Protein AF-Q726V6-F1 (afdb_monomer)

Solvent-accessible surface area (backbone atoms only — not comparable to full-atom values): 23055 Å² total; per-residue (Å²): 82,55,75,44,75,47,66,87,51,100,72,38,23,35,43,39,48,61,81,64,74,90,76,63,66,52,84,65,51,70,72,74,72,59,54,70,68,58,48,57,46,49,53,59,76,68,38,88,80,44,51,104,74,72,42,52,103,78,72,51,78,70,93,81,69,61,52,67,79,66,98,62,57,68,69,61,50,51,55,50,52,52,60,72,45,64,70,45,59,34,40,43,29,53,60,70,87,71,51,70,61,44,59,46,50,48,49,52,37,47,76,71,70,35,32,44,27,36,35,48,89,62,95,61,64,59,59,64,47,38,71,74,55,75,67,66,62,54,35,36,35,17,45,28,65,69,51,30,52,49,40,55,72,60,60,42,70,49,57,68,41,62,32,34,40,64,74,59,44,60,59,75,72,62,51,72,67,61,38,50,55,46,14,52,48,53,40,54,77,67,69,51,59,94,81,40,45,36,35,32,36,40,47,55,55,33,78,44,36,62,84,68,53,73,36,78,89,51,59,76,55,31,27,89,66,31,55,38,33,46,65,58,51,48,54,49,54,51,55,52,51,59,72,47,94,57,49,29,30,44,32,38,39,73,35,92,82,46,66,86,69,77,59,49,67,66,62,64,76,56,86,46,98,50,48,50,73,44,77,62,85,74,56,72,67,50,48,53,52,42,28,64,30,40,36,29,49,102,47,70,63,54,56,53,28,34,45,72,36,26,35,32,32,43,55,47,45,31,54,69,78,83,61,99,75,75,76,63,53,76,45,56,77,63,69,60,35,49,70,26,66,45,46,74,66,49,43,44,53,39,65,66,44,46,78,66,51,66,76,48,58,74,51,78,79,65,80,51,84,59,22,68,57,45,47,49,34,62,72,69,68,47,81,67,77,72,84,60,81,68,76,81,74,76,83,127

Organism: Nitratidesulfovibrio vulgaris (strain ATCC 29579 / DSM 644 / CCUG 34227 / NCIMB 8303 / VKM B-1760 / Hildenborough) (NCBI:txid882)

Nearest PDB structures (foldseek):
  3l7i-assembly1_A  TM=4.825E-01  e=4.933E-06  Staphylococcus epidermidis RP62A
  3l7l-assembly3_D  TM=5.074E-01  e=1.437E-05  Staphylococcus epidermidis RP62A
  8a0m-assembly1_A  TM=4.689E-01  e=5.068E-04  Haemophilus influenzae
  8a0m-assembly2_C  TM=4.471E-01  e=1.764E-03  Haemophilus influenzae
  8a0c-assembly1_A  TM=4.045E-01  e=4.562E-03  Haemophilus influenzae

Mean predicted aligned error: 12.09 Å

Foldseek 3Di:
DAWAWFDDDVQATEIDPPDPPPAQDDLVCLPPPQDPVRNVVLCVVLDVPCPPSSADPVRDRDDPRDDPPPPDDPVVVLVVLLVVCVSHQAYEAELDPQDVPRLSNVVSCVVVVHAYEYEYQALPPLLVSLVSDDDHHYEYEYQADVSQVVNVVSPRNGHYADLHHSSQLVLVVDDPVVLLVLLVVVCVVLVHDPFAAEEEEEFDALCCCCVQRVGPVCCCSHCVQLVDHRQRVVLLVQVLQLPDPAAYEYEYEYDPSDDPCPCVVVQVVDPRVRYHYDHDPDGLSSSLSNHQEYEYARDCSQVNSLLSQHEYEHESEQGPPDDPDDPDRPCRVLVRYQYQYYHSVSVSVRVVCSVVRGRRPNPSRVRDPCSVVSVCCRSVVNDDPGPPPPPPPDDD

Sequence (396 aa):
MRLFAASGAPGTLVCLARMLLDGAFSDVEWRLGCPPALRGWLSRALGAEAGPNGLSSEGHLPEGWLVDLPDVDASHRDATLGRLLEGVDTVLVGTDLGLCIDERLATVARGAGLPVHYYIDFATCIPERVVQMHPGPGTVLAPGVKVAEDLVRAGCPMPVTDCGHPEFERLLAVDAAASRVAAERVRRAAGLPDDALLVAYFSQPFSDHRAVYHDAHLDFLDSGRLGYDELSIFDAVAAALSRRSRPAALFVQPHPRETPGKYASRMEARADGVLHRAMWGGTKDELLLAADVVLGMQSTVLVEAVYLGRPVASLDIGAAYGGAGKEASPFDAASWGVACIGDMTTLQAGLDDVRRLLPVSRNPLGIRPGCAARLAQVLCGGATTPRGVAAAKGAA

Radius of gyration: 22.26 Å; Cα contacts (8 Å, |Δi|>4): 572; chains: 1; bounding box: 53×46×62 Å

pLDDT: mean 70.68, std 21.08, range [26.8, 96.12]

Structure (mmCIF, N/CA/C/O backbone):
data_AF-Q726V6-F1
#
_entry.id   AF-Q726V6-F1
#
loop_
_atom_site.group_PDB
_atom_site.id
_atom_site.type_symbol
_atom_site.label_atom_id
_atom_site.label_alt_id
_atom_site.label_comp_id
_atom_site.label_asym_id
_atom_site.label_entity_id
_atom_site.label_seq_id
_atom_site.pdbx_PDB_ins_code
_atom_site.Cartn_x
_atom_site.Cartn_y
_atom_site.Cartn_z
_atom_site.occupancy
_atom_site.B_iso_or_equiv
_atom_site.auth_seq_id
_atom_site.auth_comp_id
_atom_site.auth_asym_id
_atom_site.auth_atom_id
_atom_site.pdbx_PDB_model_num
ATOM 1 N N . MET A 1 1 ? 19.872 4.525 -0.766 1.00 33.62 1 MET A N 1
ATOM 2 C CA . MET A 1 1 ? 19.158 3.793 -1.858 1.00 33.62 1 MET A CA 1
ATOM 3 C C . MET A 1 1 ? 19.638 2.323 -1.947 1.00 33.62 1 MET A C 1
ATOM 5 O O . MET A 1 1 ? 20.768 2.062 -1.550 1.00 33.62 1 MET A O 1
ATOM 9 N N . ARG A 1 2 ? 18.814 1.348 -2.403 1.00 28.00 2 ARG A N 1
ATOM 10 C CA . ARG A 1 2 ? 19.197 -0.086 -2.561 1.00 28.00 2 ARG A CA 1
ATOM 11 C C . ARG A 1 2 ? 18.934 -0.587 -4.000 1.00 28.00 2 ARG A C 1
ATOM 13 O O . ARG A 1 2 ? 17.785 -0.565 -4.442 1.00 28.00 2 ARG A O 1
ATOM 20 N N . LEU A 1 3 ? 19.980 -1.026 -4.708 1.00 31.66 3 LEU A N 1
ATOM 21 C CA . LEU A 1 3 ? 19.925 -1.687 -6.026 1.00 31.66 3 LEU A CA 1
ATOM 22 C C . LEU A 1 3 ? 20.332 -3.159 -5.869 1.00 31.66 3 LEU A C 1
ATOM 24 O O . LEU A 1 3 ? 21.340 -3.439 -5.226 1.00 31.66 3 LEU A O 1
ATOM 28 N N . PHE A 1 4 ? 19.590 -4.086 -6.474 1.00 40.81 4 PHE A N 1
ATOM 29 C CA . PHE A 1 4 ? 19.945 -5.510 -6.499 1.00 40.81 4 PHE A CA 1
ATOM 30 C C . PHE A 1 4 ? 20.154 -5.975 -7.921 1.00 40.81 4 PHE A C 1
ATOM 32 O O . PHE A 1 4 ? 19.296 -5.756 -8.758 1.00 40.81 4 PHE A O 1
ATOM 39 N N . ALA A 1 5 ? 21.264 -6.650 -8.178 1.00 37.00 5 ALA A N 1
ATOM 40 C CA . ALA A 1 5 ? 21.575 -7.234 -9.467 1.00 37.00 5 ALA A CA 1
ATOM 41 C C . ALA A 1 5 ? 21.399 -8.762 -9.353 1.00 37.00 5 ALA A C 1
ATOM 43 O O . ALA A 1 5 ? 22.041 -9.372 -8.501 1.00 37.00 5 ALA A O 1
ATOM 44 N N . ALA A 1 6 ? 20.511 -9.391 -10.130 1.00 38.97 6 ALA A N 1
ATOM 45 C CA . ALA A 1 6 ? 20.246 -10.835 -10.045 1.00 38.97 6 ALA A CA 1
ATOM 46 C C . ALA A 1 6 ? 20.525 -11.550 -11.371 1.00 38.97 6 ALA A C 1
ATOM 48 O O . ALA A 1 6 ? 19.995 -11.145 -12.402 1.00 38.97 6 ALA A O 1
ATOM 49 N N . SER A 1 7 ? 21.315 -12.632 -11.343 1.00 34.09 7 SER A N 1
ATOM 50 C CA . SER A 1 7 ? 21.618 -13.429 -12.535 1.00 34.09 7 SER A CA 1
ATOM 51 C C . SER A 1 7 ? 20.834 -14.736 -12.608 1.00 34.09 7 SER A C 1
ATOM 53 O O . SER A 1 7 ? 20.987 -15.604 -11.752 1.00 34.09 7 SER A O 1
ATOM 55 N N . GLY A 1 8 ? 19.952 -14.856 -13.610 1.00 31.48 8 GLY A N 1
ATOM 56 C CA . GLY A 1 8 ? 19.052 -16.007 -13.792 1.00 31.48 8 GLY A CA 1
ATOM 57 C C . GLY A 1 8 ? 19.554 -17.084 -14.766 1.00 31.48 8 GLY A C 1
ATOM 58 O O . GLY A 1 8 ? 19.106 -18.227 -14.700 1.00 31.48 8 GLY A O 1
ATOM 59 N N . ALA A 1 9 ? 20.506 -16.744 -15.636 1.00 32.91 9 ALA A N 1
ATOM 60 C CA . ALA A 1 9 ? 21.175 -17.622 -16.599 1.00 32.91 9 ALA A CA 1
ATOM 61 C C . ALA A 1 9 ? 22.627 -17.135 -16.778 1.00 32.91 9 ALA A C 1
ATOM 63 O O . ALA A 1 9 ? 22.897 -15.978 -16.446 1.00 32.91 9 ALA A O 1
ATOM 64 N N . PRO A 1 10 ? 23.572 -17.946 -17.298 1.00 28.39 10 PRO A N 1
ATOM 65 C CA . PRO A 1 10 ? 24.898 -17.440 -17.651 1.00 28.39 10 PRO A CA 1
ATOM 66 C C . PRO A 1 10 ? 24.749 -16.260 -18.626 1.00 28.39 10 PRO A C 1
ATOM 68 O O . PRO A 1 10 ? 24.355 -16.466 -19.769 1.00 28.39 10 PRO A O 1
ATOM 71 N N . GLY A 1 11 ? 25.017 -15.038 -18.157 1.00 29.70 11 GLY A N 1
ATOM 72 C CA . GLY A 1 11 ? 24.949 -13.810 -18.959 1.00 29.70 11 GLY A CA 1
ATOM 73 C C . GLY A 1 11 ? 23.913 -12.775 -18.514 1.00 29.70 11 GLY A C 1
ATOM 74 O O . GLY A 1 11 ? 24.168 -11.597 -18.693 1.00 29.70 11 GLY A O 1
ATOM 75 N N . THR A 1 12 ? 22.820 -13.163 -17.852 1.00 32.84 12 THR A N 1
ATOM 76 C CA . THR A 1 12 ? 21.765 -12.201 -17.478 1.00 32.84 12 THR A CA 1
ATOM 77 C C . THR A 1 12 ? 22.020 -11.618 -16.117 1.00 32.84 12 THR A C 1
ATOM 79 O O . THR A 1 12 ? 22.244 -12.385 -15.198 1.00 32.84 12 THR A O 1
ATOM 82 N N . LEU A 1 13 ? 21.967 -10.297 -15.969 1.00 38.59 13 LEU A N 1
ATOM 83 C CA . LEU A 1 13 ? 21.963 -9.585 -14.692 1.00 38.59 13 LEU A CA 1
ATOM 84 C C . LEU A 1 13 ? 20.768 -8.620 -14.711 1.00 38.59 13 LEU A C 1
ATOM 86 O O . LEU A 1 13 ? 20.622 -7.849 -15.654 1.00 38.59 13 LEU A O 1
ATOM 90 N N . VAL A 1 14 ? 19.886 -8.710 -13.714 1.00 45.53 14 VAL A N 1
ATOM 91 C CA . VAL A 1 14 ? 18.670 -7.894 -13.569 1.00 45.53 14 VAL A CA 1
ATOM 92 C C . VAL A 1 14 ? 18.899 -6.883 -12.461 1.00 45.53 14 VAL A C 1
ATOM 94 O O . VAL A 1 14 ? 18.977 -7.287 -11.304 1.00 45.53 14 VAL A O 1
ATOM 97 N N . CYS A 1 15 ? 18.961 -5.594 -12.790 1.00 43.62 15 CYS A N 1
ATOM 98 C CA . CYS A 1 15 ? 18.960 -4.531 -11.786 1.00 43.62 15 CYS A CA 1
ATOM 99 C C . CYS A 1 15 ? 17.525 -4.231 -11.325 1.00 43.62 15 CYS A C 1
ATOM 101 O O . CYS A 1 15 ? 16.702 -3.755 -12.102 1.00 43.62 15 CYS A O 1
ATOM 103 N N . LEU A 1 16 ? 17.252 -4.519 -10.054 1.00 49.00 16 LEU A N 1
ATOM 104 C CA . LEU A 1 16 ? 16.054 -4.202 -9.287 1.00 49.00 16 LEU A CA 1
ATOM 105 C C . LEU A 1 16 ? 16.347 -2.967 -8.432 1.00 49.00 16 LEU A C 1
ATOM 107 O O . LEU A 1 16 ? 17.042 -3.055 -7.414 1.00 49.00 16 LEU A O 1
ATOM 111 N N . ALA A 1 17 ? 15.821 -1.815 -8.829 1.00 42.19 17 ALA A N 1
ATOM 112 C CA . ALA A 1 17 ? 15.805 -0.640 -7.970 1.00 42.19 17 ALA A CA 1
ATOM 113 C C . ALA A 1 17 ? 14.585 -0.715 -7.035 1.00 42.19 17 ALA A C 1
ATOM 115 O O . ALA A 1 17 ? 13.449 -0.830 -7.484 1.00 42.19 17 ALA A O 1
ATOM 116 N N . ARG A 1 18 ? 14.839 -0.684 -5.718 1.00 41.94 18 ARG A N 1
ATOM 117 C CA . ARG A 1 18 ? 13.903 -0.323 -4.628 1.00 41.94 18 ARG A CA 1
ATOM 118 C C . ARG A 1 18 ? 12.624 -1.155 -4.394 1.00 41.94 18 ARG A C 1
ATOM 120 O O . ARG A 1 18 ? 12.043 -1.057 -3.321 1.00 41.94 18 ARG A O 1
ATOM 127 N N . MET A 1 19 ? 12.221 -2.036 -5.297 1.00 40.16 19 MET A N 1
ATOM 128 C CA . MET A 1 19 ? 10.871 -2.609 -5.279 1.00 40.16 19 MET A CA 1
ATOM 129 C C . MET A 1 19 ? 10.599 -3.781 -4.317 1.00 40.16 19 MET A C 1
ATOM 131 O O . MET A 1 19 ? 9.439 -4.066 -4.039 1.00 40.16 19 MET A O 1
ATOM 135 N N . LEU A 1 20 ? 11.619 -4.478 -3.806 1.00 38.28 20 LEU A N 1
ATOM 136 C CA . LEU A 1 20 ? 11.403 -5.744 -3.076 1.00 38.28 20 LEU A CA 1
ATOM 137 C C . LEU A 1 20 ? 11.688 -5.687 -1.567 1.00 38.28 20 LEU A C 1
ATOM 139 O O . LEU A 1 20 ? 11.370 -6.647 -0.875 1.00 38.28 20 LEU A O 1
ATOM 143 N N . LEU A 1 21 ? 12.270 -4.609 -1.023 1.00 37.22 21 LEU A N 1
ATOM 144 C CA . LEU A 1 21 ? 12.826 -4.644 0.345 1.00 37.22 21 LEU A CA 1
ATOM 145 C C . LEU A 1 21 ? 12.368 -3.555 1.318 1.00 37.22 21 LEU A C 1
ATOM 147 O O . LEU A 1 21 ? 12.738 -3.643 2.485 1.00 37.22 21 LEU A O 1
ATOM 151 N N . ASP A 1 22 ? 11.534 -2.596 0.911 1.00 36.03 22 ASP A N 1
ATOM 152 C CA . ASP A 1 22 ? 10.962 -1.622 1.861 1.00 36.03 22 ASP A CA 1
ATOM 153 C C . ASP A 1 22 ? 9.722 -2.176 2.610 1.00 36.03 22 ASP A C 1
ATOM 155 O O . ASP A 1 22 ? 8.995 -1.423 3.254 1.00 36.03 22 ASP A O 1
ATOM 159 N N . GLY A 1 23 ? 9.500 -3.503 2.594 1.00 39.12 23 GLY A N 1
ATOM 160 C CA . GLY A 1 23 ? 8.518 -4.156 3.476 1.00 39.12 23 GLY A CA 1
ATOM 161 C C . GLY A 1 23 ? 7.893 -5.480 3.014 1.00 39.12 23 GLY A C 1
ATOM 162 O O . GLY A 1 23 ? 7.036 -5.984 3.734 1.00 39.12 23 GLY A O 1
ATOM 163 N N . ALA A 1 24 ? 8.277 -6.037 1.855 1.00 40.88 24 ALA A N 1
ATOM 164 C CA . ALA A 1 24 ? 7.573 -7.182 1.255 1.00 40.88 24 ALA A CA 1
ATOM 165 C C . ALA A 1 24 ? 8.053 -8.567 1.736 1.00 40.88 24 ALA A C 1
ATOM 167 O O . ALA A 1 24 ? 7.241 -9.422 2.072 1.00 40.88 24 ALA A O 1
ATOM 168 N N . PHE A 1 25 ? 9.366 -8.779 1.885 1.00 34.31 25 PHE A N 1
ATOM 169 C CA . PHE A 1 25 ? 9.891 -10.068 2.350 1.00 34.31 25 PHE A CA 1
ATOM 170 C C . PHE A 1 25 ? 10.048 -10.085 3.870 1.00 34.31 25 PHE A C 1
ATOM 172 O O . PHE A 1 25 ? 11.079 -9.679 4.404 1.00 34.31 25 PHE A O 1
ATOM 179 N N . SER A 1 26 ? 9.045 -10.606 4.582 1.00 35.62 26 SER A N 1
ATOM 180 C CA . SER A 1 26 ? 9.285 -11.148 5.927 1.00 35.62 26 SER A CA 1
ATOM 181 C C . SER A 1 26 ? 10.222 -12.367 5.833 1.00 35.62 26 SER A C 1
ATOM 183 O O . SER A 1 26 ? 10.271 -13.037 4.798 1.00 35.62 26 SER A O 1
ATOM 185 N N . ASP A 1 27 ? 10.941 -12.706 6.911 1.00 34.56 27 ASP A N 1
ATOM 186 C CA . ASP A 1 27 ? 11.856 -13.869 7.008 1.00 34.56 27 ASP A CA 1
ATOM 187 C C . ASP A 1 27 ? 11.265 -15.204 6.491 1.00 34.56 27 ASP A C 1
ATOM 189 O O . ASP A 1 27 ? 11.989 -16.154 6.166 1.00 34.56 27 ASP A O 1
ATOM 193 N N . VAL A 1 28 ? 9.935 -15.298 6.408 1.00 30.11 28 VAL A N 1
ATOM 194 C CA . VAL A 1 28 ? 9.191 -16.468 5.934 1.00 30.11 28 VAL A CA 1
ATOM 195 C C . VAL A 1 28 ? 9.245 -16.613 4.405 1.00 30.11 28 VAL A C 1
ATOM 197 O O . VAL A 1 28 ? 9.343 -17.735 3.900 1.00 30.11 28 VAL A O 1
ATOM 200 N N . GLU A 1 29 ? 9.274 -15.514 3.651 1.00 36.69 29 GLU A N 1
ATOM 201 C CA . GLU A 1 29 ? 9.296 -15.543 2.181 1.00 36.69 29 GLU A CA 1
ATOM 202 C C . GLU A 1 29 ? 10.653 -15.973 1.613 1.00 36.69 29 GLU A C 1
ATOM 204 O O . GLU A 1 29 ? 10.722 -16.693 0.610 1.00 36.69 29 GLU A O 1
ATOM 209 N N . TRP A 1 30 ? 11.741 -15.653 2.323 1.00 35.53 30 TRP A N 1
ATOM 210 C CA . TRP A 1 30 ? 13.077 -16.163 2.006 1.00 35.53 30 TRP A CA 1
ATOM 211 C C . TRP A 1 30 ? 13.132 -17.691 2.024 1.00 35.53 30 TRP A C 1
ATOM 213 O O . TRP A 1 30 ? 13.891 -18.292 1.255 1.00 35.53 30 TRP A O 1
ATOM 223 N N . ARG A 1 31 ? 12.317 -18.337 2.872 1.00 31.47 31 ARG A N 1
ATOM 224 C CA . ARG A 1 31 ? 12.341 -19.785 3.117 1.00 31.47 31 ARG A CA 1
ATOM 225 C C . ARG A 1 31 ? 11.493 -20.609 2.146 1.00 31.47 31 ARG A C 1
ATOM 227 O O . ARG A 1 31 ? 11.866 -21.763 1.921 1.00 31.47 31 ARG A O 1
ATOM 234 N N . LEU A 1 32 ? 10.447 -20.051 1.527 1.00 30.50 32 LEU A N 1
ATOM 235 C CA . LEU A 1 32 ? 9.435 -20.860 0.823 1.00 30.50 32 LEU A CA 1
ATOM 236 C C . LEU A 1 32 ? 9.362 -20.689 -0.707 1.00 30.50 32 LEU A C 1
ATOM 238 O O . LEU A 1 32 ? 8.850 -21.593 -1.360 1.00 30.50 32 LEU A O 1
ATOM 242 N N . GLY A 1 33 ? 9.900 -19.611 -1.296 1.00 32.75 33 GLY A N 1
ATOM 243 C CA . GLY A 1 33 ? 9.728 -19.344 -2.741 1.00 32.75 33 GLY A CA 1
ATOM 244 C C . GLY A 1 33 ? 11.001 -19.144 -3.570 1.00 32.75 33 GLY A C 1
ATOM 245 O O . GLY A 1 33 ? 10.939 -19.165 -4.796 1.00 32.75 33 GLY A O 1
ATOM 246 N N . CYS A 1 34 ? 12.162 -18.955 -2.940 1.00 36.66 34 CYS A N 1
ATOM 247 C CA . CYS A 1 34 ? 13.417 -18.729 -3.659 1.00 36.66 34 CYS A CA 1
ATOM 248 C C . CYS A 1 34 ? 13.957 -20.065 -4.212 1.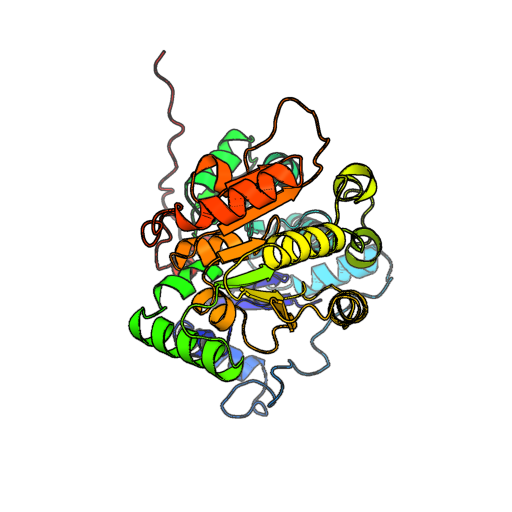00 36.66 34 CYS A C 1
ATOM 250 O O . CYS A 1 34 ? 14.235 -20.964 -3.407 1.00 36.66 34 CYS A O 1
ATOM 252 N N . PRO A 1 35 ? 14.133 -20.234 -5.541 1.00 39.75 35 PRO A N 1
ATOM 253 C CA . PRO A 1 35 ? 14.733 -21.443 -6.095 1.00 39.75 35 PRO A CA 1
ATOM 254 C C . PRO A 1 35 ? 16.083 -21.724 -5.412 1.00 39.75 35 PRO A C 1
ATOM 256 O O . PRO A 1 35 ? 16.863 -20.786 -5.230 1.00 39.75 35 PRO A O 1
ATOM 259 N N . PRO A 1 36 ? 16.417 -22.981 -5.059 1.00 44.28 36 PRO A N 1
ATOM 260 C CA . PRO A 1 36 ? 17.665 -23.307 -4.357 1.00 44.28 36 PRO A CA 1
ATOM 261 C C . PRO A 1 36 ? 18.929 -22.742 -5.029 1.00 44.28 36 PRO A C 1
ATOM 263 O O . PRO A 1 36 ? 19.890 -22.386 -4.348 1.00 44.28 36 PRO A O 1
ATOM 266 N N . ALA A 1 37 ? 18.902 -22.600 -6.358 1.00 42.78 37 ALA A N 1
ATOM 267 C CA . ALA A 1 37 ? 19.961 -21.976 -7.146 1.00 42.78 37 ALA A CA 1
ATOM 268 C C . ALA A 1 37 ? 20.145 -20.477 -6.836 1.00 42.78 37 ALA A C 1
ATOM 270 O O . ALA A 1 37 ? 21.278 -20.035 -6.656 1.00 42.78 37 ALA A O 1
ATOM 271 N N . LEU A 1 38 ? 19.051 -19.718 -6.702 1.00 40.31 38 LEU A N 1
ATOM 272 C CA . LEU A 1 38 ? 19.070 -18.290 -6.375 1.00 40.31 38 LEU A CA 1
ATOM 273 C C . LEU A 1 38 ? 19.464 -18.066 -4.905 1.00 40.31 38 LEU A C 1
ATOM 275 O O . LEU A 1 38 ? 20.259 -17.175 -4.612 1.00 40.31 38 LEU A O 1
ATOM 279 N N . ARG A 1 39 ? 19.016 -18.942 -3.991 1.00 45.31 39 ARG A N 1
ATOM 280 C CA . ARG A 1 39 ? 19.401 -18.895 -2.568 1.00 45.31 39 ARG A CA 1
ATOM 281 C C . ARG A 1 39 ? 20.893 -19.180 -2.369 1.00 45.31 39 ARG A C 1
ATOM 283 O O . ARG A 1 39 ? 21.582 -18.414 -1.705 1.00 45.31 39 ARG A O 1
ATOM 290 N N . GLY A 1 40 ? 21.411 -20.246 -2.984 1.00 44.00 40 GLY A N 1
ATOM 291 C CA . GLY A 1 40 ? 22.837 -20.578 -2.920 1.00 44.00 40 GLY A CA 1
ATOM 292 C C . GLY A 1 40 ? 23.725 -19.538 -3.607 1.00 44.00 40 GLY A C 1
ATOM 293 O O . GLY A 1 40 ? 24.877 -19.361 -3.222 1.00 44.00 40 GLY A O 1
ATOM 294 N N . TRP A 1 41 ? 23.209 -18.837 -4.618 1.00 43.12 41 TRP A N 1
ATOM 295 C CA . TRP A 1 41 ? 23.909 -17.734 -5.272 1.00 43.12 41 TRP A CA 1
ATOM 296 C C . TRP A 1 41 ? 23.954 -16.475 -4.393 1.00 43.12 41 TRP A C 1
ATOM 298 O O . TRP A 1 41 ? 25.046 -15.959 -4.173 1.00 43.12 41 TRP A O 1
ATOM 308 N N . LEU A 1 42 ? 22.832 -16.059 -3.790 1.00 39.72 42 LEU A N 1
ATOM 309 C CA . LEU A 1 42 ? 22.783 -14.918 -2.864 1.00 39.72 42 LEU A CA 1
ATOM 310 C C . LEU A 1 42 ? 23.663 -15.142 -1.624 1.00 39.72 42 LEU A C 1
ATOM 312 O O . LEU A 1 42 ? 24.444 -14.266 -1.283 1.00 39.72 42 LEU A O 1
ATOM 316 N N . SER A 1 43 ? 23.653 -16.332 -1.009 1.00 43.44 43 SER A N 1
ATOM 317 C CA . SER A 1 43 ? 24.547 -16.642 0.124 1.00 43.44 43 SER A CA 1
ATOM 318 C C . SER A 1 43 ? 26.040 -16.613 -0.235 1.00 43.44 43 SER A C 1
ATOM 320 O O . SER A 1 43 ? 26.872 -16.381 0.635 1.00 43.44 43 SER A O 1
ATOM 322 N N . ARG A 1 44 ? 26.399 -16.845 -1.505 1.00 44.03 44 ARG A N 1
ATOM 323 C CA . ARG A 1 44 ? 27.788 -16.733 -1.985 1.00 44.03 44 ARG A CA 1
ATOM 324 C C . ARG A 1 44 ? 28.156 -15.299 -2.362 1.00 44.03 44 ARG A C 1
ATOM 326 O O . ARG A 1 44 ? 29.275 -14.885 -2.089 1.00 44.03 44 ARG A O 1
ATOM 333 N N . ALA A 1 45 ? 27.224 -14.551 -2.953 1.00 37.41 45 ALA A N 1
ATOM 334 C CA . ALA A 1 45 ? 27.402 -13.145 -3.309 1.00 37.41 45 ALA A CA 1
ATOM 335 C C . ALA A 1 45 ? 27.453 -12.223 -2.074 1.00 37.41 45 ALA A C 1
ATOM 337 O O . ALA A 1 45 ? 28.147 -11.213 -2.099 1.00 37.41 45 ALA A O 1
ATOM 338 N N . LEU A 1 46 ? 26.768 -12.59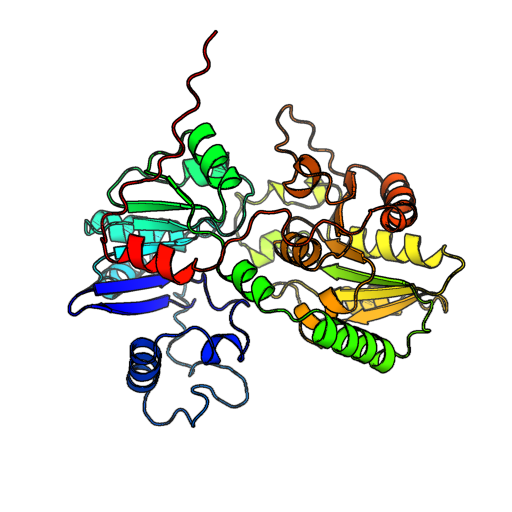5 -0.985 1.00 40.03 46 LEU A N 1
ATOM 339 C CA . LEU A 1 46 ? 26.709 -11.853 0.283 1.00 40.03 46 LEU A CA 1
ATOM 340 C C . LEU A 1 46 ? 27.853 -12.186 1.268 1.00 40.03 46 LEU A C 1
ATOM 342 O O . LEU A 1 46 ? 27.922 -11.588 2.337 1.00 40.03 46 LEU A O 1
ATOM 346 N N . GLY A 1 47 ? 28.770 -13.094 0.908 1.00 36.78 47 GLY A N 1
ATOM 347 C CA . GLY A 1 47 ? 29.933 -13.465 1.725 1.00 36.78 47 GLY A CA 1
ATOM 348 C C . GLY A 1 47 ? 29.638 -14.479 2.843 1.00 36.78 47 GLY A C 1
ATOM 349 O O . GLY A 1 47 ? 28.581 -14.480 3.468 1.00 36.78 47 GLY A O 1
ATOM 350 N N . ALA A 1 48 ? 30.609 -15.358 3.112 1.00 36.66 48 ALA A N 1
ATOM 351 C CA . ALA A 1 48 ? 30.492 -16.508 4.019 1.00 36.66 48 ALA A CA 1
ATOM 352 C C . ALA A 1 48 ? 30.433 -16.173 5.528 1.00 36.66 48 ALA A C 1
ATOM 354 O O . ALA A 1 48 ? 30.387 -17.092 6.343 1.00 36.66 48 ALA A O 1
ATOM 355 N N . GLU A 1 49 ? 30.435 -14.893 5.914 1.00 38.91 49 GLU A N 1
ATOM 356 C CA . GLU A 1 49 ? 30.279 -14.477 7.319 1.00 38.91 49 GLU A CA 1
ATOM 357 C C . GLU A 1 49 ? 28.828 -14.194 7.714 1.00 38.91 49 GLU A C 1
ATOM 359 O O . GLU A 1 49 ? 28.520 -14.038 8.897 1.00 38.91 49 GLU A O 1
ATOM 364 N N . ALA A 1 50 ? 27.902 -14.195 6.753 1.00 39.47 50 ALA A N 1
ATOM 365 C CA . ALA A 1 50 ? 26.496 -14.236 7.091 1.00 39.47 50 ALA A CA 1
ATOM 366 C C . ALA A 1 50 ? 26.204 -15.612 7.714 1.00 39.47 50 ALA A C 1
ATOM 368 O O . ALA A 1 50 ? 26.340 -16.646 7.057 1.00 39.47 50 ALA A O 1
ATOM 369 N N . GLY A 1 51 ? 25.837 -15.634 9.001 1.00 38.34 51 GLY A N 1
ATOM 370 C CA . GLY A 1 51 ? 25.404 -16.853 9.686 1.00 38.34 51 GLY A CA 1
ATOM 371 C C . GLY A 1 51 ? 24.265 -17.560 8.930 1.00 38.34 51 GLY A C 1
ATOM 372 O O . GLY A 1 51 ? 23.765 -17.040 7.934 1.00 38.34 51 GLY A O 1
ATOM 373 N N . PRO A 1 52 ? 23.771 -18.721 9.394 1.00 37.06 52 PRO A N 1
ATOM 374 C CA . PRO A 1 52 ? 22.810 -19.561 8.656 1.00 37.06 52 PRO A CA 1
ATOM 375 C C . PRO A 1 52 ? 21.491 -18.871 8.234 1.00 37.06 52 PRO A C 1
ATOM 377 O O . PRO A 1 52 ? 20.700 -19.466 7.505 1.00 37.06 52 PRO A O 1
ATOM 380 N N . ASN A 1 53 ? 21.269 -17.624 8.660 1.00 37.53 53 ASN A N 1
ATOM 381 C CA . ASN A 1 53 ? 20.137 -16.770 8.322 1.00 37.53 53 ASN A CA 1
ATOM 382 C C . ASN A 1 53 ? 20.456 -15.618 7.341 1.00 37.53 53 ASN A C 1
ATOM 384 O O . ASN A 1 53 ? 19.557 -14.841 7.052 1.00 37.53 53 ASN A O 1
ATOM 388 N N . GLY A 1 54 ? 21.680 -15.467 6.819 1.00 37.66 54 GLY A N 1
ATOM 389 C CA . GLY A 1 54 ? 21.980 -14.485 5.760 1.00 37.66 54 GLY A CA 1
ATOM 390 C C . GLY A 1 54 ? 21.897 -12.998 6.157 1.00 37.66 54 GLY A C 1
ATOM 391 O O . GLY A 1 54 ? 22.185 -12.139 5.330 1.00 37.66 54 GLY A O 1
ATOM 392 N N . LEU A 1 55 ? 21.515 -12.693 7.399 1.00 31.25 55 LEU A N 1
ATOM 393 C CA . LEU A 1 55 ? 21.301 -11.355 7.951 1.00 31.25 55 LEU A CA 1
ATOM 394 C C . LEU A 1 55 ? 21.881 -11.301 9.372 1.00 31.25 55 LEU A C 1
ATOM 396 O O . LEU A 1 55 ? 21.909 -12.319 10.073 1.00 31.25 55 LEU A O 1
ATOM 400 N N . SER A 1 56 ? 22.332 -10.120 9.810 1.00 33.97 56 SER A N 1
ATOM 401 C CA . SER A 1 56 ? 22.572 -9.870 11.236 1.00 33.97 56 SER A CA 1
ATOM 402 C C . SER A 1 56 ? 21.272 -10.102 12.021 1.00 33.97 56 SER A C 1
ATOM 404 O O . SER A 1 56 ? 20.181 -10.082 11.448 1.00 33.97 56 SER A O 1
ATOM 406 N N . SER A 1 57 ? 21.351 -10.289 13.341 1.00 31.72 57 SER A N 1
ATOM 407 C CA . SER A 1 57 ? 20.174 -10.426 14.221 1.00 31.72 57 SER A CA 1
ATOM 408 C C . SER A 1 57 ? 19.198 -9.236 14.179 1.00 31.72 57 SER A C 1
ATOM 410 O O . SER A 1 57 ? 18.154 -9.295 14.818 1.00 31.72 57 SER A O 1
ATOM 412 N N . GLU A 1 58 ? 19.525 -8.182 13.428 1.00 33.34 58 GLU A N 1
ATOM 413 C CA . GLU A 1 58 ? 18.719 -6.976 13.226 1.00 33.34 58 GLU A CA 1
ATOM 414 C C . GLU A 1 58 ? 18.182 -6.825 11.787 1.00 33.34 58 GLU A C 1
ATOM 416 O O . GLU A 1 58 ? 17.573 -5.813 11.460 1.00 33.34 58 GLU A O 1
ATOM 421 N N . GLY A 1 59 ? 18.378 -7.805 10.894 1.00 31.38 59 GLY A N 1
ATOM 422 C CA . GLY A 1 59 ? 17.835 -7.734 9.527 1.00 31.38 59 GLY A CA 1
ATOM 423 C C . GLY A 1 59 ? 18.472 -6.646 8.646 1.00 31.38 59 GLY A C 1
ATOM 424 O O . GLY A 1 59 ? 17.929 -6.285 7.600 1.00 31.38 59 GLY A O 1
ATOM 425 N N . HIS A 1 60 ? 19.625 -6.109 9.044 1.00 30.97 60 HIS A N 1
ATOM 426 C CA . HIS A 1 60 ? 20.331 -5.075 8.295 1.00 30.97 60 HIS A CA 1
ATOM 427 C C . HIS A 1 60 ? 21.360 -5.700 7.340 1.00 30.97 60 HIS A C 1
ATOM 429 O O . HIS A 1 60 ? 22.178 -6.530 7.738 1.00 30.97 60 HIS A O 1
ATOM 435 N N . LEU A 1 61 ? 21.316 -5.298 6.063 1.00 34.78 61 LEU A N 1
ATOM 436 C CA . LEU A 1 61 ? 22.417 -5.525 5.120 1.00 34.78 61 LEU A CA 1
ATOM 437 C C . LEU A 1 61 ? 23.677 -4.804 5.639 1.00 34.78 61 LEU A C 1
ATOM 439 O O . LEU A 1 61 ? 23.533 -3.733 6.231 1.00 34.78 61 LEU A O 1
ATOM 443 N N . PRO A 1 62 ? 24.890 -5.342 5.416 1.00 32.69 62 PRO A N 1
ATOM 444 C CA . PRO A 1 62 ? 26.121 -4.718 5.893 1.00 32.69 62 PRO A CA 1
ATOM 445 C C . PRO A 1 62 ? 26.253 -3.265 5.400 1.00 32.69 62 PRO A C 1
ATOM 447 O O . PRO A 1 62 ? 26.028 -2.973 4.219 1.00 32.69 62 PRO A O 1
ATOM 450 N N . GLU A 1 63 ? 26.617 -2.357 6.314 1.00 28.11 63 GLU A N 1
ATOM 451 C CA . GLU A 1 63 ? 26.966 -0.961 6.020 1.00 28.11 63 GLU A CA 1
ATOM 452 C C . GLU A 1 63 ? 28.069 -0.931 4.947 1.00 28.11 63 GLU A C 1
ATOM 454 O O . GLU A 1 63 ? 29.201 -1.345 5.181 1.00 28.11 63 GLU A O 1
ATOM 459 N N . GLY A 1 64 ? 27.716 -0.518 3.726 1.00 26.80 64 GLY A N 1
ATOM 460 C CA . GLY A 1 64 ? 28.618 -0.526 2.564 1.00 26.80 64 GLY A CA 1
ATOM 461 C C . GLY A 1 64 ? 27.930 -0.797 1.222 1.00 26.80 64 GLY A C 1
ATOM 462 O O . GLY A 1 64 ? 28.449 -0.408 0.182 1.00 26.80 64 GLY A O 1
ATOM 463 N N . TRP A 1 65 ? 26.733 -1.394 1.233 1.00 32.09 65 TRP A N 1
ATOM 464 C CA . TRP A 1 65 ? 25.911 -1.639 0.028 1.00 32.09 65 TRP A CA 1
ATOM 465 C C . TRP A 1 65 ? 24.757 -0.633 -0.143 1.00 32.09 65 TRP A C 1
ATOM 467 O O . TRP A 1 65 ? 23.932 -0.740 -1.051 1.00 32.09 65 TRP A O 1
ATOM 477 N N . LEU A 1 66 ? 24.704 0.362 0.743 1.00 30.30 66 LEU A N 1
ATOM 478 C CA . LEU A 1 66 ? 23.807 1.509 0.696 1.00 30.30 66 LEU A CA 1
ATOM 479 C C . LEU A 1 66 ? 24.516 2.633 -0.054 1.00 30.30 66 LEU A C 1
ATOM 481 O O . LEU A 1 66 ? 25.353 3.327 0.515 1.00 30.30 66 LEU A O 1
ATOM 485 N N . VAL A 1 67 ? 24.179 2.830 -1.325 1.00 35.88 67 VAL A N 1
ATOM 486 C CA . VAL A 1 67 ? 24.559 4.070 -2.002 1.00 35.88 67 VAL A CA 1
ATOM 487 C C . VAL A 1 67 ? 23.424 5.048 -1.740 1.00 35.88 67 VAL A C 1
ATOM 489 O O . VAL A 1 67 ? 22.359 4.949 -2.346 1.00 35.88 67 VAL A O 1
ATOM 492 N N . ASP A 1 68 ? 23.592 5.957 -0.788 1.00 36.56 68 ASP A N 1
ATOM 493 C CA . ASP A 1 68 ? 23.034 7.288 -1.000 1.00 36.56 68 ASP A CA 1
ATOM 494 C C . ASP A 1 68 ? 23.962 7.950 -1.998 1.00 36.56 68 ASP A C 1
ATOM 496 O O . ASP A 1 68 ? 25.159 8.068 -1.750 1.00 36.56 68 ASP A O 1
ATOM 500 N N . LEU A 1 69 ? 23.436 8.288 -3.175 1.00 41.47 69 LEU A N 1
ATOM 501 C CA . LEU A 1 69 ? 24.158 9.197 -4.045 1.00 41.47 69 LEU A CA 1
ATOM 502 C C . LEU A 1 69 ? 24.008 10.556 -3.357 1.00 41.47 69 LEU A C 1
ATOM 504 O O . LEU A 1 69 ? 22.878 11.050 -3.321 1.00 41.47 69 LEU A O 1
ATOM 508 N N . PRO A 1 70 ? 25.073 11.136 -2.765 1.00 41.94 70 PRO A N 1
ATOM 509 C CA . PRO A 1 70 ? 24.996 12.493 -2.234 1.00 41.94 70 PRO A CA 1
ATOM 510 C C . PRO A 1 70 ? 24.604 13.463 -3.359 1.00 41.94 70 PRO A C 1
ATOM 512 O O . PRO A 1 70 ? 24.422 13.058 -4.511 1.00 41.94 70 PRO A O 1
ATOM 515 N N . ASP A 1 71 ? 24.524 14.760 -3.070 1.00 48.84 71 ASP A N 1
ATOM 516 C CA . ASP A 1 71 ? 24.414 15.798 -4.101 1.00 48.84 71 ASP A CA 1
ATOM 517 C C . ASP A 1 71 ? 25.686 15.902 -4.970 1.00 48.84 71 ASP A C 1
ATOM 519 O O . ASP A 1 71 ? 26.368 16.917 -5.043 1.00 48.84 71 ASP A O 1
ATOM 523 N N . VAL A 1 72 ? 26.035 14.812 -5.647 1.00 54.84 72 VAL A N 1
ATOM 524 C CA . VAL A 1 72 ? 26.958 14.766 -6.771 1.00 54.84 72 VAL A CA 1
ATOM 525 C C . VAL A 1 72 ? 26.265 15.355 -7.987 1.00 54.84 72 VAL A C 1
ATOM 527 O O . VAL A 1 72 ? 25.042 15.246 -8.133 1.00 54.84 72 VAL A O 1
ATOM 530 N N . ASP A 1 73 ? 27.039 15.975 -8.871 1.00 73.44 73 ASP A N 1
ATOM 531 C CA . ASP A 1 73 ? 26.500 16.508 -10.113 1.00 73.44 73 ASP A CA 1
ATOM 532 C C . ASP A 1 73 ? 25.792 15.406 -10.929 1.00 73.44 73 ASP A C 1
ATOM 534 O O . ASP A 1 73 ? 26.050 14.204 -10.781 1.00 73.44 73 ASP A O 1
ATOM 538 N N . ALA A 1 74 ? 24.871 15.822 -11.796 1.00 71.69 74 ALA A N 1
ATOM 539 C CA . ALA A 1 74 ? 24.093 14.906 -12.612 1.00 71.69 74 ALA A CA 1
ATOM 540 C C . ALA A 1 74 ? 24.985 13.963 -13.449 1.00 71.69 74 ALA A C 1
ATOM 542 O O . ALA A 1 74 ? 24.749 12.757 -13.444 1.00 71.69 74 ALA A O 1
ATOM 543 N N . SER A 1 75 ? 26.030 14.460 -14.101 1.00 75.56 75 SER A N 1
ATOM 544 C CA . SER A 1 75 ? 26.914 13.638 -14.932 1.00 75.56 75 SER A CA 1
ATOM 545 C C . SER A 1 75 ? 27.623 12.536 -14.135 1.00 75.56 75 SER A C 1
ATOM 547 O O . SER A 1 75 ? 27.735 11.406 -14.612 1.00 75.56 75 SER A O 1
ATOM 549 N N . HIS A 1 76 ? 28.017 12.804 -12.887 1.00 78.31 76 HIS A N 1
ATOM 550 C CA . HIS A 1 76 ? 28.626 11.794 -12.025 1.00 78.31 76 HIS A CA 1
ATOM 551 C C . HIS A 1 76 ? 27.629 10.697 -11.626 1.00 78.31 76 HIS A C 1
ATOM 553 O O . HIS A 1 76 ? 27.991 9.516 -11.570 1.00 78.31 76 HIS A O 1
ATOM 559 N N . ARG A 1 77 ? 26.360 11.064 -11.391 1.00 75.62 77 ARG A N 1
ATOM 560 C CA . ARG A 1 77 ? 25.287 10.094 -11.121 1.00 75.62 77 ARG A CA 1
ATOM 561 C C . ARG A 1 77 ? 25.036 9.207 -12.340 1.00 75.62 77 ARG A C 1
ATOM 563 O O . ARG A 1 77 ? 25.014 7.992 -12.179 1.00 75.62 77 ARG A O 1
ATOM 570 N N . ASP A 1 78 ? 24.948 9.775 -13.543 1.00 82.56 78 ASP A N 1
ATOM 571 C CA . ASP A 1 78 ? 24.749 8.995 -14.777 1.00 82.56 78 ASP A CA 1
ATOM 572 C C . ASP A 1 78 ? 25.923 8.067 -15.069 1.00 82.56 78 ASP A C 1
ATOM 574 O O . ASP A 1 78 ? 25.715 6.898 -15.377 1.00 82.56 78 ASP A O 1
ATOM 578 N N . ALA A 1 79 ? 27.159 8.543 -14.903 1.00 79.81 79 ALA A N 1
ATOM 579 C CA . ALA A 1 79 ? 28.346 7.705 -15.049 1.00 79.81 79 ALA A CA 1
ATOM 580 C C . ALA A 1 79 ? 28.363 6.554 -14.032 1.00 79.81 79 ALA A C 1
ATOM 582 O O . ALA A 1 79 ? 28.791 5.445 -14.347 1.00 79.81 79 ALA A O 1
ATOM 583 N N . THR A 1 80 ? 27.889 6.801 -12.809 1.00 80.00 80 THR A N 1
ATOM 584 C CA . THR A 1 80 ? 27.776 5.762 -11.779 1.00 80.00 80 THR A CA 1
ATOM 585 C C . THR A 1 80 ? 26.699 4.743 -12.133 1.00 80.00 80 THR A C 1
ATOM 587 O O . THR A 1 80 ? 26.968 3.548 -12.060 1.00 80.00 80 THR A O 1
ATOM 590 N N . LEU A 1 81 ? 25.519 5.186 -12.576 1.00 81.75 81 LEU A N 1
ATOM 591 C CA . LEU A 1 81 ? 24.467 4.288 -13.056 1.00 81.75 81 LEU A CA 1
ATOM 592 C C . LEU A 1 81 ? 24.929 3.487 -14.279 1.00 81.75 81 LEU A C 1
ATOM 594 O O . LEU A 1 81 ? 24.698 2.288 -14.332 1.00 81.75 81 LEU A O 1
ATOM 598 N N . GLY A 1 82 ? 25.645 4.112 -15.216 1.00 83.00 82 GLY A N 1
ATOM 599 C CA . GLY A 1 82 ? 26.214 3.439 -16.383 1.00 83.00 82 GLY A CA 1
ATOM 600 C C . GLY A 1 82 ? 27.152 2.296 -15.997 1.00 83.00 82 GLY A C 1
ATOM 601 O O . GLY A 1 82 ? 26.996 1.191 -16.503 1.00 83.00 82 GLY A O 1
ATOM 602 N N . ARG A 1 83 ? 28.054 2.523 -15.031 1.00 81.50 83 ARG A N 1
ATOM 603 C CA . ARG A 1 83 ? 28.921 1.461 -14.487 1.00 81.50 83 ARG A CA 1
ATOM 604 C C . ARG A 1 83 ? 28.131 0.343 -13.807 1.00 81.50 83 ARG A C 1
ATOM 606 O O . ARG A 1 83 ? 28.486 -0.820 -13.938 1.00 81.50 83 ARG A O 1
ATOM 613 N N . LEU A 1 84 ? 27.052 0.675 -13.095 1.00 80.00 84 LEU A N 1
ATOM 614 C CA . LEU A 1 84 ? 26.171 -0.327 -12.475 1.00 80.00 84 LEU A CA 1
ATOM 615 C C . LEU A 1 84 ? 25.409 -1.177 -13.502 1.00 80.00 84 LEU A C 1
ATOM 617 O O . LEU A 1 84 ? 24.926 -2.252 -13.156 1.00 80.00 84 LEU A O 1
ATOM 621 N N . LEU A 1 85 ? 25.286 -0.698 -14.741 1.00 83.19 85 LEU A N 1
ATOM 622 C CA . LEU A 1 85 ? 24.641 -1.407 -15.842 1.00 83.19 85 LEU A CA 1
ATOM 623 C C . LEU A 1 85 ? 25.619 -2.253 -16.674 1.00 83.19 85 LEU A C 1
ATOM 625 O O . LEU A 1 85 ? 25.195 -2.943 -17.599 1.00 83.19 85 LEU A O 1
ATOM 629 N N . GLU A 1 86 ? 26.916 -2.253 -16.357 1.00 81.81 86 GLU A N 1
ATOM 630 C CA . GLU A 1 86 ? 27.883 -3.126 -17.024 1.00 81.81 86 GLU A CA 1
ATOM 631 C C . GLU A 1 86 ? 27.549 -4.604 -16.760 1.00 81.81 86 GLU A C 1
ATOM 633 O O . GLU A 1 86 ? 27.470 -5.055 -15.617 1.00 81.81 86 GLU A O 1
ATOM 638 N N . GLY A 1 87 ? 27.335 -5.373 -17.833 1.00 80.69 87 GLY A N 1
ATOM 639 C CA . GLY A 1 87 ? 26.924 -6.780 -17.747 1.00 80.69 87 GLY A CA 1
ATOM 640 C C . GLY A 1 87 ? 25.445 -7.000 -17.409 1.00 80.69 87 GLY A C 1
ATOM 641 O O . GLY A 1 87 ? 25.056 -8.136 -17.154 1.00 80.69 87 GLY A O 1
ATOM 642 N N . VAL A 1 88 ? 24.628 -5.941 -17.400 1.00 84.50 88 VAL A N 1
ATOM 643 C CA . VAL A 1 88 ? 23.165 -6.017 -17.289 1.00 84.50 88 VAL A CA 1
ATOM 644 C C . VAL A 1 88 ? 22.549 -6.277 -18.656 1.00 84.50 88 VAL A C 1
ATOM 646 O O . VAL A 1 88 ? 22.822 -5.558 -19.610 1.00 84.50 88 VAL A O 1
ATOM 649 N N . ASP A 1 89 ? 21.680 -7.284 -18.727 1.00 84.06 89 ASP A N 1
ATOM 650 C CA . ASP A 1 89 ? 20.944 -7.641 -19.949 1.00 84.06 89 ASP A CA 1
ATOM 651 C C . ASP A 1 89 ? 19.602 -6.908 -20.039 1.00 84.06 89 ASP A C 1
ATOM 653 O O . ASP A 1 89 ? 19.085 -6.670 -21.127 1.00 84.06 89 ASP A O 1
ATOM 657 N N . THR A 1 90 ? 19.002 -6.589 -18.890 1.00 88.19 90 THR A N 1
ATOM 658 C CA . THR A 1 90 ? 17.701 -5.929 -18.810 1.00 88.19 90 THR A CA 1
ATOM 659 C C . THR A 1 90 ? 17.539 -5.192 -17.487 1.00 88.19 90 THR A C 1
ATOM 661 O O . THR A 1 90 ? 18.057 -5.606 -16.448 1.00 88.19 90 THR A O 1
ATOM 664 N N . VAL A 1 91 ? 16.755 -4.118 -17.502 1.00 88.38 91 VAL A N 1
ATOM 665 C CA . VAL A 1 91 ? 16.478 -3.300 -16.319 1.00 88.38 91 VAL A CA 1
ATOM 666 C C . VAL A 1 91 ? 15.009 -3.410 -15.937 1.00 88.38 91 VAL A C 1
ATOM 668 O O . VAL A 1 91 ? 14.141 -3.381 -16.805 1.00 88.38 91 VAL A O 1
ATOM 671 N N . LEU A 1 92 ? 14.731 -3.531 -14.638 1.00 89.00 92 LEU A N 1
ATOM 672 C CA . LEU A 1 92 ? 13.385 -3.463 -14.080 1.00 89.00 92 LEU A CA 1
ATOM 673 C C . LEU A 1 92 ? 13.301 -2.274 -13.120 1.00 89.00 92 LEU A C 1
ATOM 675 O O . LEU A 1 92 ? 14.015 -2.226 -12.119 1.00 89.00 92 LEU A O 1
ATOM 679 N N . VAL A 1 93 ? 12.413 -1.333 -13.424 1.00 88.00 93 VAL A N 1
ATOM 680 C CA . VAL A 1 93 ? 12.141 -0.153 -12.596 1.00 88.00 93 VAL A CA 1
ATOM 681 C C . VAL A 1 93 ? 10.703 -0.159 -12.094 1.00 88.00 93 VAL A C 1
ATOM 683 O O . VAL A 1 93 ? 9.816 -0.730 -12.734 1.00 88.00 93 VAL A O 1
ATOM 686 N N . GLY A 1 94 ? 10.473 0.487 -10.953 1.00 85.31 94 GLY A N 1
ATOM 687 C CA . GLY A 1 94 ? 9.127 0.855 -10.529 1.00 85.31 94 GLY A CA 1
ATOM 688 C C . GLY A 1 94 ? 8.577 2.020 -11.356 1.00 85.31 94 GLY A C 1
ATOM 689 O O . GLY A 1 94 ? 9.230 2.540 -12.263 1.00 85.31 94 GLY A O 1
ATOM 690 N N . THR A 1 95 ? 7.356 2.433 -11.034 1.00 74.88 95 THR A N 1
ATOM 691 C CA . THR A 1 95 ? 6.711 3.625 -11.609 1.00 74.88 95 THR A CA 1
ATOM 692 C C . THR A 1 95 ? 6.297 4.612 -10.528 1.00 74.88 95 THR A C 1
ATOM 694 O O . THR A 1 95 ? 5.197 5.162 -10.596 1.00 74.88 95 THR A O 1
ATOM 697 N N . ASP A 1 96 ? 7.100 4.754 -9.471 1.00 72.06 96 ASP A N 1
ATOM 698 C CA . ASP A 1 96 ? 6.757 5.656 -8.368 1.00 72.06 96 ASP A CA 1
ATOM 699 C C . ASP A 1 96 ? 6.643 7.101 -8.880 1.00 72.06 96 ASP A C 1
ATOM 701 O O . ASP A 1 96 ? 7.432 7.555 -9.713 1.00 72.06 96 ASP A O 1
ATOM 705 N N . LEU A 1 97 ? 5.636 7.823 -8.393 1.00 62.50 97 LEU A N 1
ATOM 706 C CA . LEU A 1 97 ? 5.428 9.212 -8.775 1.00 62.50 97 LEU A CA 1
ATOM 707 C C . LEU A 1 97 ? 6.380 10.088 -7.963 1.00 62.50 97 LEU A C 1
ATOM 709 O O . LEU A 1 97 ? 6.293 10.152 -6.740 1.00 62.50 97 LEU A O 1
ATOM 713 N N . GLY A 1 98 ? 7.272 10.791 -8.652 1.00 55.28 98 GLY A N 1
ATOM 714 C CA . GLY A 1 98 ? 8.108 11.818 -8.032 1.00 55.28 98 GLY A CA 1
ATOM 715 C C . GLY A 1 98 ? 9.451 11.341 -7.487 1.00 55.28 98 GLY A C 1
ATOM 716 O O . GLY A 1 98 ? 10.049 11.979 -6.624 1.00 55.28 98 GLY A O 1
ATOM 717 N N . LEU A 1 99 ? 9.978 10.231 -8.009 1.00 56.00 99 LEU A N 1
ATOM 718 C CA . LEU A 1 99 ? 11.358 9.829 -7.760 1.00 56.00 99 LEU A CA 1
ATOM 719 C C . LEU A 1 99 ? 12.143 9.767 -9.068 1.00 56.00 99 LEU A C 1
ATOM 721 O O . LEU A 1 99 ? 12.017 8.840 -9.863 1.00 56.00 99 LEU A O 1
ATOM 725 N N . CYS A 1 100 ? 13.041 10.736 -9.236 1.00 65.12 100 CYS A N 1
ATOM 726 C CA . CYS A 1 100 ? 13.894 10.881 -10.413 1.00 65.12 100 CYS A CA 1
ATOM 727 C C . CYS A 1 100 ? 14.793 9.666 -10.695 1.00 65.12 100 CYS A C 1
ATOM 729 O O . CYS A 1 100 ? 15.337 9.569 -11.788 1.00 65.12 100 CYS A O 1
ATOM 731 N N . ILE A 1 101 ? 14.991 8.744 -9.742 1.00 73.38 101 ILE A N 1
ATOM 732 C CA . ILE A 1 101 ? 15.953 7.647 -9.903 1.00 73.38 101 ILE A CA 1
ATOM 733 C C . ILE A 1 101 ? 15.460 6.544 -10.838 1.00 73.38 101 ILE A C 1
ATOM 735 O O . ILE A 1 101 ? 16.264 6.057 -11.626 1.00 73.38 101 ILE A O 1
ATOM 739 N N . ASP A 1 102 ? 14.177 6.178 -10.796 1.00 80.88 102 ASP A N 1
ATOM 740 C CA . ASP A 1 102 ? 13.626 5.131 -11.666 1.00 80.88 102 ASP A CA 1
ATOM 741 C C . ASP A 1 102 ? 13.608 5.621 -13.117 1.00 80.88 102 ASP A C 1
ATOM 743 O O . ASP A 1 102 ? 14.107 4.947 -14.019 1.00 80.88 102 ASP A O 1
ATOM 747 N N . GLU A 1 103 ? 13.143 6.854 -13.331 1.00 81.81 103 GLU A N 1
ATOM 748 C CA . GLU A 1 103 ? 13.168 7.520 -14.634 1.00 81.81 103 GLU A CA 1
ATOM 749 C C . GLU A 1 103 ? 14.599 7.690 -15.162 1.00 81.81 103 GLU A C 1
ATOM 751 O O . GLU A 1 103 ? 14.877 7.453 -16.343 1.00 81.81 103 GLU A O 1
ATOM 756 N N . ARG A 1 104 ? 15.535 8.067 -14.289 1.00 84.50 104 ARG A N 1
ATOM 757 C CA . ARG A 1 104 ? 16.937 8.259 -14.655 1.00 84.50 104 ARG A CA 1
ATOM 758 C C . ARG A 1 104 ? 17.640 6.946 -14.955 1.00 84.50 104 ARG A C 1
ATOM 760 O O . ARG A 1 104 ? 18.334 6.865 -15.962 1.00 84.50 104 ARG A O 1
ATOM 767 N N . LEU A 1 105 ? 17.433 5.910 -14.144 1.00 85.62 105 LEU A N 1
ATOM 768 C CA . LEU A 1 105 ? 17.946 4.568 -14.409 1.00 85.62 105 LEU A CA 1
ATOM 769 C C . LEU A 1 105 ? 17.385 4.038 -15.730 1.00 85.62 105 LEU A C 1
ATOM 771 O O . LEU A 1 105 ? 18.152 3.561 -16.562 1.00 85.62 105 LEU A O 1
ATOM 775 N N . ALA A 1 106 ? 16.082 4.205 -15.967 1.00 88.38 106 ALA A N 1
ATOM 776 C CA . ALA A 1 106 ? 15.452 3.879 -17.241 1.00 88.38 106 ALA A CA 1
ATOM 777 C C . ALA A 1 106 ? 16.074 4.668 -18.406 1.00 88.38 106 ALA A C 1
ATOM 779 O O . ALA A 1 106 ? 16.315 4.111 -19.475 1.00 88.38 106 ALA A O 1
ATOM 780 N N . THR A 1 107 ? 16.381 5.952 -18.209 1.00 89.50 107 THR A N 1
ATOM 781 C CA . THR A 1 107 ? 17.021 6.805 -19.220 1.00 89.50 107 THR A CA 1
ATOM 782 C C . THR A 1 107 ? 18.442 6.352 -19.542 1.00 89.50 107 THR A C 1
ATOM 784 O O . THR A 1 107 ? 18.764 6.181 -20.717 1.00 89.50 107 THR A O 1
ATOM 787 N N . VAL A 1 108 ? 19.274 6.097 -18.529 1.00 90.31 108 VAL A N 1
ATOM 788 C CA . VAL A 1 108 ? 20.647 5.601 -18.717 1.00 90.31 108 VAL A CA 1
ATOM 789 C C . VAL A 1 108 ? 20.632 4.213 -19.369 1.00 90.31 108 VAL A C 1
ATOM 791 O O . VAL A 1 108 ? 21.370 3.981 -20.324 1.00 90.31 108 VAL A O 1
ATOM 794 N N . ALA A 1 109 ? 19.742 3.318 -18.931 1.00 90.88 109 ALA A N 1
ATOM 795 C CA . ALA A 1 109 ? 19.582 1.982 -19.503 1.00 90.88 109 ALA A CA 1
ATOM 796 C C . ALA A 1 109 ? 19.171 2.016 -20.979 1.00 90.88 109 ALA A C 1
ATOM 798 O O . ALA A 1 109 ? 19.786 1.343 -21.805 1.00 90.88 109 ALA A O 1
ATOM 799 N N . ARG A 1 110 ? 18.197 2.863 -21.339 1.00 92.38 110 ARG A N 1
ATOM 800 C CA . ARG A 1 110 ? 17.823 3.091 -22.743 1.00 92.38 110 ARG A CA 1
ATOM 801 C C . ARG A 1 110 ? 18.973 3.671 -23.558 1.00 92.38 110 ARG A C 1
ATOM 803 O O . ARG A 1 110 ? 19.176 3.246 -24.691 1.00 92.38 110 ARG A O 1
ATOM 810 N N . GLY A 1 111 ? 19.729 4.615 -22.994 1.00 92.62 111 GLY A N 1
ATOM 811 C CA . GLY A 1 111 ? 20.924 5.176 -23.630 1.00 92.62 111 GLY A CA 1
ATOM 812 C C . GLY A 1 111 ? 21.994 4.118 -23.924 1.00 92.62 111 GLY A C 1
ATOM 813 O O . GLY A 1 111 ? 22.692 4.218 -24.928 1.00 92.62 111 GLY A O 1
ATOM 814 N N . ALA A 1 112 ? 22.064 3.072 -23.096 1.00 90.12 112 ALA A N 1
ATOM 815 C CA . ALA A 1 112 ? 22.906 1.895 -23.298 1.00 90.12 112 ALA A CA 1
ATOM 816 C C . ALA A 1 112 ? 22.271 0.814 -24.204 1.00 90.12 112 ALA A C 1
ATOM 818 O O . ALA A 1 112 ? 22.883 -0.224 -24.437 1.00 90.12 112 ALA A O 1
ATOM 819 N N . GLY A 1 113 ? 21.059 1.037 -24.725 1.00 92.38 113 GLY A N 1
ATOM 820 C CA . GLY A 1 113 ? 20.345 0.087 -25.583 1.00 92.38 113 GLY A CA 1
ATOM 821 C C . GLY A 1 113 ? 19.723 -1.105 -24.847 1.00 92.38 113 GLY A C 1
ATOM 822 O O . GLY A 1 113 ? 19.336 -2.075 -25.497 1.00 92.38 113 GLY A O 1
ATOM 823 N N . LEU A 1 114 ? 19.619 -1.051 -23.516 1.00 89.44 114 LEU A N 1
ATOM 824 C CA . LEU A 1 114 ? 19.046 -2.129 -22.713 1.00 89.44 114 LEU A CA 1
ATOM 825 C C . LEU A 1 114 ? 17.508 -2.094 -22.740 1.00 89.44 114 LEU A C 1
ATOM 827 O O . LEU A 1 114 ? 16.918 -1.008 -22.703 1.00 89.44 114 LEU A O 1
ATOM 831 N N . PRO A 1 115 ? 16.834 -3.260 -22.746 1.00 92.38 115 PRO A N 1
ATOM 832 C CA . PRO A 1 115 ? 15.411 -3.345 -22.453 1.00 92.38 115 PRO A CA 1
ATOM 833 C C . PRO A 1 115 ? 15.094 -2.803 -21.056 1.00 92.38 115 PRO A C 1
ATOM 835 O O . PRO A 1 115 ? 15.784 -3.113 -20.079 1.00 92.38 115 PRO A O 1
ATOM 838 N N . VAL A 1 116 ? 14.026 -2.010 -20.958 1.00 92.56 116 VAL A N 1
ATOM 839 C CA . VAL A 1 116 ? 13.534 -1.462 -19.689 1.00 92.56 116 VAL A CA 1
ATOM 840 C C . VAL A 1 116 ? 12.119 -1.952 -19.443 1.00 92.56 116 VAL A C 1
ATOM 842 O O . VAL A 1 116 ? 11.201 -1.668 -20.207 1.00 92.56 116 VAL A O 1
ATOM 845 N N . HIS A 1 117 ? 11.930 -2.676 -18.351 1.00 92.94 117 HIS A N 1
ATOM 846 C CA . HIS A 1 117 ? 10.622 -3.083 -17.874 1.00 92.94 117 HIS A CA 1
ATOM 847 C C . HIS A 1 117 ? 10.169 -2.146 -16.763 1.00 92.94 117 HIS A C 1
ATOM 849 O O . HIS A 1 117 ? 10.931 -1.850 -15.846 1.00 92.94 117 HIS A O 1
ATOM 855 N N . TYR A 1 118 ? 8.919 -1.712 -16.840 1.00 92.25 118 TYR A N 1
ATOM 856 C CA . TYR A 1 118 ? 8.281 -0.903 -15.808 1.00 92.25 118 TYR A CA 1
ATOM 857 C C . TYR A 1 118 ? 7.323 -1.785 -15.033 1.00 92.25 118 TYR A C 1
ATOM 859 O O . TYR A 1 118 ? 6.481 -2.426 -15.651 1.00 92.25 118 TYR A O 1
ATOM 867 N N . TYR A 1 119 ? 7.406 -1.827 -13.712 1.00 91.44 119 TYR A N 1
ATOM 868 C CA . TYR A 1 119 ? 6.435 -2.540 -12.896 1.00 91.44 119 TYR A CA 1
ATOM 869 C C . TYR A 1 119 ? 5.548 -1.566 -12.132 1.00 91.44 119 TYR A C 1
ATOM 871 O O . TYR A 1 119 ? 6.037 -0.691 -11.418 1.00 91.44 119 TYR A O 1
ATOM 879 N N . ILE A 1 120 ? 4.235 -1.756 -12.279 1.00 88.62 120 ILE A N 1
ATOM 880 C CA . ILE A 1 120 ? 3.233 -0.997 -11.537 1.00 88.62 120 ILE A CA 1
ATOM 881 C C . ILE A 1 120 ? 2.999 -1.691 -10.199 1.00 88.62 120 ILE A C 1
ATOM 883 O O . ILE A 1 120 ? 2.410 -2.767 -10.125 1.00 88.62 120 ILE A O 1
ATOM 887 N N . ASP A 1 121 ? 3.451 -1.058 -9.130 1.00 81.88 121 ASP A N 1
ATOM 888 C CA . ASP A 1 121 ? 3.258 -1.513 -7.755 1.00 81.88 121 ASP A CA 1
ATOM 889 C C . ASP A 1 121 ? 1.873 -1.181 -7.208 1.00 81.88 121 ASP A C 1
ATOM 891 O O . ASP A 1 121 ? 1.271 -1.967 -6.478 1.00 81.88 121 ASP A O 1
ATOM 895 N N . PHE A 1 122 ? 1.320 -0.044 -7.616 1.00 80.94 122 PHE A N 1
ATOM 896 C CA . PHE A 1 122 ? 0.013 0.386 -7.164 1.00 80.94 122 PHE A CA 1
ATOM 897 C C . PHE A 1 122 ? -0.774 1.067 -8.279 1.00 80.94 122 PHE A C 1
ATOM 899 O O . PHE A 1 122 ? -0.264 1.910 -9.013 1.00 80.94 122 PHE A O 1
ATOM 906 N N . ALA A 1 123 ? -2.038 0.671 -8.420 1.00 80.62 123 ALA A N 1
ATOM 907 C CA . ALA A 1 123 ? -2.920 1.081 -9.508 1.00 80.62 123 ALA A CA 1
ATOM 908 C C . ALA A 1 123 ? -3.557 2.455 -9.252 1.00 80.62 123 ALA A C 1
ATOM 910 O O . ALA A 1 123 ? -4.777 2.588 -9.228 1.00 80.62 123 ALA A O 1
ATOM 911 N N . THR A 1 124 ? -2.722 3.462 -9.016 1.00 77.38 124 THR A N 1
ATOM 912 C CA . THR A 1 124 ? -3.131 4.858 -8.849 1.00 77.38 124 THR A CA 1
ATOM 913 C C . THR A 1 124 ? -2.443 5.736 -9.875 1.00 77.38 124 THR A C 1
ATOM 915 O O . THR A 1 124 ? -1.292 5.475 -10.243 1.00 77.38 124 THR A O 1
ATOM 918 N N . CYS A 1 125 ? -3.152 6.783 -10.308 1.00 77.25 125 CYS A N 1
ATOM 919 C CA . CYS A 1 125 ? -2.633 7.792 -11.231 1.00 77.25 125 CYS A CA 1
ATOM 920 C C . CYS A 1 125 ? -2.070 7.155 -12.512 1.00 77.25 125 CYS A C 1
ATOM 922 O O . CYS A 1 125 ? -0.940 7.420 -12.930 1.00 77.25 125 CYS A O 1
ATOM 924 N N . ILE A 1 126 ? -2.825 6.212 -13.089 1.00 85.50 126 ILE A N 1
ATOM 925 C CA . ILE A 1 126 ? -2.392 5.466 -14.274 1.00 85.50 126 ILE A CA 1
ATOM 926 C C . ILE A 1 126 ? -2.064 6.410 -15.443 1.00 85.50 126 ILE A C 1
ATOM 928 O O . ILE A 1 126 ? -1.010 6.211 -16.054 1.00 85.50 126 ILE A O 1
ATOM 932 N N . PRO A 1 127 ? -2.876 7.442 -15.753 1.00 85.38 127 PRO A N 1
ATOM 933 C CA . PRO A 1 127 ? -2.540 8.401 -16.803 1.00 85.38 127 PRO A CA 1
ATOM 934 C C . PRO A 1 127 ? -1.187 9.090 -16.580 1.00 85.38 127 PRO A C 1
ATOM 936 O O . PRO A 1 127 ? -0.371 9.158 -17.498 1.00 85.38 127 PRO A O 1
ATOM 939 N N . GLU A 1 128 ? -0.911 9.550 -15.360 1.00 81.69 128 GLU A N 1
ATOM 940 C CA . GLU A 1 128 ? 0.339 10.222 -15.000 1.00 81.69 128 GLU A CA 1
ATOM 941 C C . GLU A 1 128 ? 1.539 9.277 -15.119 1.00 81.69 128 GLU A C 1
ATOM 943 O O . GLU A 1 128 ? 2.565 9.650 -15.692 1.00 81.69 128 GLU A O 1
ATOM 948 N N . ARG A 1 129 ? 1.400 8.028 -14.652 1.00 85.94 129 ARG A N 1
ATOM 949 C CA . ARG A 1 129 ? 2.443 6.999 -14.797 1.00 85.94 129 ARG A CA 1
ATOM 950 C C . ARG A 1 129 ? 2.719 6.681 -16.269 1.00 85.94 129 ARG A C 1
ATOM 952 O O . ARG A 1 129 ? 3.874 6.512 -16.645 1.00 85.94 129 ARG A O 1
ATOM 959 N N . VAL A 1 130 ? 1.687 6.626 -17.117 1.00 89.50 130 VAL A N 1
ATOM 960 C CA . VAL A 1 130 ? 1.841 6.382 -18.564 1.00 89.50 130 VAL A CA 1
ATOM 961 C C . VAL A 1 130 ? 2.647 7.489 -19.246 1.00 89.50 130 VAL A C 1
ATOM 963 O O . VAL A 1 130 ? 3.470 7.184 -20.106 1.00 89.50 130 VAL A O 1
ATOM 966 N N . VAL A 1 131 ? 2.477 8.752 -18.843 1.00 86.88 131 VAL A N 1
ATOM 967 C CA . VAL A 1 131 ? 3.241 9.888 -19.398 1.00 86.88 131 VAL A CA 1
ATOM 968 C C . VAL A 1 131 ? 4.747 9.775 -19.117 1.00 86.88 131 VAL A C 1
ATOM 970 O O . VAL A 1 131 ? 5.551 10.237 -19.924 1.00 86.88 131 VAL A O 1
ATOM 973 N N . GLN A 1 132 ? 5.141 9.132 -18.015 1.00 83.75 132 GLN A N 1
ATOM 974 C CA . GLN A 1 132 ? 6.546 8.912 -17.636 1.00 83.75 132 GLN A CA 1
ATOM 975 C C . GLN A 1 132 ? 7.192 7.711 -18.353 1.00 83.75 132 GLN A C 1
ATOM 977 O O . GLN A 1 132 ? 8.402 7.479 -18.259 1.00 83.75 132 GLN A O 1
ATOM 982 N N . MET A 1 133 ? 6.396 6.906 -19.058 1.00 89.19 133 MET A N 1
ATOM 983 C CA . MET A 1 133 ? 6.896 5.761 -19.808 1.00 89.19 133 MET A CA 1
ATOM 984 C C . MET A 1 133 ? 7.343 6.202 -21.193 1.00 89.19 133 MET A C 1
ATOM 986 O O . MET A 1 133 ? 6.639 6.913 -21.907 1.00 89.19 133 MET A O 1
ATOM 990 N N . HIS A 1 134 ? 8.500 5.705 -21.617 1.00 88.19 134 HIS A N 1
ATOM 991 C CA . HIS A 1 134 ? 9.012 5.970 -22.955 1.00 88.19 134 HIS A CA 1
ATOM 992 C C . HIS A 1 134 ? 8.953 4.705 -23.810 1.00 88.19 134 HIS A C 1
ATOM 994 O O . HIS A 1 134 ? 9.303 3.630 -23.318 1.00 88.19 134 HIS A O 1
ATOM 1000 N N . PRO A 1 135 ? 8.561 4.812 -25.091 1.00 89.88 135 PRO A N 1
ATOM 1001 C CA . PRO A 1 135 ? 8.575 3.673 -25.998 1.00 89.88 135 PRO A CA 1
ATOM 1002 C C . PRO A 1 135 ? 9.999 3.122 -26.155 1.00 89.88 135 PRO A C 1
ATOM 1004 O O . PRO A 1 135 ? 10.975 3.873 -26.201 1.00 89.88 135 PRO A O 1
ATOM 1007 N N . GLY A 1 136 ? 10.118 1.801 -26.270 1.00 89.56 136 GLY A N 1
ATOM 1008 C CA . GLY A 1 136 ? 11.402 1.118 -26.405 1.00 89.56 136 GLY A CA 1
ATOM 1009 C C . GLY A 1 136 ? 11.288 -0.393 -26.187 1.00 89.56 136 GLY A C 1
ATOM 1010 O O . GLY A 1 136 ? 10.186 -0.896 -25.946 1.00 89.56 136 GLY A O 1
ATOM 1011 N N . PRO A 1 137 ? 12.407 -1.135 -26.281 1.00 89.00 137 PRO A N 1
ATOM 1012 C CA . PRO A 1 137 ? 12.437 -2.542 -25.902 1.00 89.00 137 PRO A CA 1
ATOM 1013 C C . PRO A 1 137 ? 12.096 -2.690 -24.414 1.00 89.00 137 PRO A C 1
ATOM 1015 O O . PRO A 1 137 ? 12.633 -1.971 -23.573 1.00 89.00 137 PRO A O 1
ATOM 1018 N N . GLY A 1 138 ? 11.193 -3.616 -24.092 1.00 92.31 138 GLY A N 1
ATOM 1019 C CA . GLY A 1 138 ? 10.724 -3.832 -22.726 1.00 92.31 138 GLY A CA 1
ATOM 1020 C C . GLY A 1 138 ? 9.223 -4.087 -22.644 1.00 92.31 138 GLY A C 1
ATOM 1021 O O . GLY A 1 138 ? 8.564 -4.414 -23.634 1.00 92.31 138 GLY A O 1
ATOM 1022 N N . THR A 1 139 ? 8.667 -3.993 -21.440 1.00 94.56 139 THR A N 1
ATOM 1023 C CA . THR A 1 139 ? 7.247 -4.279 -21.165 1.00 94.56 139 THR A CA 1
ATOM 1024 C C . THR A 1 139 ? 6.814 -3.562 -19.891 1.00 94.56 139 THR A C 1
ATOM 1026 O O . THR A 1 139 ? 7.609 -3.432 -18.963 1.00 94.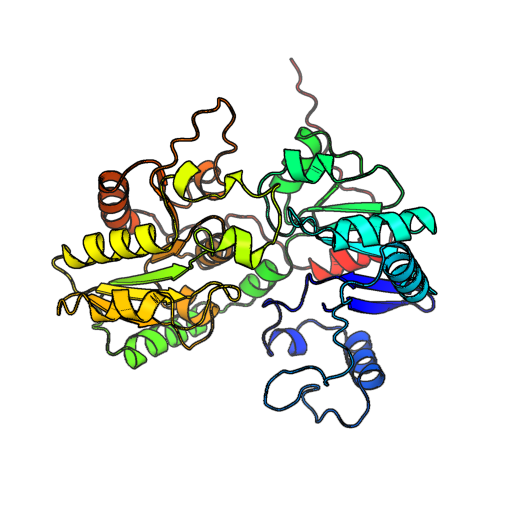56 139 THR A O 1
ATOM 1029 N N . VAL A 1 140 ? 5.549 -3.156 -19.819 1.00 94.75 140 VAL A N 1
ATOM 1030 C CA . VAL A 1 140 ? 4.918 -2.717 -18.571 1.00 94.75 140 VAL A CA 1
ATOM 1031 C C . VAL A 1 140 ? 4.254 -3.911 -17.894 1.00 94.75 140 VAL A C 1
ATOM 1033 O O . VAL A 1 140 ? 3.407 -4.593 -18.469 1.00 94.75 140 VAL A O 1
ATOM 1036 N N . LEU A 1 141 ? 4.676 -4.180 -16.671 1.00 94.12 141 LEU A N 1
ATOM 1037 C CA . LEU A 1 141 ? 4.289 -5.293 -15.828 1.00 94.12 141 LEU A CA 1
ATOM 1038 C C . LEU A 1 141 ? 3.192 -4.820 -14.873 1.00 94.12 141 LEU A C 1
ATOM 1040 O O . LEU A 1 141 ? 3.441 -4.057 -13.941 1.00 94.12 141 LEU A O 1
ATOM 1044 N N . ALA A 1 142 ? 1.963 -5.242 -15.147 1.00 92.06 142 ALA A N 1
ATOM 1045 C CA . ALA A 1 142 ? 0.782 -4.860 -14.393 1.00 92.06 142 ALA A CA 1
ATOM 1046 C C . ALA A 1 142 ? 0.476 -5.882 -13.279 1.00 92.06 142 ALA A C 1
ATOM 1048 O O . ALA A 1 142 ? 0.531 -7.092 -13.525 1.00 92.06 142 ALA A O 1
ATOM 1049 N N . PRO A 1 143 ? 0.041 -5.433 -12.088 1.00 88.00 143 PRO A N 1
ATOM 1050 C CA . PRO A 1 143 ? -0.210 -6.292 -10.935 1.00 88.00 143 PRO A CA 1
ATOM 1051 C C . PRO A 1 143 ? -1.539 -7.059 -11.022 1.00 88.00 143 PRO A C 1
ATOM 1053 O O . PRO A 1 143 ? -1.902 -7.783 -10.095 1.00 88.00 143 PRO A O 1
ATOM 1056 N N . GLY A 1 144 ? -2.274 -6.916 -12.127 1.00 87.56 144 GLY A N 1
ATOM 1057 C CA . GLY A 1 144 ? -3.503 -7.646 -12.408 1.00 87.56 144 GLY A CA 1
ATOM 1058 C C . GLY A 1 144 ? -4.149 -7.226 -13.729 1.00 87.56 144 GLY A C 1
ATOM 1059 O O . GLY A 1 144 ? -3.794 -6.201 -14.314 1.00 87.56 144 GLY A O 1
ATOM 1060 N N . VAL A 1 145 ? -5.135 -8.010 -14.178 1.00 87.06 145 VAL A N 1
ATOM 1061 C CA . VAL A 1 145 ? -5.836 -7.823 -15.466 1.00 87.06 145 VAL A CA 1
ATOM 1062 C C . VAL A 1 145 ? -6.456 -6.432 -15.594 1.00 87.06 145 VAL A C 1
ATOM 1064 O O . VAL A 1 145 ? -6.257 -5.770 -16.606 1.00 87.06 145 VAL A O 1
ATOM 1067 N N . LYS A 1 146 ? -7.164 -5.959 -14.562 1.00 84.56 146 LYS A N 1
ATOM 1068 C CA . LYS A 1 146 ? -7.828 -4.648 -14.601 1.00 84.56 146 LYS A CA 1
ATOM 1069 C C . LYS A 1 146 ? -6.828 -3.504 -14.783 1.00 84.56 146 LYS A C 1
ATOM 1071 O O . LYS A 1 146 ? -7.054 -2.615 -15.593 1.00 84.56 146 LYS A O 1
ATOM 1076 N N . VAL A 1 147 ? -5.696 -3.561 -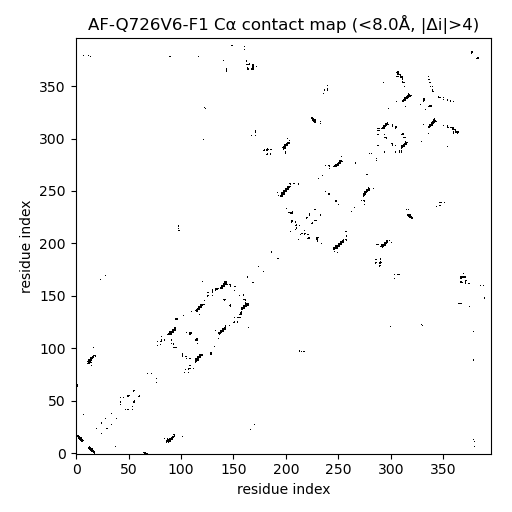14.082 1.00 87.19 147 VAL A N 1
ATOM 1077 C CA . VAL A 1 147 ? -4.633 -2.553 -14.205 1.00 87.19 147 VAL A CA 1
ATOM 1078 C C . VAL A 1 147 ? -4.001 -2.610 -15.592 1.00 87.19 147 VAL A C 1
ATOM 1080 O O . VAL A 1 147 ? -3.727 -1.572 -16.184 1.00 87.19 147 VAL A O 1
ATOM 1083 N N . ALA A 1 148 ? -3.828 -3.813 -16.150 1.00 91.56 148 ALA A N 1
ATOM 1084 C CA . ALA A 1 148 ? -3.359 -3.975 -17.521 1.00 91.56 148 ALA A CA 1
ATOM 1085 C C . ALA A 1 148 ? -4.319 -3.327 -18.536 1.00 91.56 148 ALA A C 1
ATOM 1087 O O . ALA A 1 148 ? -3.878 -2.608 -19.430 1.00 91.56 148 ALA A O 1
ATOM 1088 N N . GLU A 1 149 ? -5.628 -3.539 -18.381 1.00 89.44 149 GLU A N 1
ATOM 1089 C CA . GLU A 1 149 ? -6.662 -2.898 -19.204 1.00 89.44 149 GLU A CA 1
ATOM 1090 C C . GLU A 1 149 ? -6.650 -1.374 -19.074 1.00 89.44 149 GLU A C 1
ATOM 1092 O O . GLU A 1 149 ? -6.795 -0.672 -20.075 1.00 89.44 149 GLU A O 1
ATOM 1097 N N . ASP A 1 150 ? -6.474 -0.862 -17.857 1.00 86.38 150 ASP A N 1
ATOM 1098 C CA . ASP A 1 150 ? -6.443 0.573 -17.586 1.00 86.38 150 ASP A CA 1
ATOM 1099 C C . ASP A 1 150 ? -5.208 1.238 -18.203 1.00 86.38 150 ASP A C 1
ATOM 1101 O O . ASP A 1 150 ? -5.346 2.266 -18.860 1.00 86.38 150 ASP A O 1
ATOM 1105 N N . LEU A 1 151 ? -4.031 0.610 -18.110 1.00 91.44 151 LEU A N 1
ATOM 1106 C CA . LEU A 1 151 ? -2.809 1.057 -18.791 1.00 91.44 151 LEU A CA 1
ATOM 1107 C C . LEU A 1 151 ? -2.991 1.109 -20.312 1.00 91.44 151 LEU A C 1
ATOM 1109 O O . LEU A 1 151 ? -2.618 2.090 -20.955 1.00 91.44 151 LEU A O 1
ATOM 1113 N N . VAL A 1 152 ? -3.588 0.066 -20.901 1.00 94.88 152 VAL A N 1
ATOM 1114 C CA . VAL A 1 152 ? -3.880 0.035 -22.342 1.00 94.88 152 VAL A CA 1
ATOM 1115 C C . VAL A 1 152 ? -4.862 1.148 -22.714 1.00 94.88 152 VAL A C 1
ATOM 1117 O O . VAL A 1 152 ? -4.641 1.851 -23.698 1.00 94.88 152 VAL A O 1
ATOM 1120 N N . ARG A 1 153 ? -5.921 1.354 -21.920 1.00 92.88 153 ARG A N 1
ATOM 1121 C CA . ARG A 1 153 ? -6.913 2.416 -22.151 1.00 92.88 153 ARG A CA 1
ATOM 1122 C C . ARG A 1 153 ? -6.307 3.814 -22.029 1.00 92.88 153 ARG A C 1
ATOM 1124 O O . ARG A 1 153 ? -6.683 4.693 -22.797 1.00 92.88 153 ARG A O 1
ATOM 1131 N N . ALA A 1 154 ? -5.367 3.999 -21.107 1.00 91.12 154 ALA A N 1
ATOM 1132 C CA . ALA A 1 154 ? -4.627 5.242 -20.916 1.00 91.12 154 ALA A CA 1
ATOM 1133 C C . ALA A 1 154 ? -3.587 5.513 -22.022 1.00 91.12 154 ALA A C 1
ATOM 1135 O O . ALA A 1 154 ? -2.960 6.567 -22.020 1.00 91.12 154 ALA A O 1
ATOM 1136 N N . GLY A 1 155 ? -3.413 4.599 -22.985 1.00 95.88 155 GLY A N 1
ATOM 1137 C CA . GLY A 1 155 ? -2.506 4.790 -24.115 1.00 95.88 155 GLY A CA 1
ATOM 1138 C C . GLY A 1 155 ? -1.052 4.442 -23.802 1.00 95.88 155 GLY A C 1
ATOM 1139 O O . GLY A 1 155 ? -0.152 5.077 -24.348 1.00 95.88 155 GLY A O 1
ATOM 1140 N N . CYS A 1 156 ? -0.816 3.449 -22.935 1.00 95.00 156 CYS A N 1
ATOM 1141 C CA . CYS A 1 156 ? 0.528 2.974 -22.609 1.00 95.00 156 CYS A CA 1
ATOM 1142 C C . CYS A 1 156 ? 1.373 2.733 -23.883 1.00 95.00 156 CYS A C 1
ATOM 1144 O O . CYS A 1 156 ? 0.946 1.980 -24.765 1.00 95.00 156 CYS A O 1
ATOM 1146 N N . PRO A 1 157 ? 2.575 3.335 -23.997 1.00 95.12 157 PRO A N 1
ATOM 1147 C CA . PRO A 1 157 ? 3.372 3.304 -25.227 1.00 95.12 157 PRO A CA 1
ATOM 1148 C C . PRO A 1 157 ? 4.131 1.985 -25.443 1.00 95.12 157 PRO A C 1
ATOM 1150 O O . PRO A 1 157 ? 4.913 1.865 -26.386 1.00 95.12 157 PRO A O 1
ATOM 1153 N N . MET A 1 158 ? 3.945 1.002 -24.562 1.00 95.00 158 MET A N 1
ATOM 1154 C CA . MET A 1 158 ? 4.696 -0.249 -24.521 1.00 95.00 158 MET A CA 1
ATOM 1155 C C . MET A 1 158 ? 3.747 -1.447 -24.395 1.00 95.00 158 MET A C 1
ATOM 1157 O O . MET A 1 158 ? 2.608 -1.290 -23.949 1.00 95.00 158 MET A O 1
ATOM 1161 N N . PRO A 1 159 ? 4.195 -2.669 -24.741 1.00 96.12 159 PRO A N 1
ATOM 1162 C CA . PRO A 1 159 ? 3.435 -3.874 -24.436 1.00 96.12 159 PRO A CA 1
ATOM 1163 C C . PRO A 1 159 ? 3.134 -3.959 -22.936 1.00 96.12 159 PRO A C 1
ATOM 1165 O O . PRO A 1 159 ? 4.026 -3.749 -22.115 1.00 96.12 159 PRO A O 1
ATOM 1168 N N . VAL A 1 160 ? 1.896 -4.304 -22.584 1.00 95.56 160 VAL A N 1
ATOM 1169 C CA . VAL A 1 160 ? 1.458 -4.478 -21.194 1.00 95.56 160 VAL A CA 1
ATOM 1170 C C . VAL A 1 160 ? 1.239 -5.963 -20.917 1.00 95.56 160 VAL A C 1
ATOM 1172 O O . VAL A 1 160 ? 0.582 -6.654 -21.696 1.00 95.56 160 VAL A O 1
ATOM 1175 N N . THR A 1 161 ? 1.782 -6.465 -19.809 1.00 94.31 161 THR A N 1
ATOM 1176 C CA . THR A 1 161 ? 1.619 -7.853 -19.356 1.00 94.31 161 THR A CA 1
ATOM 1177 C C . THR A 1 161 ? 1.137 -7.885 -17.915 1.00 94.31 161 THR A C 1
ATOM 1179 O O . THR A 1 161 ? 1.767 -7.312 -17.036 1.00 94.31 161 THR A O 1
ATOM 1182 N N . ASP A 1 162 ? 0.051 -8.609 -17.657 1.00 92.38 162 ASP A N 1
ATOM 1183 C CA . ASP A 1 162 ? -0.367 -8.963 -16.301 1.00 92.38 162 ASP A CA 1
ATOM 1184 C C . ASP A 1 162 ? 0.584 -10.019 -15.716 1.00 92.38 162 ASP A C 1
ATOM 1186 O O . ASP A 1 162 ? 0.587 -11.185 -16.128 1.00 92.38 162 ASP A O 1
ATOM 1190 N N . CYS A 1 163 ? 1.397 -9.602 -14.749 1.00 90.25 163 CYS A N 1
ATOM 1191 C CA . CYS A 1 163 ? 2.285 -10.478 -13.995 1.00 90.25 163 CYS A CA 1
ATOM 1192 C C . CYS A 1 163 ? 1.726 -10.831 -12.608 1.00 90.25 163 CYS A C 1
ATOM 1194 O O . CYS A 1 163 ? 2.156 -11.829 -12.023 1.00 90.25 163 CYS A O 1
ATOM 1196 N N . GLY A 1 164 ? 0.699 -10.135 -12.122 1.00 89.31 164 GLY A N 1
ATOM 1197 C CA . GLY A 1 164 ? 0.244 -10.223 -10.735 1.00 89.31 164 GLY A CA 1
ATOM 1198 C C . GLY A 1 164 ? 1.136 -9.416 -9.787 1.00 89.31 164 GLY A C 1
ATOM 1199 O O . GLY A 1 164 ? 2.106 -8.798 -10.214 1.00 89.31 164 GLY A O 1
ATOM 1200 N N . HIS A 1 165 ? 0.826 -9.442 -8.490 1.00 87.31 165 HIS A N 1
ATOM 1201 C CA . HIS A 1 165 ? 1.589 -8.702 -7.485 1.00 87.31 165 HIS A CA 1
ATOM 1202 C C . HIS A 1 165 ? 2.296 -9.652 -6.504 1.00 87.31 165 HIS A C 1
ATOM 1204 O O . HIS A 1 165 ? 1.592 -10.400 -5.819 1.00 87.31 165 HIS A O 1
ATOM 1210 N N . PRO A 1 166 ? 3.643 -9.640 -6.380 1.00 84.19 166 PRO A N 1
ATOM 1211 C CA . PRO A 1 166 ? 4.364 -10.516 -5.452 1.00 84.19 166 PRO A CA 1
ATOM 1212 C C . PRO A 1 166 ? 3.865 -10.377 -4.009 1.00 84.19 166 PRO A C 1
ATOM 1214 O O . PRO A 1 166 ? 3.517 -11.374 -3.387 1.00 84.19 166 PRO A O 1
ATOM 1217 N N . GLU A 1 167 ? 3.700 -9.134 -3.538 1.00 81.75 167 GLU A N 1
ATOM 1218 C CA . GLU A 1 167 ? 3.191 -8.847 -2.184 1.00 81.75 167 GLU A CA 1
ATOM 1219 C C . GLU A 1 167 ? 1.802 -9.435 -1.919 1.00 81.75 167 GLU A C 1
ATOM 1221 O O . GLU A 1 167 ? 1.480 -9.780 -0.791 1.00 81.75 167 GLU A O 1
ATOM 1226 N N . PHE A 1 168 ? 0.954 -9.571 -2.939 1.00 84.94 168 PHE A N 1
ATOM 1227 C CA . PHE A 1 168 ? -0.376 -10.142 -2.736 1.00 84.94 168 PHE A CA 1
ATOM 1228 C C . PHE A 1 168 ? -0.371 -11.663 -2.868 1.00 84.94 168 PHE A C 1
ATOM 1230 O O . PHE A 1 168 ? -1.221 -12.334 -2.286 1.00 84.94 168 PHE A O 1
ATOM 1237 N N . GLU A 1 169 ? 0.592 -12.232 -3.595 1.00 86.38 169 GLU A N 1
ATOM 1238 C CA . GLU A 1 169 ? 0.742 -13.681 -3.694 1.00 86.38 169 GLU A CA 1
ATOM 1239 C C . GLU A 1 169 ? 1.072 -14.307 -2.339 1.00 86.38 169 GLU A C 1
ATOM 1241 O O . GLU A 1 169 ? 0.548 -15.375 -2.027 1.00 86.38 169 GLU A O 1
ATOM 1246 N N . ARG A 1 170 ? 1.835 -13.626 -1.479 1.00 85.12 170 ARG A N 1
ATOM 1247 C CA . ARG A 1 170 ? 2.112 -14.119 -0.120 1.00 85.12 170 ARG A CA 1
ATOM 1248 C C . ARG A 1 170 ? 0.851 -14.341 0.702 1.00 85.12 170 ARG A C 1
ATOM 1250 O O . ARG A 1 170 ? 0.786 -15.255 1.522 1.00 85.12 170 ARG A O 1
ATOM 1257 N N . LEU A 1 171 ? -0.188 -13.553 0.435 1.00 84.62 171 LEU A N 1
ATOM 1258 C CA . LEU A 1 171 ? -1.463 -13.672 1.122 1.00 84.62 171 LEU A CA 1
ATOM 1259 C C . LEU A 1 171 ? -2.186 -14.979 0.757 1.00 84.62 171 LEU A C 1
ATOM 1261 O O . LEU A 1 171 ? -2.976 -15.475 1.556 1.00 84.62 171 LEU A O 1
ATOM 1265 N N . LEU A 1 172 ? -1.896 -15.594 -0.403 1.00 83.69 172 LEU A N 1
ATOM 1266 C CA . LEU A 1 172 ? -2.401 -16.932 -0.756 1.00 83.69 172 LEU A CA 1
ATOM 1267 C C . LEU A 1 172 ? -1.912 -18.015 0.216 1.00 83.69 172 LEU A C 1
ATOM 1269 O O . LEU A 1 172 ? -2.585 -19.032 0.365 1.00 83.69 172 LEU A O 1
ATOM 1273 N N . ALA A 1 173 ? -0.770 -17.805 0.877 1.00 84.38 173 ALA A N 1
ATOM 1274 C CA . ALA A 1 173 ? -0.210 -18.741 1.849 1.00 84.38 173 ALA A CA 1
ATOM 1275 C C . ALA A 1 173 ? -0.771 -18.555 3.271 1.00 84.38 173 ALA A C 1
ATOM 1277 O O . ALA A 1 173 ? -0.443 -19.334 4.167 1.00 84.38 173 ALA A O 1
ATOM 1278 N N . VAL A 1 174 ? -1.605 -17.535 3.500 1.00 82.50 174 VAL A N 1
ATOM 1279 C CA . VAL A 1 174 ? -2.144 -17.234 4.828 1.00 82.50 174 VAL A CA 1
ATOM 1280 C C . VAL A 1 174 ? -3.215 -18.261 5.206 1.00 82.50 174 VAL A C 1
ATOM 1282 O O . VAL A 1 174 ? -4.311 -18.297 4.642 1.00 82.50 174 VAL A O 1
ATOM 1285 N N . ASP A 1 175 ? -2.896 -19.102 6.192 1.00 83.25 175 ASP A N 1
ATOM 1286 C CA . ASP A 1 175 ? -3.829 -20.086 6.733 1.00 83.25 175 ASP A CA 1
ATOM 1287 C C . ASP A 1 175 ? -4.871 -19.433 7.649 1.00 83.25 175 ASP A C 1
ATOM 1289 O O . ASP A 1 175 ? -4.555 -18.755 8.625 1.00 83.25 175 ASP A O 1
ATOM 1293 N N . ALA A 1 176 ? -6.145 -19.704 7.379 1.00 77.81 176 ALA A N 1
ATOM 1294 C CA . ALA A 1 176 ? -7.252 -19.077 8.089 1.00 77.81 176 ALA A CA 1
ATOM 1295 C C . ALA A 1 176 ? -7.358 -19.469 9.571 1.00 77.81 176 ALA A C 1
ATOM 1297 O O . ALA A 1 176 ? -7.912 -18.711 10.372 1.00 77.81 176 ALA A O 1
ATOM 1298 N N . ALA A 1 177 ? -6.905 -20.667 9.944 1.00 80.31 177 ALA A N 1
ATOM 1299 C CA . ALA A 1 177 ? -6.915 -21.114 11.332 1.00 80.31 177 ALA A CA 1
ATOM 1300 C C . ALA A 1 177 ? -5.783 -20.429 12.108 1.00 80.31 177 ALA A C 1
ATOM 1302 O O . ALA A 1 177 ? -6.040 -19.816 13.145 1.00 80.31 177 ALA A O 1
ATOM 1303 N N . ALA A 1 178 ? -4.568 -20.441 11.557 1.00 78.38 178 ALA A N 1
ATOM 1304 C CA . ALA A 1 178 ? -3.415 -19.732 12.099 1.00 78.38 178 ALA A CA 1
ATOM 1305 C C . ALA A 1 178 ? -3.688 -18.225 12.229 1.00 78.38 178 ALA A C 1
ATOM 1307 O O . ALA A 1 178 ? -3.386 -17.629 13.262 1.00 78.38 178 ALA A O 1
ATOM 1308 N N . SER A 1 179 ? -4.352 -17.627 11.237 1.00 80.94 179 SER A N 1
ATOM 1309 C CA . SER A 1 179 ? -4.785 -16.232 11.273 1.00 80.94 179 SER A CA 1
ATOM 1310 C C . SER A 1 179 ? -5.699 -15.899 12.445 1.00 80.94 179 SER A C 1
ATOM 1312 O O . SER A 1 179 ? -5.540 -14.844 13.054 1.00 80.94 179 SER A O 1
ATOM 1314 N N . ARG A 1 180 ? -6.652 -16.779 12.779 1.00 83.38 180 ARG A N 1
ATOM 1315 C CA . ARG A 1 180 ? -7.549 -16.572 13.928 1.00 83.38 180 ARG A CA 1
ATOM 1316 C C . ARG A 1 180 ? -6.788 -16.626 15.248 1.00 83.38 180 ARG A C 1
ATOM 1318 O O . ARG A 1 180 ? -6.959 -15.745 16.081 1.00 83.38 180 ARG A O 1
ATOM 1325 N N . VAL A 1 181 ? -5.885 -17.593 15.399 1.00 86.75 181 VAL A N 1
ATOM 1326 C CA . VAL A 1 181 ? -5.034 -17.702 16.595 1.00 86.75 181 VAL A CA 1
ATOM 1327 C C . VAL A 1 181 ? -4.135 -16.470 16.749 1.00 86.75 181 VAL A C 1
ATOM 1329 O O . VAL A 1 181 ? -4.002 -15.936 17.852 1.00 86.75 181 VAL A O 1
ATOM 1332 N N . ALA A 1 182 ? -3.544 -15.984 15.653 1.00 83.25 182 ALA A N 1
ATOM 1333 C CA . ALA A 1 182 ? -2.738 -14.765 15.652 1.00 83.25 182 ALA A CA 1
ATOM 1334 C C . ALA A 1 182 ? -3.572 -13.531 16.038 1.00 83.25 182 ALA A C 1
ATOM 1336 O O . ALA A 1 182 ? -3.163 -12.771 16.915 1.00 83.25 182 ALA A O 1
ATOM 1337 N N . ALA A 1 183 ? -4.767 -13.381 15.464 1.00 88.00 183 ALA A N 1
ATOM 1338 C CA . ALA A 1 183 ? -5.707 -12.312 15.795 1.00 88.00 183 ALA A CA 1
ATOM 1339 C C . ALA A 1 183 ? -6.064 -12.290 17.292 1.00 88.00 183 ALA A C 1
ATOM 1341 O O . ALA A 1 183 ? -5.957 -11.258 17.954 1.00 88.00 183 ALA A O 1
ATOM 1342 N N . GLU A 1 184 ? -6.428 -13.444 17.857 1.00 89.88 184 GLU A N 1
ATOM 1343 C CA . GLU A 1 184 ? -6.742 -13.590 19.283 1.00 89.88 184 GLU A CA 1
ATOM 1344 C C . GLU A 1 184 ? -5.544 -13.277 20.181 1.00 89.88 184 GLU A C 1
ATOM 1346 O O . GLU A 1 184 ? -5.712 -12.740 21.277 1.00 89.88 184 GLU A O 1
ATOM 1351 N N . ARG A 1 185 ? -4.326 -13.621 19.748 1.00 90.19 185 ARG A N 1
ATOM 1352 C CA . ARG A 1 185 ? -3.097 -13.296 20.479 1.00 90.19 185 ARG A CA 1
ATOM 1353 C C . ARG A 1 185 ? -2.890 -11.786 20.555 1.00 90.19 185 ARG A C 1
ATOM 1355 O O . ARG A 1 185 ? -2.627 -11.284 21.642 1.00 90.19 185 ARG A O 1
ATOM 1362 N N . VAL A 1 186 ? -3.041 -11.077 19.435 1.00 90.00 186 VAL A N 1
ATOM 1363 C CA . VAL A 1 186 ? -2.923 -9.611 19.380 1.00 90.00 186 VAL A CA 1
ATOM 1364 C C . VAL A 1 186 ? -3.941 -8.951 20.308 1.00 90.00 186 VAL A C 1
ATOM 1366 O O . VAL A 1 186 ? -3.574 -8.123 21.139 1.00 90.00 186 VAL A O 1
ATOM 1369 N N . ARG A 1 187 ? -5.211 -9.368 20.229 1.00 92.50 187 ARG A N 1
ATOM 1370 C CA . ARG A 1 187 ? -6.293 -8.805 21.052 1.00 92.50 187 ARG A CA 1
ATOM 1371 C C . ARG A 1 187 ? -6.078 -9.049 22.546 1.00 92.50 187 ARG A C 1
ATOM 1373 O O . ARG A 1 187 ? -6.250 -8.129 23.341 1.00 92.50 187 ARG A O 1
ATOM 1380 N N . ARG A 1 188 ? -5.631 -10.253 22.925 1.00 91.06 188 ARG A N 1
ATOM 1381 C CA . ARG A 1 188 ? -5.291 -10.588 24.319 1.00 91.06 188 ARG A CA 1
ATOM 1382 C C . ARG A 1 188 ? -4.088 -9.807 24.836 1.00 91.06 188 ARG A C 1
ATOM 1384 O O . ARG A 1 188 ? -4.143 -9.306 25.953 1.00 91.06 188 ARG A O 1
ATOM 1391 N N . ALA A 1 189 ? -3.026 -9.680 24.040 1.00 88.94 189 ALA A N 1
ATOM 1392 C CA . ALA A 1 189 ? -1.843 -8.901 24.415 1.00 88.94 189 ALA A CA 1
ATOM 1393 C C . ALA A 1 189 ? -2.180 -7.420 24.650 1.00 88.94 189 ALA A C 1
ATOM 1395 O O . ALA A 1 189 ? -1.583 -6.774 25.504 1.00 88.94 189 ALA A O 1
ATOM 1396 N N . ALA A 1 190 ? -3.178 -6.914 23.929 1.00 86.69 190 ALA A N 1
ATOM 1397 C CA . ALA A 1 190 ? -3.714 -5.571 24.078 1.00 86.69 190 ALA A CA 1
ATOM 1398 C C . ALA A 1 190 ? -4.748 -5.414 25.211 1.00 86.69 190 ALA A C 1
ATOM 1400 O O . ALA A 1 190 ? -5.274 -4.322 25.403 1.00 86.69 190 ALA A O 1
ATOM 1401 N N . GLY A 1 191 ? -5.080 -6.489 25.937 1.00 90.50 191 GLY A N 1
ATOM 1402 C CA . GLY A 1 191 ? -6.077 -6.458 27.009 1.00 90.50 191 GLY A CA 1
ATOM 1403 C C . GLY A 1 191 ? -7.487 -6.094 26.535 1.00 90.50 191 GLY A C 1
ATOM 1404 O O . GLY A 1 191 ? -8.274 -5.560 27.315 1.00 90.50 191 GLY A O 1
ATOM 1405 N N . LEU A 1 192 ? -7.808 -6.338 25.260 1.00 90.06 192 LEU A N 1
ATOM 1406 C CA . LEU A 1 192 ? -9.107 -5.975 24.705 1.00 90.06 192 LEU A CA 1
ATOM 1407 C C . LEU A 1 192 ? -10.184 -6.975 25.140 1.00 90.06 192 LEU A C 1
ATOM 1409 O O . LEU A 1 192 ? -9.961 -8.182 25.025 1.00 90.06 192 LEU A O 1
ATOM 1413 N N . PRO A 1 193 ? -11.366 -6.500 25.572 1.00 90.12 193 PRO A N 1
ATOM 1414 C CA . PRO A 1 193 ? -12.534 -7.354 25.741 1.00 90.12 193 PRO A CA 1
ATOM 1415 C C . PRO A 1 193 ? -12.879 -8.119 24.457 1.00 90.12 193 PRO A C 1
ATOM 1417 O O . PRO A 1 193 ? -12.689 -7.610 23.346 1.00 90.12 193 PRO A O 1
ATOM 1420 N N . ASP A 1 194 ? -13.457 -9.313 24.604 1.00 88.00 194 ASP A N 1
ATOM 1421 C CA . ASP A 1 194 ? -13.864 -10.159 23.472 1.00 88.00 194 ASP A CA 1
ATOM 1422 C C . ASP A 1 194 ? -14.820 -9.431 22.515 1.00 88.00 194 ASP A C 1
ATOM 1424 O O . ASP A 1 194 ? -14.770 -9.626 21.301 1.00 88.00 194 ASP A O 1
ATOM 1428 N N . ASP A 1 195 ? -15.664 -8.546 23.049 1.00 88.06 195 ASP A N 1
ATOM 1429 C CA . ASP A 1 195 ? -16.655 -7.792 22.291 1.00 88.06 195 ASP A CA 1
ATOM 1430 C C . ASP A 1 195 ? -16.168 -6.405 21.826 1.00 88.06 195 ASP A C 1
ATOM 1432 O O . ASP A 1 195 ? -16.944 -5.670 21.201 1.00 88.06 195 ASP A O 1
ATOM 1436 N N . ALA A 1 196 ? -14.917 -6.030 22.104 1.00 90.56 196 ALA A N 1
ATOM 1437 C CA . ALA A 1 196 ? -14.371 -4.750 21.670 1.00 90.56 196 ALA A CA 1
ATOM 1438 C C . ALA A 1 196 ? -14.262 -4.678 20.138 1.00 90.56 196 ALA A C 1
ATOM 1440 O O . ALA A 1 196 ? -14.057 -5.683 19.464 1.00 90.56 196 ALA A O 1
ATOM 1441 N N . LEU A 1 197 ? -14.382 -3.486 19.560 1.00 90.00 197 LEU A N 1
ATOM 1442 C CA . LEU A 1 197 ? -14.072 -3.268 18.144 1.00 90.00 197 LEU A CA 1
ATOM 1443 C C . LEU A 1 197 ? -12.588 -2.913 17.988 1.00 90.00 197 LEU A C 1
ATOM 1445 O O . LEU A 1 197 ? -12.178 -1.899 18.537 1.00 90.00 197 LEU A O 1
ATOM 1449 N N . LEU A 1 198 ? -11.803 -3.673 17.222 1.00 93.00 198 LEU A N 1
ATOM 1450 C CA . LEU A 1 198 ? -10.428 -3.311 16.860 1.00 93.00 198 LEU A CA 1
ATOM 1451 C C . LEU A 1 198 ? -10.405 -2.656 15.479 1.00 93.00 198 LEU A C 1
ATOM 1453 O O . LEU A 1 198 ? -10.666 -3.300 14.462 1.00 93.00 198 LEU A O 1
ATOM 1457 N N . VAL A 1 199 ? -10.043 -1.379 15.453 1.00 92.81 199 VAL A N 1
ATOM 1458 C CA . VAL A 1 199 ? -9.829 -0.591 14.243 1.00 92.81 199 VAL A CA 1
ATOM 1459 C C . VAL A 1 199 ? -8.332 -0.407 14.029 1.00 92.81 199 VAL A C 1
ATOM 1461 O O . VAL A 1 199 ? -7.647 0.152 14.885 1.00 92.81 199 VAL A O 1
ATOM 1464 N N . ALA A 1 200 ? -7.827 -0.859 12.886 1.00 94.38 200 ALA A N 1
ATOM 1465 C CA . ALA A 1 200 ? -6.461 -0.596 12.452 1.00 94.38 200 ALA A CA 1
ATOM 1466 C C . ALA A 1 200 ? -6.451 0.614 11.517 1.00 94.38 200 ALA A C 1
ATOM 1468 O O . ALA A 1 200 ? -7.157 0.608 10.516 1.00 94.38 200 ALA A O 1
ATOM 1469 N N . TYR A 1 201 ? -5.662 1.635 11.827 1.00 94.19 201 TYR A N 1
ATOM 1470 C CA . TYR A 1 201 ? -5.479 2.819 10.999 1.00 94.19 201 TYR A CA 1
ATOM 1471 C C . TYR A 1 201 ? -4.052 2.868 10.452 1.00 94.19 201 TYR A C 1
ATOM 1473 O O . TYR A 1 201 ? -3.094 2.967 11.218 1.00 94.19 201 TYR A O 1
ATOM 1481 N N . PHE A 1 202 ? -3.928 2.805 9.129 1.00 93.50 202 PHE A N 1
ATOM 1482 C CA . PHE A 1 202 ? -2.671 2.934 8.398 1.00 93.50 202 PHE A CA 1
ATOM 1483 C C . PHE A 1 202 ? -2.567 4.343 7.823 1.00 93.50 202 PHE A C 1
ATOM 1485 O O . PHE A 1 202 ? -3.299 4.701 6.897 1.00 93.50 202 PHE A O 1
ATOM 1492 N N . SER A 1 203 ? -1.672 5.147 8.386 1.00 92.12 203 SER A N 1
ATOM 1493 C CA . SER A 1 203 ? -1.466 6.524 7.944 1.00 92.12 203 SER A CA 1
ATOM 1494 C C . SER A 1 203 ? -0.546 6.618 6.727 1.00 92.12 203 SER A C 1
ATOM 1496 O O . SER A 1 203 ? 0.117 5.664 6.318 1.00 92.12 203 SER A O 1
ATOM 1498 N N . GLN A 1 204 ? -0.521 7.809 6.140 1.00 88.31 204 GLN A N 1
ATOM 1499 C CA . GLN A 1 204 ? 0.282 8.206 4.989 1.00 88.31 204 GLN A CA 1
ATOM 1500 C C . GLN A 1 204 ? 0.789 9.628 5.268 1.00 88.31 204 GLN A C 1
ATOM 1502 O O . GLN A 1 204 ? 0.040 10.417 5.834 1.00 88.31 204 GLN A O 1
ATOM 1507 N N . PRO A 1 205 ? 2.040 9.979 4.936 1.00 88.12 205 PRO A N 1
ATOM 1508 C CA . PRO A 1 205 ? 2.651 11.233 5.376 1.00 88.12 205 PRO A CA 1
ATOM 1509 C C . PRO A 1 205 ? 2.204 12.425 4.509 1.00 88.12 205 PRO A C 1
ATOM 1511 O O . PRO A 1 205 ? 3.027 13.006 3.806 1.00 88.12 205 PRO A O 1
ATOM 1514 N N . PHE A 1 206 ? 0.921 12.792 4.507 1.00 85.44 206 PHE A N 1
ATOM 1515 C CA . PHE A 1 206 ? 0.434 13.929 3.716 1.00 85.44 206 PHE A CA 1
ATOM 1516 C C . PHE A 1 206 ? 0.843 15.271 4.324 1.00 85.44 206 PHE A C 1
ATOM 1518 O O . PHE A 1 206 ? 1.336 16.135 3.596 1.00 85.44 206 PHE A O 1
ATOM 1525 N N . SER A 1 207 ? 0.762 15.439 5.649 1.00 87.81 207 SER A N 1
ATOM 1526 C CA . SER A 1 207 ? 1.255 16.675 6.286 1.00 87.81 207 SER A CA 1
ATOM 1527 C C . SER A 1 207 ? 2.771 16.866 6.129 1.00 87.81 207 SER A C 1
ATOM 1529 O O . SER A 1 207 ? 3.248 17.997 6.055 1.00 87.81 207 SER A O 1
ATOM 1531 N N . ASP A 1 208 ? 3.518 15.768 5.975 1.00 83.81 208 ASP A N 1
ATOM 1532 C CA . ASP A 1 208 ? 4.976 15.774 5.821 1.00 83.81 208 ASP A CA 1
ATOM 1533 C C . ASP A 1 208 ? 5.429 15.618 4.355 1.00 83.81 208 ASP A C 1
ATOM 1535 O O . ASP A 1 208 ? 6.626 15.478 4.101 1.00 83.81 208 ASP A O 1
ATOM 1539 N N . HIS A 1 209 ? 4.519 15.629 3.369 1.00 78.31 209 HIS A N 1
ATOM 1540 C CA . HIS A 1 209 ? 4.838 15.190 2.002 1.00 78.31 209 HIS A CA 1
ATOM 1541 C C . HIS A 1 209 ? 6.034 15.950 1.394 1.00 78.31 209 HIS A C 1
ATOM 1543 O O . HIS A 1 209 ? 6.919 15.340 0.801 1.00 78.31 209 HIS A O 1
ATOM 1549 N N . ARG A 1 210 ? 6.150 17.266 1.608 1.00 76.75 210 ARG A N 1
ATOM 1550 C CA . ARG A 1 210 ? 7.300 18.046 1.108 1.00 76.75 210 ARG A CA 1
ATOM 1551 C C . ARG A 1 210 ? 8.624 17.650 1.749 1.00 76.75 210 ARG A C 1
ATOM 1553 O O . ARG A 1 210 ? 9.642 17.605 1.064 1.00 76.75 210 ARG A O 1
ATOM 1560 N N . ALA A 1 211 ? 8.609 17.376 3.051 1.00 77.12 211 ALA A N 1
ATOM 1561 C CA . ALA A 1 211 ? 9.791 16.932 3.780 1.00 77.12 211 ALA A CA 1
ATOM 1562 C C . ALA A 1 211 ? 10.179 15.493 3.411 1.00 77.12 211 ALA A C 1
ATOM 1564 O O . ALA A 1 211 ? 11.350 15.146 3.478 1.00 77.12 211 ALA A O 1
ATOM 1565 N N . VAL A 1 212 ? 9.204 14.669 3.016 1.00 71.06 212 VAL A N 1
ATOM 1566 C CA . VAL A 1 212 ? 9.396 13.242 2.735 1.00 71.06 212 VAL A CA 1
ATOM 1567 C C . VAL A 1 212 ? 9.746 12.961 1.274 1.00 71.06 212 VAL A C 1
ATOM 1569 O O . VAL A 1 212 ? 10.541 12.062 0.999 1.00 71.06 212 VAL A O 1
ATOM 1572 N N . TYR A 1 213 ? 9.130 13.677 0.336 1.00 67.19 213 TYR A N 1
ATOM 1573 C CA . TYR A 1 213 ? 9.251 13.390 -1.093 1.00 67.19 213 TYR A CA 1
ATOM 1574 C C . TYR A 1 213 ? 10.096 14.420 -1.850 1.00 67.19 213 TYR A C 1
ATOM 1576 O O . TYR A 1 213 ? 10.551 14.113 -2.944 1.00 67.19 213 TYR A O 1
ATOM 1584 N N . HIS A 1 214 ? 10.345 15.607 -1.277 1.00 67.81 214 HIS A N 1
ATOM 1585 C CA . HIS A 1 214 ? 11.150 16.678 -1.888 1.00 67.81 214 HIS A CA 1
ATOM 1586 C C . HIS A 1 214 ? 10.761 17.031 -3.337 1.00 67.81 214 HIS A C 1
ATOM 1588 O O . HIS A 1 214 ? 11.602 17.495 -4.106 1.00 67.81 214 HIS A O 1
ATOM 1594 N N . ASP A 1 215 ? 9.494 16.837 -3.709 1.00 67.50 215 ASP A N 1
ATOM 1595 C CA . ASP A 1 215 ? 9.031 17.007 -5.082 1.00 67.50 215 ASP A CA 1
ATOM 1596 C C . ASP A 1 215 ? 7.845 17.975 -5.157 1.00 67.50 215 ASP A C 1
ATOM 1598 O O . ASP A 1 215 ? 6.776 17.735 -4.593 1.00 67.50 215 ASP A O 1
ATOM 1602 N N . ALA A 1 216 ? 8.038 19.073 -5.890 1.00 71.06 216 ALA A N 1
ATOM 1603 C CA . ALA A 1 216 ? 7.003 20.065 -6.159 1.00 71.06 216 ALA A CA 1
ATOM 1604 C C . ALA A 1 216 ? 5.861 19.504 -7.025 1.00 71.06 216 ALA A C 1
ATOM 1606 O O . ALA A 1 216 ? 4.736 19.998 -6.955 1.00 71.06 216 ALA A O 1
ATOM 1607 N N . HIS A 1 217 ? 6.105 18.449 -7.810 1.00 66.50 217 HIS A N 1
ATOM 1608 C CA . HIS A 1 217 ? 5.060 17.766 -8.572 1.00 66.50 217 HIS A CA 1
ATOM 1609 C C . HIS A 1 217 ? 4.040 17.063 -7.674 1.00 66.50 217 HIS A C 1
ATOM 1611 O O . HIS A 1 217 ? 2.933 16.790 -8.129 1.00 66.50 217 HIS A O 1
ATOM 1617 N N . LEU A 1 218 ? 4.367 16.838 -6.399 1.00 68.19 218 LEU A N 1
ATOM 1618 C CA . LEU A 1 218 ? 3.465 16.264 -5.405 1.00 68.19 218 LEU A CA 1
ATOM 1619 C C . LEU A 1 218 ? 2.699 17.321 -4.599 1.00 68.19 218 LEU A C 1
ATOM 1621 O O . LEU A 1 218 ? 1.989 16.966 -3.665 1.00 68.19 218 LEU A O 1
ATOM 1625 N N . ASP A 1 219 ? 2.750 18.601 -4.983 1.00 74.62 219 ASP A N 1
ATOM 1626 C CA . ASP A 1 219 ? 1.963 19.673 -4.354 1.00 74.62 219 ASP A CA 1
ATOM 1627 C C . ASP A 1 219 ? 0.440 19.444 -4.447 1.00 74.62 219 ASP A C 1
ATOM 1629 O O . ASP A 1 219 ? -0.342 20.185 -3.851 1.00 74.62 219 ASP A O 1
ATOM 1633 N N . PHE A 1 220 ? -0.035 18.468 -5.227 1.00 70.44 220 PHE A N 1
ATOM 1634 C CA . PHE A 1 220 ? -1.440 18.051 -5.189 1.00 70.44 220 PHE A CA 1
ATOM 1635 C C . PHE A 1 220 ? -1.794 17.259 -3.918 1.00 70.44 220 PHE A C 1
ATOM 1637 O O . PHE A 1 220 ? -2.969 17.209 -3.568 1.00 70.44 220 PHE A O 1
ATOM 1644 N N . LEU A 1 221 ? -0.800 16.694 -3.220 1.00 71.44 221 LEU A N 1
ATOM 1645 C CA . LEU A 1 221 ? -0.940 16.023 -1.921 1.00 71.44 221 LEU A CA 1
ATOM 1646 C C . LEU A 1 221 ? -0.916 16.999 -0.733 1.00 71.44 221 LEU A C 1
ATOM 1648 O O . LEU A 1 221 ? -1.008 16.571 0.416 1.00 71.44 221 LEU A O 1
ATOM 1652 N N . ASP A 1 222 ? -0.771 18.300 -0.990 1.00 76.56 222 ASP A N 1
ATOM 1653 C CA . ASP A 1 222 ? -0.772 19.317 0.056 1.00 76.56 222 ASP A CA 1
ATOM 1654 C C . ASP A 1 222 ? -2.080 19.295 0.848 1.00 76.56 222 ASP A C 1
ATOM 1656 O O . ASP A 1 222 ? -3.167 19.405 0.279 1.00 76.56 222 ASP A O 1
ATOM 1660 N N . SER A 1 223 ? -1.979 19.183 2.173 1.00 71.25 223 SER A N 1
ATOM 1661 C CA . SER A 1 223 ? -3.148 19.052 3.046 1.00 71.25 223 SER A CA 1
ATOM 1662 C C . SER A 1 223 ? -4.059 20.278 3.004 1.00 71.25 223 SER A C 1
ATOM 1664 O O . SER A 1 223 ? -5.276 20.145 3.132 1.00 71.25 223 SER A O 1
ATOM 1666 N N . GLY A 1 224 ? -3.507 21.467 2.738 1.00 72.12 224 GLY A N 1
ATOM 1667 C CA . GLY A 1 224 ? -4.283 22.684 2.513 1.00 72.12 224 GLY A CA 1
ATOM 1668 C C . GLY A 1 224 ? -5.138 22.616 1.246 1.00 72.12 224 GLY A C 1
ATOM 1669 O O . GLY A 1 224 ? -6.217 23.207 1.203 1.00 72.12 224 GLY A O 1
ATOM 1670 N N . ARG A 1 225 ? -4.696 21.869 0.228 1.00 72.38 225 ARG A N 1
ATOM 1671 C CA . ARG A 1 225 ? -5.459 21.605 -1.003 1.00 72.38 225 ARG A CA 1
ATOM 1672 C C . ARG A 1 225 ? -6.400 20.416 -0.876 1.00 72.38 225 ARG A C 1
ATOM 1674 O O . ARG A 1 225 ? -7.515 20.473 -1.392 1.00 72.38 225 ARG A O 1
ATOM 1681 N N . LEU A 1 226 ? -5.954 19.350 -0.217 1.00 69.81 226 LEU A N 1
ATOM 1682 C CA . LEU A 1 226 ? -6.761 18.157 0.012 1.00 69.81 226 LEU A CA 1
ATOM 1683 C C . LEU A 1 226 ? -7.911 18.434 0.984 1.00 69.81 226 LEU A C 1
ATOM 1685 O O . LEU A 1 226 ? -8.964 17.822 0.850 1.00 69.81 226 LEU A O 1
ATOM 1689 N N . GLY A 1 227 ? -7.728 19.370 1.921 1.00 76.38 227 GLY A N 1
ATOM 1690 C CA . GLY A 1 227 ? -8.667 19.649 3.009 1.00 76.38 227 GLY A CA 1
ATOM 1691 C C . GLY A 1 227 ? -8.509 18.702 4.203 1.00 76.38 227 GLY A C 1
ATOM 1692 O O . GLY A 1 227 ? -9.283 18.795 5.155 1.00 76.38 227 GLY A O 1
ATOM 1693 N N . TYR A 1 228 ? -7.519 17.808 4.156 1.00 81.81 228 TYR A N 1
ATOM 1694 C CA . TYR A 1 228 ? -7.195 16.840 5.197 1.00 81.81 228 TYR A CA 1
ATOM 1695 C C . TYR A 1 228 ? -5.733 16.418 5.160 1.00 81.81 228 TYR A C 1
ATOM 1697 O O . TYR A 1 228 ? -5.036 16.546 4.156 1.00 81.81 228 TYR A O 1
ATOM 1705 N N . ASP A 1 229 ? -5.314 15.853 6.281 1.00 86.69 229 ASP A N 1
ATOM 1706 C CA . ASP A 1 229 ? -4.100 15.071 6.442 1.00 86.69 229 ASP A CA 1
ATOM 1707 C C . ASP A 1 229 ? -4.376 13.841 7.322 1.00 86.69 229 ASP A C 1
ATOM 1709 O O . ASP A 1 229 ? -5.463 13.647 7.880 1.00 86.69 229 ASP A O 1
ATOM 1713 N N . GLU A 1 230 ? -3.367 13.002 7.485 1.00 90.69 230 GLU A N 1
ATOM 1714 C CA . GLU A 1 230 ? -3.446 11.797 8.299 1.00 90.69 230 GLU A CA 1
ATOM 1715 C C . GLU A 1 230 ? -3.728 12.045 9.789 1.00 90.69 230 GLU A C 1
ATOM 1717 O O . GLU A 1 230 ? -4.256 11.163 10.475 1.00 90.69 230 GLU A O 1
ATOM 1722 N N . LEU A 1 231 ? -3.411 13.234 10.300 1.00 91.19 231 LEU A N 1
ATOM 1723 C CA . LEU A 1 231 ? -3.639 13.605 11.691 1.00 91.19 231 LEU A CA 1
ATOM 1724 C C . LEU A 1 231 ? -5.098 14.006 11.920 1.00 91.19 231 LEU A C 1
ATOM 1726 O O . LEU A 1 231 ? -5.711 13.583 12.899 1.00 91.19 231 LEU A O 1
ATOM 1730 N N . SER A 1 232 ? -5.672 14.766 10.991 1.00 87.75 232 SER A N 1
ATOM 1731 C CA . SER A 1 232 ? -7.089 15.119 10.975 1.00 87.75 232 SER A CA 1
ATOM 1732 C C . SER A 1 232 ? -7.970 13.874 10.822 1.00 87.75 232 SER A C 1
ATOM 1734 O O . SER A 1 232 ? -8.964 13.742 11.538 1.00 87.75 232 SER A O 1
ATOM 1736 N N . ILE A 1 233 ? -7.561 12.905 9.989 1.00 86.62 233 ILE A N 1
ATOM 1737 C CA . ILE A 1 233 ? -8.223 11.599 9.873 1.00 86.62 233 ILE A CA 1
ATOM 1738 C C . ILE A 1 233 ? -8.127 10.823 11.191 1.00 86.62 233 ILE A C 1
ATOM 1740 O O . ILE A 1 233 ? -9.126 10.273 11.656 1.00 86.62 233 ILE A O 1
ATOM 1744 N N . PHE A 1 234 ? -6.956 10.791 11.831 1.00 90.81 234 PHE A N 1
ATOM 1745 C CA . PHE A 1 234 ? -6.821 10.170 13.148 1.00 90.81 234 PHE A CA 1
ATOM 1746 C C . PHE A 1 234 ? -7.791 10.795 14.162 1.00 90.81 234 PHE A C 1
ATOM 1748 O O . PHE A 1 234 ? -8.523 10.082 14.852 1.00 90.81 234 PHE A O 1
ATOM 1755 N N . ASP A 1 235 ? -7.825 12.128 14.236 1.00 88.19 235 ASP A N 1
ATOM 1756 C CA . ASP A 1 235 ? -8.660 12.874 15.176 1.00 88.19 235 ASP A CA 1
ATOM 1757 C C . ASP A 1 235 ? -10.155 12.604 14.954 1.00 88.19 235 ASP A C 1
ATOM 1759 O O . ASP A 1 235 ? -10.917 12.453 15.922 1.00 88.19 235 ASP A O 1
ATOM 1763 N N . ALA A 1 236 ? -10.539 12.504 13.684 1.00 85.06 236 ALA A N 1
ATOM 1764 C CA . ALA A 1 236 ? -11.861 12.153 13.203 1.00 85.06 236 ALA A CA 1
ATOM 1765 C C . ALA A 1 236 ? -12.288 10.737 13.617 1.00 85.06 236 ALA A C 1
ATOM 1767 O O . ALA A 1 236 ? -13.336 10.557 14.245 1.00 85.06 236 ALA A O 1
ATOM 1768 N N . VAL A 1 237 ? -11.462 9.736 13.306 1.00 86.81 237 VAL A N 1
ATOM 1769 C CA . VAL A 1 237 ? -11.713 8.328 13.641 1.00 86.81 237 VAL A CA 1
ATOM 1770 C C . VAL A 1 237 ? -11.782 8.148 15.150 1.00 86.81 237 VAL A C 1
ATOM 1772 O O . VAL A 1 237 ? -12.730 7.546 15.652 1.00 86.81 237 VAL A O 1
ATOM 1775 N N . ALA A 1 238 ? -10.829 8.715 15.891 1.00 89.00 238 ALA A N 1
ATOM 1776 C CA . ALA A 1 238 ? -10.831 8.647 17.344 1.00 89.00 238 ALA A CA 1
ATOM 1777 C C . ALA A 1 238 ? -12.132 9.227 17.918 1.00 89.00 238 ALA A C 1
ATOM 1779 O O . ALA A 1 238 ? -12.790 8.560 18.706 1.00 89.00 238 ALA A O 1
ATOM 1780 N N . ALA A 1 239 ? -12.564 10.412 17.464 1.00 85.88 239 ALA A N 1
ATOM 1781 C CA . ALA A 1 239 ? -13.811 11.027 17.930 1.00 85.88 239 ALA A CA 1
ATOM 1782 C C . ALA A 1 239 ? -15.057 10.189 17.588 1.00 85.88 239 ALA A C 1
ATOM 1784 O O . ALA A 1 239 ? -16.001 10.116 18.377 1.00 85.88 239 ALA A O 1
ATOM 1785 N N . ALA A 1 240 ? -15.075 9.545 16.419 1.00 84.44 240 ALA A N 1
ATOM 1786 C CA . ALA A 1 240 ? -16.158 8.652 16.028 1.00 84.44 240 ALA A CA 1
ATOM 1787 C C . ALA A 1 240 ? -16.234 7.410 16.932 1.00 84.44 240 ALA A C 1
ATOM 1789 O O . ALA A 1 240 ? -17.321 7.022 17.366 1.00 84.44 240 ALA A O 1
ATOM 1790 N N . LEU A 1 241 ? -15.084 6.821 17.271 1.00 86.38 241 LEU A N 1
ATOM 1791 C CA . LEU A 1 241 ? -15.004 5.655 18.148 1.00 86.38 241 LEU A CA 1
ATOM 1792 C C . LEU A 1 241 ? -15.358 5.984 19.604 1.00 86.38 241 LEU A C 1
ATOM 1794 O O . LEU A 1 241 ? -16.069 5.202 20.231 1.00 86.38 241 LEU A O 1
ATOM 1798 N N . SER A 1 242 ? -14.966 7.156 20.111 1.00 86.75 242 SER A N 1
ATOM 1799 C CA . SER A 1 242 ? -15.300 7.630 21.464 1.00 86.75 242 SER A CA 1
ATOM 1800 C C . SER A 1 242 ? -16.804 7.754 21.727 1.00 86.75 242 SER A C 1
ATOM 1802 O O . SER A 1 242 ? -17.254 7.636 22.863 1.00 86.75 242 SER A O 1
ATOM 1804 N N . ARG A 1 243 ? -17.607 8.008 20.683 1.00 85.00 243 ARG A N 1
ATOM 1805 C CA . ARG A 1 243 ? -19.071 8.155 20.790 1.00 85.00 243 ARG A CA 1
ATOM 1806 C C . ARG A 1 243 ? -19.815 6.819 20.837 1.00 85.00 243 ARG A C 1
ATOM 1808 O O . ARG A 1 243 ? -21.038 6.804 20.976 1.00 85.00 243 ARG A O 1
ATOM 1815 N N . ARG A 1 244 ? -19.111 5.696 20.682 1.00 81.75 244 ARG A N 1
ATOM 1816 C CA . ARG A 1 244 ? -19.724 4.367 20.661 1.00 81.75 244 ARG A CA 1
ATOM 1817 C C . ARG A 1 244 ? -20.049 3.907 22.078 1.00 81.75 244 ARG A C 1
ATOM 1819 O O . ARG A 1 244 ? -19.303 4.145 23.016 1.00 81.75 244 ARG A O 1
ATOM 1826 N N . SER A 1 245 ? -21.150 3.172 22.211 1.00 82.56 245 SER A N 1
ATOM 1827 C CA . SER A 1 245 ? -21.546 2.544 23.478 1.00 82.56 245 SER A CA 1
ATOM 1828 C C . SER A 1 245 ? -20.752 1.279 23.812 1.00 82.56 245 SER A C 1
ATOM 1830 O O . SER A 1 245 ? -20.754 0.842 24.959 1.00 82.56 245 SER A O 1
ATOM 1832 N N . ARG A 1 246 ? -20.101 0.666 22.816 1.00 83.56 246 ARG A N 1
ATOM 1833 C CA . ARG A 1 246 ? -19.269 -0.533 22.984 1.00 83.56 246 ARG A CA 1
ATOM 1834 C C . ARG A 1 246 ? -17.790 -0.155 23.039 1.00 83.56 246 ARG A C 1
ATOM 1836 O O . ARG A 1 246 ? -17.408 0.753 22.297 1.00 83.56 246 ARG A O 1
ATOM 1843 N N . PRO A 1 247 ? -16.969 -0.889 23.814 1.00 89.44 247 PRO A N 1
ATOM 1844 C CA . PRO A 1 247 ? -15.526 -0.692 23.834 1.00 89.44 247 PRO A CA 1
ATOM 1845 C C . PRO A 1 247 ? -14.929 -0.747 22.426 1.00 89.44 247 PRO A C 1
ATOM 1847 O O . PRO A 1 247 ? -15.316 -1.581 21.599 1.00 89.44 247 PRO A O 1
ATOM 1850 N N . ALA A 1 248 ? -13.975 0.135 22.156 1.00 90.25 248 ALA A N 1
ATOM 1851 C CA . ALA A 1 248 ? -13.241 0.154 20.901 1.00 90.25 248 ALA A CA 1
ATOM 1852 C C . ALA A 1 248 ? -11.744 0.342 21.154 1.00 90.25 248 ALA A C 1
ATOM 1854 O O . ALA A 1 248 ? -11.323 0.908 22.162 1.00 90.25 248 ALA A O 1
ATOM 1855 N N . ALA A 1 249 ? -10.941 -0.127 20.211 1.00 92.06 249 ALA A N 1
ATOM 1856 C CA . ALA A 1 249 ? -9.513 0.081 20.153 1.00 92.06 249 ALA A CA 1
ATOM 1857 C C . ALA A 1 249 ? -9.144 0.658 18.789 1.00 92.06 249 ALA A C 1
ATOM 1859 O O . ALA A 1 249 ? -9.599 0.158 17.762 1.00 92.06 249 ALA A O 1
ATOM 1860 N N . LEU A 1 250 ? -8.311 1.692 18.785 1.00 93.38 250 LEU A N 1
ATOM 1861 C CA . LEU A 1 250 ? -7.713 2.269 17.591 1.00 93.38 250 LEU A CA 1
ATOM 1862 C C . LEU A 1 250 ? -6.208 2.024 17.627 1.00 93.38 250 LEU A C 1
ATOM 1864 O O . LEU A 1 250 ? -5.495 2.574 18.469 1.00 93.38 250 LEU A O 1
ATOM 1868 N N . PHE A 1 251 ? -5.732 1.183 16.721 1.00 94.69 251 PHE A N 1
ATOM 1869 C CA . PHE A 1 251 ? -4.314 0.896 16.556 1.00 94.69 251 PHE A CA 1
ATOM 1870 C C . PHE A 1 251 ? -3.798 1.678 15.364 1.00 94.69 251 PHE A C 1
ATOM 1872 O O . PHE A 1 251 ? -4.351 1.566 14.274 1.00 94.69 251 PHE A O 1
ATOM 1879 N N . VAL A 1 252 ? -2.753 2.470 15.576 1.00 93.62 252 VAL A N 1
ATOM 1880 C CA . VAL A 1 252 ? -2.140 3.279 14.522 1.00 93.62 252 VAL A CA 1
ATOM 1881 C C . VAL A 1 252 ? -0.860 2.605 14.061 1.00 93.62 252 VAL A C 1
ATOM 1883 O O . VAL A 1 252 ? 0.029 2.346 14.873 1.00 93.62 252 VAL A O 1
ATOM 1886 N N . GLN A 1 253 ? -0.766 2.362 12.758 1.00 93.81 253 GLN A N 1
ATOM 1887 C CA . GLN A 1 253 ? 0.461 1.979 12.077 1.00 93.81 253 GLN A CA 1
ATOM 1888 C C . GLN A 1 253 ? 0.944 3.175 11.246 1.00 93.81 253 GLN A C 1
ATOM 1890 O O . GLN A 1 253 ? 0.400 3.408 10.162 1.00 93.81 253 GLN A O 1
ATOM 1895 N N . PRO A 1 254 ? 1.953 3.926 11.725 1.00 91.50 254 PRO A N 1
ATOM 1896 C CA . PRO A 1 254 ? 2.575 4.979 10.943 1.00 91.50 254 PRO A CA 1
ATOM 1897 C C . PRO A 1 254 ? 3.148 4.464 9.638 1.00 91.50 254 PRO A C 1
ATOM 1899 O O . PRO A 1 254 ? 3.648 3.335 9.563 1.00 91.50 254 PRO A O 1
ATOM 1902 N N . HIS A 1 255 ? 3.170 5.332 8.638 1.00 88.88 255 HIS A N 1
ATOM 1903 C CA . HIS A 1 255 ? 3.970 5.079 7.457 1.00 88.88 255 HIS A CA 1
ATOM 1904 C C . HIS A 1 255 ? 5.464 5.086 7.839 1.00 88.88 255 HIS A C 1
ATOM 1906 O O . HIS A 1 255 ? 5.878 5.944 8.618 1.00 88.88 255 HIS A O 1
ATOM 1912 N N . PRO A 1 256 ? 6.317 4.217 7.262 1.00 83.88 256 PRO A N 1
ATOM 1913 C CA . PRO A 1 256 ? 7.746 4.164 7.602 1.00 83.88 256 PRO A CA 1
ATOM 1914 C C . PRO A 1 256 ? 8.514 5.478 7.397 1.00 83.88 256 PRO A C 1
ATOM 1916 O O . PRO A 1 256 ? 9.581 5.666 7.970 1.00 83.88 256 PRO A O 1
ATOM 1919 N N . ARG A 1 257 ? 7.984 6.377 6.559 1.00 82.88 257 ARG A N 1
ATOM 1920 C CA . ARG A 1 257 ? 8.559 7.710 6.303 1.00 82.88 257 ARG A CA 1
ATOM 1921 C C . ARG A 1 257 ? 8.057 8.802 7.256 1.00 82.88 257 ARG A C 1
ATOM 1923 O O . ARG A 1 257 ? 8.504 9.936 7.145 1.00 82.88 257 ARG A O 1
ATOM 1930 N N . GLU A 1 258 ? 7.107 8.506 8.139 1.00 86.88 258 GLU A N 1
ATOM 1931 C CA . GLU A 1 258 ? 6.661 9.469 9.147 1.00 86.88 258 GLU A CA 1
ATOM 1932 C C . GLU A 1 258 ? 7.653 9.563 10.304 1.00 86.88 258 GLU A C 1
ATOM 1934 O O . GLU A 1 258 ? 8.294 8.586 10.690 1.00 86.88 258 GLU A O 1
ATOM 1939 N N . THR A 1 259 ? 7.732 10.751 10.901 1.00 87.56 259 THR A N 1
ATOM 1940 C CA . THR A 1 259 ? 8.579 10.981 12.074 1.00 87.56 259 THR A CA 1
ATOM 1941 C C . THR A 1 259 ? 8.120 10.105 13.252 1.00 87.56 259 THR A C 1
ATOM 1943 O O . THR A 1 259 ? 6.931 10.116 13.599 1.00 87.56 259 THR A O 1
ATOM 1946 N N . PRO A 1 260 ? 9.028 9.371 13.926 1.00 87.38 260 PRO A N 1
ATOM 1947 C CA . PRO A 1 260 ? 8.688 8.635 15.139 1.00 87.38 260 PRO A CA 1
ATOM 1948 C C . PRO A 1 260 ? 8.028 9.535 16.192 1.00 87.38 260 PRO A C 1
ATOM 1950 O O . PRO A 1 260 ? 8.456 10.662 16.426 1.00 87.38 260 PRO A O 1
ATOM 1953 N N . GLY A 1 261 ? 6.968 9.046 16.839 1.00 89.00 261 GLY A N 1
ATOM 1954 C CA . GLY A 1 261 ? 6.253 9.799 17.878 1.00 89.00 261 GLY A CA 1
ATOM 1955 C C . GLY A 1 261 ? 5.279 10.869 17.366 1.00 89.00 261 GLY A C 1
ATOM 1956 O O . GLY A 1 261 ? 4.634 11.520 18.183 1.00 89.00 261 GLY A O 1
ATOM 1957 N N . LYS A 1 262 ? 5.087 11.010 16.047 1.00 91.19 262 LYS A N 1
ATOM 1958 C CA . LYS A 1 262 ? 4.160 11.979 15.428 1.00 91.19 262 LYS A CA 1
ATOM 1959 C C . LYS A 1 262 ? 2.741 11.997 16.026 1.00 91.19 262 LYS A C 1
ATOM 1961 O O . LYS A 1 262 ? 2.108 13.048 16.099 1.00 91.19 262 LYS A O 1
ATOM 1966 N N . TYR A 1 263 ? 2.253 10.850 16.498 1.00 91.50 263 TYR A N 1
ATOM 1967 C CA . TYR A 1 263 ? 0.915 10.700 17.083 1.00 91.50 263 TYR A CA 1
ATOM 1968 C C . TYR A 1 263 ? 0.875 10.814 18.616 1.00 91.50 263 TYR A C 1
ATOM 1970 O O . TYR A 1 263 ? -0.218 10.834 19.182 1.00 91.50 263 TYR A O 1
ATOM 1978 N N . ALA A 1 264 ? 2.022 10.901 19.301 1.00 90.00 264 ALA A N 1
ATOM 1979 C CA . ALA A 1 264 ? 2.107 10.770 20.760 1.00 90.00 264 ALA A CA 1
ATOM 1980 C C . ALA A 1 264 ? 1.227 11.790 21.500 1.00 90.00 264 ALA A C 1
ATOM 1982 O O . ALA A 1 264 ? 0.378 11.408 22.304 1.00 90.00 264 ALA A O 1
ATOM 1983 N N . SER A 1 265 ? 1.329 13.073 21.140 1.00 88.62 265 SER A N 1
ATOM 1984 C CA . SER A 1 265 ? 0.541 14.142 21.770 1.00 88.62 265 SER A CA 1
ATOM 1985 C C . SER A 1 265 ? -0.971 13.955 21.599 1.00 88.62 265 SER A C 1
ATOM 1987 O O . SER A 1 265 ? -1.742 14.227 22.517 1.00 88.62 265 SER A O 1
ATOM 1989 N N . ARG A 1 266 ? -1.416 13.439 20.445 1.00 88.69 266 ARG A N 1
ATOM 1990 C CA . ARG A 1 266 ? -2.836 13.157 20.181 1.00 88.69 266 ARG A CA 1
ATOM 1991 C C . ARG A 1 266 ? -3.341 11.937 20.943 1.00 88.69 266 ARG A C 1
ATOM 1993 O O . ARG A 1 266 ? -4.507 11.904 21.335 1.00 88.69 266 ARG A O 1
ATOM 2000 N N . MET A 1 267 ? -2.479 10.944 21.155 1.00 87.75 267 MET A N 1
ATOM 2001 C CA . MET A 1 267 ? -2.802 9.775 21.971 1.00 87.75 267 MET A CA 1
ATOM 2002 C C . MET A 1 267 ? -2.925 10.137 23.456 1.00 87.75 267 MET A C 1
ATOM 2004 O O . MET A 1 267 ? -3.844 9.647 24.110 1.00 87.75 267 MET A O 1
ATOM 2008 N N . GLU A 1 268 ? -2.061 11.025 23.959 1.00 84.00 268 GLU A N 1
ATOM 2009 C CA . GLU A 1 268 ? -2.072 11.514 25.346 1.00 84.00 268 GLU A CA 1
ATOM 2010 C C . GLU A 1 268 ? -3.263 12.434 25.647 1.00 84.00 268 GLU A C 1
ATOM 2012 O O . GLU A 1 268 ? -3.907 12.299 26.688 1.00 84.00 268 GLU A O 1
ATOM 2017 N N . ALA A 1 269 ? -3.597 13.346 24.728 1.00 79.06 269 ALA A N 1
ATOM 2018 C CA . ALA A 1 269 ? -4.596 14.395 24.950 1.00 79.06 269 ALA A CA 1
ATOM 2019 C C . ALA A 1 269 ? -6.033 13.889 25.172 1.00 79.06 269 ALA A C 1
ATOM 2021 O O . ALA A 1 269 ? -6.913 14.671 25.529 1.00 79.06 269 ALA A O 1
ATOM 2022 N N . ARG A 1 270 ? -6.307 12.604 24.934 1.00 68.19 270 ARG A N 1
ATOM 2023 C CA . ARG A 1 270 ? -7.674 12.092 24.850 1.00 68.19 270 ARG A CA 1
ATOM 2024 C C . ARG A 1 270 ? -7.960 10.928 25.787 1.00 68.19 270 ARG A C 1
ATOM 2026 O O . ARG A 1 270 ? -8.634 10.034 25.339 1.00 68.19 270 ARG A O 1
ATOM 2033 N N . ALA A 1 271 ? -7.516 10.875 27.042 1.00 61.84 271 ALA A N 1
ATOM 2034 C CA . ALA A 1 271 ? -7.799 9.742 27.948 1.00 61.84 271 ALA A CA 1
ATOM 2035 C C . ALA A 1 271 ? -9.309 9.509 28.253 1.00 61.84 271 ALA A C 1
ATOM 2037 O O . ALA A 1 271 ? -9.793 9.736 29.358 1.00 61.84 271 ALA A O 1
ATOM 2038 N N . ASP A 1 272 ? -10.074 9.052 27.267 1.00 66.50 272 ASP A N 1
ATOM 2039 C CA . ASP A 1 272 ? -11.455 8.638 27.343 1.00 66.50 272 ASP A CA 1
ATOM 2040 C C . ASP A 1 272 ? -11.478 7.125 27.545 1.00 66.50 272 ASP A C 1
ATOM 2042 O O . ASP A 1 272 ? -11.081 6.357 26.675 1.00 66.50 272 ASP A O 1
ATOM 2046 N N . GLY A 1 273 ? -11.921 6.673 28.720 1.00 62.69 273 GLY A N 1
ATOM 2047 C CA . GLY A 1 273 ? -11.852 5.263 29.139 1.00 62.69 273 GLY A CA 1
ATOM 2048 C C . GLY A 1 273 ? -12.626 4.253 28.272 1.00 62.69 273 GLY A C 1
ATOM 2049 O O . GLY A 1 273 ? -12.718 3.089 28.646 1.00 62.69 273 GLY A O 1
ATOM 2050 N N . VAL A 1 274 ? -13.198 4.682 27.144 1.00 62.09 274 VAL A N 1
ATOM 2051 C CA . VAL A 1 274 ? -13.943 3.863 26.175 1.00 62.09 274 VAL A CA 1
ATOM 2052 C C . VAL A 1 274 ? -13.065 3.444 24.988 1.00 62.09 274 VAL A C 1
ATOM 2054 O O . VAL A 1 274 ? -13.340 2.419 24.358 1.00 62.09 274 VAL A O 1
ATOM 2057 N N . LEU A 1 275 ? -12.003 4.205 24.691 1.00 75.94 275 LEU A N 1
ATOM 2058 C CA . LEU A 1 275 ? -11.153 3.999 23.524 1.00 75.94 275 LEU A CA 1
ATOM 2059 C C . LEU A 1 275 ? -9.717 3.658 23.936 1.00 75.94 275 LEU A C 1
ATOM 2061 O O . LEU A 1 275 ? -8.953 4.510 24.388 1.00 75.94 275 LEU A O 1
ATOM 2065 N N . HIS A 1 276 ? -9.310 2.412 23.701 1.00 77.31 276 HIS A N 1
ATOM 2066 C CA . HIS A 1 276 ? -7.899 2.046 23.779 1.00 77.31 276 HIS A CA 1
ATOM 2067 C C . HIS A 1 276 ? -7.164 2.570 22.536 1.00 77.31 276 HIS A C 1
ATOM 2069 O O . HIS A 1 276 ? -7.563 2.276 21.412 1.00 77.31 276 HIS A O 1
ATOM 2075 N N . ARG A 1 277 ? -6.065 3.311 22.704 1.00 77.44 277 ARG A N 1
ATOM 2076 C CA . ARG A 1 277 ? -5.227 3.781 21.588 1.00 77.44 277 ARG A CA 1
ATOM 2077 C C . ARG A 1 277 ? -3.800 3.320 21.774 1.00 77.44 277 ARG A C 1
ATOM 2079 O O . ARG A 1 277 ? -3.243 3.502 22.850 1.00 77.44 277 ARG A O 1
ATOM 2086 N N . ALA A 1 278 ? -3.208 2.772 20.723 1.00 80.31 278 ALA A N 1
ATOM 2087 C CA . ALA A 1 278 ? -1.807 2.388 20.751 1.00 80.31 278 ALA A CA 1
ATOM 2088 C C . ALA A 1 278 ? -1.152 2.536 19.383 1.00 80.31 278 ALA A C 1
ATOM 2090 O O . ALA A 1 278 ? -1.783 2.348 18.340 1.00 80.31 278 ALA A O 1
ATOM 2091 N N . MET A 1 279 ? 0.142 2.834 19.419 1.00 84.38 279 MET A N 1
ATOM 2092 C CA . MET A 1 279 ? 1.031 2.602 18.292 1.00 84.38 279 MET A CA 1
ATOM 2093 C C . MET A 1 279 ? 1.213 1.096 18.147 1.00 84.38 279 MET A C 1
ATOM 2095 O O . MET A 1 279 ? 1.503 0.413 19.134 1.00 84.38 279 MET A O 1
ATOM 2099 N N . TRP A 1 280 ? 1.026 0.566 16.944 1.00 86.50 280 TRP A N 1
ATOM 2100 C CA . TRP A 1 280 ? 1.254 -0.852 16.724 1.00 86.50 280 TRP A CA 1
ATOM 2101 C C . TRP A 1 280 ? 2.757 -1.150 16.680 1.00 86.50 280 TRP A C 1
ATOM 2103 O O . TRP A 1 280 ? 3.500 -0.545 15.913 1.00 86.50 280 TRP A O 1
ATOM 2113 N N . GLY A 1 281 ? 3.202 -2.063 17.548 1.00 80.44 281 GLY A N 1
ATOM 2114 C CA . GLY A 1 281 ? 4.605 -2.486 17.650 1.00 80.44 281 GLY A CA 1
ATOM 2115 C C . GLY A 1 281 ? 4.892 -3.868 17.056 1.00 80.44 281 GLY A C 1
ATOM 2116 O O . GLY A 1 281 ? 6.028 -4.326 17.125 1.00 80.44 281 GLY A O 1
ATOM 2117 N N . GLY A 1 282 ? 3.872 -4.554 16.531 1.00 85.19 282 GLY A N 1
ATOM 2118 C CA . GLY A 1 282 ? 4.015 -5.856 15.876 1.00 85.19 282 GLY A CA 1
ATOM 2119 C C . GLY A 1 282 ? 4.123 -5.738 14.356 1.00 85.19 282 GLY A C 1
ATOM 2120 O O . GLY A 1 282 ? 4.388 -4.672 13.803 1.00 85.19 282 GLY A O 1
ATOM 2121 N N . THR A 1 283 ? 3.871 -6.839 13.654 1.00 86.19 283 THR A N 1
ATOM 2122 C CA . THR A 1 283 ? 3.899 -6.852 12.182 1.00 86.19 283 THR A CA 1
ATOM 2123 C C . THR A 1 283 ? 2.594 -6.325 11.578 1.00 86.19 283 THR A C 1
ATOM 2125 O O . THR A 1 283 ? 1.521 -6.475 12.168 1.00 86.19 283 THR A O 1
ATOM 2128 N N . LYS A 1 284 ? 2.657 -5.748 10.370 1.00 88.69 284 LYS A N 1
ATOM 2129 C CA . LYS A 1 284 ? 1.471 -5.340 9.589 1.00 88.69 284 LYS A CA 1
ATOM 2130 C C . LYS A 1 284 ? 0.433 -6.466 9.502 1.00 88.69 284 LYS A C 1
ATOM 2132 O O . LYS A 1 284 ? -0.744 -6.238 9.767 1.00 88.69 284 LYS A O 1
ATOM 2137 N N . ASP A 1 285 ? 0.879 -7.677 9.176 1.00 87.31 285 ASP A N 1
ATOM 2138 C CA . ASP A 1 285 ? 0.005 -8.835 8.978 1.00 87.31 285 ASP A CA 1
ATOM 2139 C C . ASP A 1 285 ? -0.751 -9.219 10.251 1.00 87.31 285 ASP A C 1
ATOM 2141 O O . ASP A 1 285 ? -1.949 -9.488 10.204 1.00 87.31 285 ASP A O 1
ATOM 2145 N N . GLU A 1 286 ? -0.086 -9.203 11.408 1.00 88.62 286 GLU A N 1
ATOM 2146 C CA . GLU A 1 286 ? -0.743 -9.464 12.691 1.00 88.62 286 GLU A CA 1
ATOM 2147 C C . GLU A 1 286 ? -1.859 -8.457 12.971 1.00 88.62 286 GLU A C 1
ATOM 2149 O O . GLU A 1 286 ? -2.945 -8.855 13.399 1.00 88.62 286 GLU A O 1
ATOM 2154 N N . LEU A 1 287 ? -1.620 -7.173 12.686 1.00 91.81 287 LEU A N 1
ATOM 2155 C CA . LEU A 1 287 ? -2.630 -6.134 12.852 1.00 91.81 287 LEU A CA 1
ATOM 2156 C C . LEU A 1 287 ? -3.806 -6.329 11.892 1.00 91.81 287 LEU A C 1
ATOM 2158 O O . LEU A 1 287 ? -4.955 -6.299 12.329 1.00 91.81 287 LEU A O 1
ATOM 2162 N N . LEU A 1 288 ? -3.535 -6.581 10.608 1.00 91.25 288 LEU A N 1
ATOM 2163 C CA . LEU A 1 288 ? -4.572 -6.844 9.606 1.00 91.25 288 LEU A CA 1
ATOM 2164 C C . LEU A 1 288 ? -5.446 -8.040 9.989 1.00 91.25 288 LEU A C 1
ATOM 2166 O O . LEU A 1 288 ? -6.668 -7.992 9.866 1.00 91.25 288 LEU A O 1
ATOM 2170 N N . LEU A 1 289 ? -4.833 -9.112 10.488 1.00 89.81 289 LEU A N 1
ATOM 2171 C CA . LEU A 1 289 ? -5.547 -10.308 10.919 1.00 89.81 289 LEU A CA 1
ATOM 2172 C C . LEU A 1 289 ? -6.355 -10.085 12.205 1.00 89.81 289 LEU A C 1
ATOM 2174 O O . LEU A 1 289 ? -7.404 -10.711 12.373 1.00 89.81 289 LEU A O 1
ATOM 2178 N N . ALA A 1 290 ? -5.892 -9.210 13.098 1.00 92.19 290 ALA A N 1
ATOM 2179 C CA . ALA A 1 290 ? -6.573 -8.872 14.346 1.00 92.19 290 ALA A CA 1
ATOM 2180 C C . ALA A 1 290 ? -7.715 -7.860 14.180 1.00 92.19 290 ALA A C 1
ATOM 2182 O O . ALA A 1 290 ? -8.632 -7.835 15.007 1.00 92.19 290 ALA A O 1
ATOM 2183 N N . ALA A 1 291 ? -7.654 -7.036 13.134 1.00 92.81 291 ALA A N 1
ATOM 2184 C CA . ALA A 1 291 ? -8.596 -5.960 12.886 1.00 92.81 291 ALA A CA 1
ATOM 2185 C C . ALA A 1 291 ? -9.997 -6.465 12.529 1.00 92.81 291 ALA A C 1
ATOM 2187 O O . ALA A 1 291 ? -10.184 -7.384 11.726 1.00 92.81 291 ALA A O 1
ATOM 2188 N N . ASP A 1 292 ? -10.994 -5.802 13.109 1.00 89.69 292 ASP A N 1
ATOM 2189 C CA . ASP A 1 292 ? -12.386 -5.896 12.676 1.00 89.69 292 ASP A CA 1
ATOM 2190 C C . ASP A 1 292 ? -12.644 -4.946 11.499 1.00 89.69 292 ASP A C 1
ATOM 2192 O O . ASP A 1 292 ? -13.509 -5.207 10.668 1.00 89.69 292 ASP A O 1
ATOM 2196 N N . VAL A 1 293 ? -11.885 -3.845 11.438 1.00 89.62 293 VAL A N 1
ATOM 2197 C CA . VAL A 1 293 ? -11.941 -2.829 10.385 1.00 89.62 293 VAL A CA 1
ATOM 2198 C C . VAL A 1 293 ? -10.543 -2.302 10.114 1.00 89.62 293 VAL A C 1
ATOM 2200 O O . VAL A 1 293 ? -9.818 -1.965 11.054 1.00 89.62 293 VAL A O 1
ATOM 2203 N N . VAL A 1 294 ? -10.193 -2.168 8.838 1.00 91.19 294 VAL A N 1
ATOM 2204 C CA . VAL A 1 294 ? -8.958 -1.515 8.408 1.00 91.19 294 VAL A CA 1
ATOM 2205 C C . VAL A 1 294 ? -9.288 -0.185 7.741 1.00 91.19 294 VAL A C 1
ATOM 2207 O O . VAL A 1 294 ? -10.064 -0.109 6.794 1.00 91.19 294 VAL A O 1
ATOM 2210 N N . LEU A 1 295 ? -8.692 0.876 8.258 1.00 90.19 295 LEU A N 1
ATOM 2211 C CA . LEU A 1 295 ? -8.799 2.233 7.761 1.00 90.19 295 LEU A CA 1
ATOM 2212 C C . LEU A 1 295 ? -7.451 2.653 7.203 1.00 90.19 295 LEU A C 1
ATOM 2214 O O . LEU A 1 295 ? -6.401 2.339 7.764 1.00 90.19 295 LEU A O 1
ATOM 2218 N N . GLY A 1 296 ? -7.479 3.421 6.132 1.00 87.81 296 GLY A N 1
ATOM 2219 C CA . GLY A 1 296 ? -6.282 4.008 5.565 1.00 87.81 296 GLY A CA 1
ATOM 2220 C C . GLY A 1 296 ? -6.638 4.943 4.430 1.00 87.81 296 GLY A C 1
ATOM 2221 O O . GLY A 1 296 ? -7.809 5.138 4.114 1.00 87.81 296 GLY A O 1
ATOM 2222 N N . MET A 1 297 ? -5.610 5.527 3.837 1.00 82.69 297 MET A N 1
ATOM 2223 C CA . MET A 1 297 ? -5.730 6.327 2.620 1.00 82.69 297 MET A CA 1
ATOM 2224 C C . MET A 1 297 ? -5.384 5.452 1.406 1.00 82.69 297 MET A C 1
ATOM 2226 O O . MET A 1 297 ? -5.637 4.245 1.412 1.00 82.69 297 MET A O 1
ATOM 2230 N N . GLN A 1 298 ? -4.783 6.026 0.366 1.00 73.75 298 GLN A N 1
ATOM 2231 C CA . GLN A 1 298 ? -4.370 5.320 -0.846 1.00 73.75 298 GLN A CA 1
ATOM 2232 C C . GLN A 1 298 ? -3.162 4.405 -0.584 1.00 73.75 298 GLN A C 1
ATOM 2234 O O . GLN A 1 298 ? -2.025 4.731 -0.918 1.00 73.75 298 GLN A O 1
ATOM 2239 N N . SER A 1 299 ? -3.410 3.245 0.027 1.00 76.69 299 SER A N 1
ATOM 2240 C CA . SER A 1 299 ? -2.376 2.287 0.420 1.00 76.69 299 SER A CA 1
ATOM 2241 C C . SER A 1 299 ? -2.668 0.877 -0.088 1.00 76.69 299 SER A C 1
ATOM 2243 O O . SER A 1 299 ? -3.803 0.394 -0.031 1.00 76.69 299 SER A O 1
ATOM 2245 N N . THR A 1 300 ? -1.613 0.175 -0.510 1.00 83.12 300 THR A N 1
ATOM 2246 C CA . THR A 1 300 ? -1.638 -1.264 -0.821 1.00 83.12 300 THR A CA 1
ATOM 2247 C C . THR A 1 300 ? -2.123 -2.097 0.364 1.00 83.12 300 THR A C 1
ATOM 2249 O O . THR A 1 300 ? -2.733 -3.143 0.169 1.00 83.12 300 THR A O 1
ATOM 2252 N N . VAL A 1 301 ? -1.970 -1.607 1.595 1.00 87.44 301 VAL A N 1
ATOM 2253 C CA . VAL A 1 301 ? -2.454 -2.288 2.801 1.00 87.44 301 VAL A CA 1
ATOM 2254 C C . VAL A 1 301 ? -3.970 -2.503 2.786 1.00 87.44 301 VAL A C 1
ATOM 2256 O O . VAL A 1 301 ? -4.452 -3.530 3.262 1.00 87.44 301 VAL A O 1
ATOM 2259 N N . LEU A 1 302 ? -4.740 -1.579 2.203 1.00 86.25 302 LEU A N 1
ATOM 2260 C CA . LEU A 1 302 ? -6.186 -1.760 2.062 1.00 86.25 302 LEU A CA 1
ATOM 2261 C C . LEU A 1 302 ? -6.514 -2.908 1.095 1.00 86.25 302 LEU A C 1
ATOM 2263 O O . LEU A 1 302 ? -7.472 -3.647 1.314 1.00 86.25 302 LEU A O 1
ATOM 2267 N N . VAL A 1 303 ? -5.685 -3.123 0.068 1.00 82.81 303 VAL A N 1
ATOM 2268 C CA . VAL A 1 303 ? -5.809 -4.279 -0.830 1.00 82.81 303 VAL A CA 1
ATOM 2269 C C . VAL A 1 303 ? -5.562 -5.577 -0.060 1.00 82.81 303 VAL A C 1
ATOM 2271 O O . VAL A 1 303 ? -6.342 -6.526 -0.166 1.00 82.81 303 VAL A O 1
ATOM 2274 N N . GLU A 1 304 ? -4.504 -5.609 0.747 1.00 87.69 304 GLU A N 1
ATOM 2275 C CA . GLU A 1 304 ? -4.166 -6.774 1.566 1.00 87.69 304 GLU A CA 1
ATOM 2276 C C . GLU A 1 304 ? -5.281 -7.104 2.565 1.00 87.69 304 GLU A C 1
ATOM 2278 O O . GLU A 1 304 ? -5.681 -8.260 2.703 1.00 87.69 304 GLU A O 1
ATOM 2283 N N . ALA A 1 305 ? -5.837 -6.085 3.220 1.00 88.06 305 ALA A N 1
ATOM 2284 C CA . ALA A 1 305 ? -6.951 -6.225 4.146 1.00 88.06 305 ALA A CA 1
ATOM 2285 C C . ALA A 1 305 ? -8.182 -6.853 3.472 1.00 88.06 305 ALA A C 1
ATOM 2287 O O . ALA A 1 305 ? -8.706 -7.854 3.969 1.00 88.06 305 ALA A O 1
ATOM 2288 N N . VAL A 1 306 ? -8.591 -6.335 2.307 1.00 83.69 306 VAL A N 1
ATOM 2289 C CA . VAL A 1 306 ? -9.692 -6.900 1.508 1.00 83.69 306 VAL A CA 1
ATOM 2290 C C . VAL A 1 306 ? -9.429 -8.369 1.184 1.00 83.69 306 VAL A C 1
ATOM 2292 O O . VAL A 1 306 ? -10.313 -9.215 1.329 1.00 83.69 306 VAL A O 1
ATOM 2295 N N . TYR A 1 307 ? -8.202 -8.698 0.787 1.00 81.56 307 TYR A N 1
ATOM 2296 C CA . TYR A 1 307 ? -7.827 -10.066 0.464 1.00 81.56 307 TYR A CA 1
ATOM 2297 C C . TYR A 1 307 ? -7.943 -11.015 1.667 1.00 81.56 307 TYR A C 1
ATOM 2299 O O . TYR A 1 307 ? -8.410 -12.150 1.536 1.00 81.56 307 TYR A O 1
ATOM 2307 N N . LEU A 1 308 ? -7.572 -10.531 2.851 1.00 83.38 308 LEU A N 1
ATOM 2308 C CA . LEU A 1 308 ? -7.708 -11.238 4.124 1.00 83.38 308 LEU A CA 1
ATOM 2309 C C . LEU A 1 308 ? -9.159 -11.278 4.642 1.00 83.38 308 LEU A C 1
ATOM 2311 O O . LEU A 1 308 ? -9.399 -11.746 5.759 1.00 83.38 308 LEU A O 1
ATOM 2315 N N . GLY A 1 309 ? -10.127 -10.815 3.843 1.00 80.69 309 GLY A N 1
ATOM 2316 C CA . GLY A 1 309 ? -11.549 -10.783 4.179 1.00 80.69 309 GLY A CA 1
ATOM 2317 C C . GLY A 1 309 ? -11.892 -9.734 5.233 1.00 80.69 309 GLY A C 1
ATOM 2318 O O . GLY A 1 309 ? -12.881 -9.894 5.948 1.00 80.69 309 GLY A O 1
ATOM 2319 N N . ARG A 1 310 ? -11.059 -8.697 5.375 1.00 86.00 310 ARG A N 1
ATOM 2320 C CA . ARG A 1 310 ? -11.258 -7.621 6.345 1.00 86.00 310 ARG A CA 1
ATOM 2321 C C . ARG A 1 310 ? -12.060 -6.491 5.710 1.00 86.00 310 ARG A C 1
ATOM 2323 O O . ARG A 1 310 ? -11.720 -6.070 4.605 1.00 86.00 310 ARG A O 1
ATOM 2330 N N . PRO A 1 311 ? -13.091 -5.975 6.397 1.00 84.06 311 PRO A N 1
ATOM 2331 C CA . PRO A 1 311 ? -13.743 -4.739 5.998 1.00 84.06 311 PRO A CA 1
ATOM 2332 C C . PRO A 1 311 ? -12.730 -3.596 5.929 1.00 84.06 311 PRO A C 1
ATOM 2334 O O . PRO A 1 311 ? -11.950 -3.400 6.867 1.00 84.06 311 PRO A O 1
ATOM 2337 N N . VAL A 1 312 ? -12.765 -2.833 4.836 1.00 83.88 312 VAL A N 1
ATOM 2338 C CA . VAL A 1 312 ? -11.900 -1.667 4.646 1.00 83.88 312 VAL A CA 1
ATOM 2339 C C . VAL A 1 312 ? -12.701 -0.388 4.467 1.00 83.88 312 VAL A C 1
ATOM 2341 O O . VAL A 1 312 ? -13.800 -0.402 3.909 1.00 83.88 312 VAL A O 1
ATOM 2344 N N . ALA A 1 313 ? -12.130 0.734 4.892 1.00 81.94 313 ALA A N 1
ATOM 2345 C CA . ALA A 1 313 ? -12.577 2.050 4.458 1.00 81.94 313 ALA A CA 1
ATOM 2346 C C . ALA A 1 313 ? -11.377 2.885 4.002 1.00 81.94 313 ALA A C 1
ATOM 2348 O O . ALA A 1 313 ? -10.406 3.053 4.745 1.00 81.94 313 ALA A O 1
ATOM 2349 N N . SER A 1 314 ? -11.475 3.397 2.774 1.00 80.31 314 SER A N 1
ATOM 2350 C CA . SER A 1 314 ? -10.544 4.385 2.230 1.00 80.31 314 SER A CA 1
ATOM 2351 C C . SER A 1 314 ? -11.032 5.766 2.651 1.00 80.31 314 SER A C 1
ATOM 2353 O O . SER A 1 314 ? -12.186 6.128 2.398 1.00 80.31 314 SER A O 1
ATOM 2355 N N . LEU A 1 315 ? -10.186 6.517 3.347 1.00 75.38 315 LEU A N 1
ATOM 2356 C CA . LEU A 1 315 ? -10.549 7.795 3.950 1.00 75.38 315 LEU A CA 1
ATOM 2357 C C . LEU A 1 315 ? -9.937 8.951 3.160 1.00 75.38 315 LEU A C 1
ATOM 2359 O O . LEU A 1 315 ? -8.751 9.222 3.290 1.00 75.38 315 LEU A O 1
ATOM 2363 N N . ASP A 1 316 ? -10.781 9.659 2.408 1.00 66.75 316 ASP A N 1
ATOM 2364 C CA . ASP A 1 316 ? -10.436 10.877 1.662 1.00 66.75 316 ASP A CA 1
ATOM 2365 C C . ASP A 1 316 ? -11.359 12.034 2.107 1.00 66.75 316 ASP A C 1
ATOM 2367 O O . ASP A 1 316 ? -12.144 12.609 1.340 1.00 66.75 316 ASP A O 1
ATOM 2371 N N . ILE A 1 317 ? -11.342 12.317 3.412 1.00 51.31 317 ILE A N 1
ATOM 2372 C CA . ILE A 1 317 ? -12.256 13.262 4.077 1.00 51.31 317 ILE A CA 1
ATOM 2373 C C . ILE A 1 317 ? -11.898 14.687 3.666 1.00 51.31 317 ILE A C 1
ATOM 2375 O O . ILE A 1 317 ? -10.777 15.080 3.865 1.00 51.31 317 ILE A O 1
ATOM 2379 N N . GLY A 1 318 ? -12.818 15.518 3.181 1.00 42.62 318 GLY A N 1
ATOM 2380 C CA . GLY A 1 318 ? -12.512 16.921 2.859 1.00 42.62 318 GLY A CA 1
ATOM 2381 C C . GLY A 1 318 ? -12.022 17.171 1.432 1.00 42.62 318 GLY A C 1
ATOM 2382 O O . GLY A 1 318 ? -11.800 18.329 1.089 1.00 42.62 318 GLY A O 1
ATOM 2383 N N . ALA A 1 319 ? -11.944 16.133 0.586 1.00 50.47 319 ALA A N 1
ATOM 2384 C CA . ALA A 1 319 ? -11.547 16.236 -0.817 1.00 50.47 319 ALA A CA 1
ATOM 2385 C C . ALA A 1 319 ? -12.442 17.208 -1.620 1.00 50.47 319 ALA A C 1
ATOM 2387 O O . ALA A 1 319 ? -13.412 16.809 -2.268 1.00 50.47 319 ALA A O 1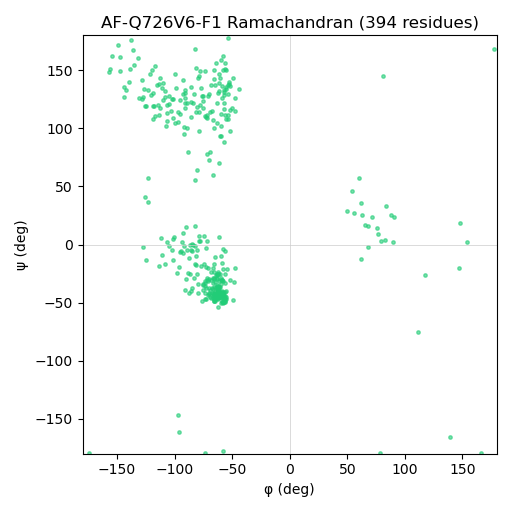
ATOM 2388 N N . ALA A 1 320 ? -12.067 18.488 -1.626 1.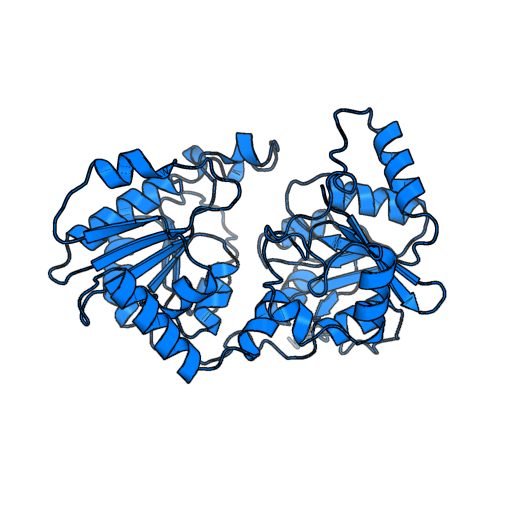00 42.31 320 ALA A N 1
ATOM 2389 C CA . ALA A 1 320 ? -12.649 19.555 -2.437 1.00 42.31 320 ALA A CA 1
ATOM 2390 C C . ALA A 1 320 ? -12.152 19.538 -3.896 1.00 42.31 320 ALA A C 1
ATOM 2392 O O . ALA A 1 320 ? -12.465 20.450 -4.662 1.00 42.31 320 ALA A O 1
ATOM 2393 N N . TYR A 1 321 ? -11.402 18.506 -4.308 1.00 40.66 321 TYR A N 1
ATOM 2394 C CA . TYR A 1 321 ? -10.974 18.309 -5.694 1.00 40.66 321 TYR A CA 1
ATOM 2395 C C . TYR A 1 321 ? -12.173 17.941 -6.586 1.00 40.66 321 TYR A C 1
ATOM 2397 O O . TYR A 1 321 ? -12.449 16.781 -6.905 1.00 40.66 321 TYR A O 1
ATOM 2405 N N . GLY A 1 322 ? -12.920 18.983 -6.951 1.00 37.97 322 GLY A N 1
ATOM 2406 C CA . GLY A 1 322 ? -13.888 19.022 -8.029 1.00 37.97 322 GLY A CA 1
ATOM 2407 C C . GLY A 1 322 ? -13.165 19.186 -9.360 1.00 37.97 322 GLY A C 1
ATOM 2408 O O . GLY A 1 322 ? -12.828 20.291 -9.769 1.00 37.97 322 GLY A O 1
ATOM 2409 N N . GLY A 1 323 ? -12.955 18.071 -10.047 1.00 33.53 323 GLY A N 1
ATOM 2410 C CA . GLY A 1 323 ? -12.620 18.025 -11.462 1.00 33.53 323 GLY A CA 1
ATOM 2411 C C . GLY A 1 323 ? -13.306 16.807 -12.063 1.00 33.53 323 GLY A C 1
ATOM 2412 O O . GLY A 1 323 ? -13.210 15.710 -11.514 1.00 33.53 323 GLY A O 1
ATOM 2413 N N . ALA A 1 324 ? -14.065 17.003 -13.139 1.00 30.83 324 ALA A N 1
ATOM 2414 C CA . ALA A 1 324 ? -14.738 15.934 -13.864 1.00 30.83 324 ALA A CA 1
ATOM 2415 C C . ALA A 1 324 ? -13.693 14.937 -14.393 1.00 30.83 324 ALA A C 1
ATOM 2417 O O . ALA A 1 324 ? -13.002 15.228 -15.364 1.00 30.83 324 ALA A O 1
ATOM 2418 N N . GLY A 1 325 ? -13.549 13.792 -13.722 1.00 39.22 325 GLY A N 1
ATOM 2419 C CA . GLY A 1 325 ? -12.569 12.772 -14.103 1.00 39.22 325 GLY A CA 1
ATOM 2420 C C . GLY A 1 325 ? -11.970 11.944 -12.968 1.00 39.22 325 GLY A C 1
ATOM 2421 O O . GLY A 1 325 ? -10.922 11.353 -13.188 1.00 39.22 325 GLY A O 1
ATOM 2422 N N . LYS A 1 326 ? -12.580 11.882 -11.771 1.00 49.56 326 LYS A N 1
ATOM 2423 C CA . LYS A 1 326 ? -12.104 10.970 -10.716 1.00 49.56 326 LYS A CA 1
ATOM 2424 C C . LYS A 1 326 ? -12.083 9.535 -11.251 1.00 49.56 326 LYS A C 1
ATOM 2426 O O . LYS A 1 326 ? -13.144 8.946 -11.462 1.00 49.56 326 LYS A O 1
ATOM 2431 N N . GLU A 1 327 ? -10.891 8.965 -11.420 1.00 48.84 327 GLU A N 1
ATOM 2432 C CA . GLU A 1 327 ? -10.749 7.519 -11.317 1.00 48.84 327 GLU A CA 1
ATOM 2433 C C . GLU A 1 327 ? -11.213 7.166 -9.903 1.00 48.84 327 GLU A C 1
ATOM 2435 O O . GLU A 1 327 ? -10.642 7.620 -8.910 1.00 48.84 327 GLU A O 1
ATOM 2440 N N . ALA A 1 328 ? -12.341 6.462 -9.818 1.00 49.09 328 ALA A N 1
ATOM 2441 C CA . ALA A 1 328 ? -12.813 5.905 -8.565 1.00 49.09 328 ALA A CA 1
ATOM 2442 C C . ALA A 1 328 ? -11.653 5.113 -7.951 1.00 49.09 328 ALA A C 1
ATOM 2444 O O . ALA A 1 328 ? -10.963 4.389 -8.679 1.00 49.09 328 ALA A O 1
ATOM 2445 N N . SER A 1 329 ? -11.428 5.252 -6.641 1.00 54.22 329 SER A N 1
ATOM 2446 C CA . SER A 1 329 ? -10.439 4.420 -5.959 1.00 54.22 329 SER A CA 1
ATOM 2447 C C . SER A 1 329 ? -10.692 2.956 -6.347 1.00 54.22 329 SER A C 1
ATOM 2449 O O . SER A 1 329 ? -11.859 2.571 -6.504 1.00 54.22 329 SER A O 1
ATOM 2451 N N . PRO A 1 330 ? -9.664 2.106 -6.527 1.00 52.22 330 PRO A N 1
ATOM 2452 C CA . PRO A 1 330 ? -9.888 0.704 -6.882 1.00 52.22 330 PRO A CA 1
ATOM 2453 C C . PRO A 1 330 ? -10.834 -0.010 -5.896 1.00 52.22 330 PRO A C 1
ATOM 2455 O O . PRO A 1 330 ? -11.474 -0.992 -6.263 1.00 52.22 330 PRO A O 1
ATOM 2458 N N . PHE A 1 331 ? -10.987 0.518 -4.677 1.00 52.81 331 PHE A N 1
ATOM 2459 C CA . PHE A 1 331 ? -11.950 0.057 -3.675 1.00 52.81 331 PHE A CA 1
ATOM 2460 C C . PHE A 1 331 ? -13.402 0.481 -3.954 1.00 52.81 331 PHE A C 1
ATOM 2462 O O . PHE A 1 331 ? -14.320 -0.304 -3.705 1.00 52.81 331 PHE A O 1
ATOM 2469 N N . ASP A 1 332 ? -13.607 1.670 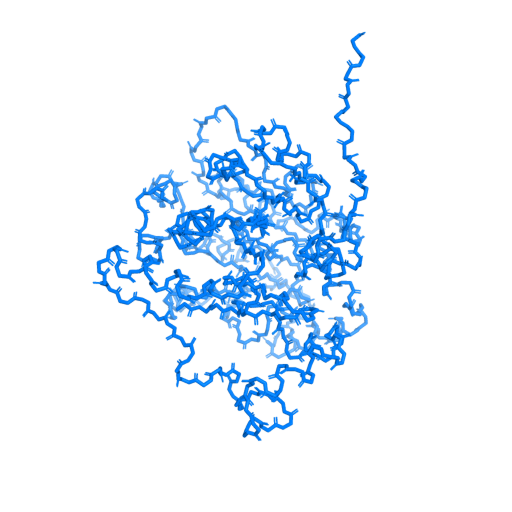-4.521 1.00 53.16 332 ASP A N 1
ATOM 2470 C CA . ASP A 1 332 ? -14.919 2.241 -4.857 1.00 53.16 332 ASP A CA 1
ATOM 2471 C C . ASP A 1 332 ? -15.523 1.522 -6.054 1.00 53.16 332 ASP A C 1
ATOM 2473 O O . ASP A 1 332 ? -16.676 1.090 -6.027 1.00 53.16 332 ASP A O 1
ATOM 2477 N N . ALA A 1 333 ? -14.705 1.328 -7.093 1.00 46.88 333 ALA A N 1
ATOM 2478 C CA . ALA A 1 333 ? -15.095 0.618 -8.307 1.00 46.88 333 ALA A CA 1
ATOM 2479 C C . ALA A 1 333 ? -15.501 -0.836 -8.024 1.00 46.88 333 ALA A C 1
ATOM 2481 O O . ALA A 1 333 ? -16.272 -1.430 -8.776 1.00 46.88 333 ALA A O 1
ATOM 2482 N N . ALA A 1 334 ? -14.984 -1.402 -6.937 1.00 48.00 334 ALA A N 1
ATOM 2483 C CA . ALA A 1 334 ? -15.171 -2.794 -6.591 1.00 48.00 334 ALA A CA 1
ATOM 2484 C C . ALA A 1 334 ? -16.219 -3.027 -5.486 1.00 48.00 334 ALA A C 1
ATOM 2486 O O . ALA A 1 334 ? -16.560 -4.173 -5.206 1.00 48.00 334 ALA A O 1
ATOM 2487 N N . SER A 1 335 ? -16.776 -1.960 -4.889 1.00 52.38 335 SER A N 1
ATOM 2488 C CA . SER A 1 335 ? -17.717 -2.036 -3.754 1.00 52.38 335 SER A CA 1
ATOM 2489 C C . SER A 1 335 ? -17.165 -2.812 -2.544 1.00 52.38 335 SER A C 1
ATOM 2491 O O . SER A 1 335 ? -17.924 -3.417 -1.787 1.00 52.38 335 SER A O 1
ATOM 2493 N N . TRP A 1 336 ? -15.839 -2.841 -2.369 1.00 46.88 336 TRP A N 1
ATOM 2494 C CA . TRP A 1 336 ? -15.174 -3.621 -1.310 1.00 46.88 336 TRP A CA 1
ATOM 2495 C C . TRP A 1 336 ? -14.895 -2.818 -0.040 1.00 46.88 336 TRP A C 1
ATOM 2497 O O . TRP A 1 336 ? -14.469 -3.388 0.963 1.00 46.88 336 TRP A O 1
ATOM 2507 N N . GLY A 1 337 ? -15.167 -1.515 -0.068 1.00 51.34 337 GLY A N 1
ATOM 2508 C CA . GLY A 1 337 ? -15.075 -0.638 1.087 1.00 51.34 337 GLY A CA 1
ATOM 2509 C C . GLY A 1 337 ? -16.078 0.504 1.023 1.00 51.34 337 GLY A C 1
ATOM 2510 O O . GLY A 1 337 ? -16.752 0.709 0.014 1.00 51.34 337 GLY A O 1
ATOM 2511 N N . VAL A 1 338 ? -16.169 1.251 2.121 1.00 51.66 338 VAL A N 1
ATOM 2512 C CA . VAL A 1 338 ? -16.841 2.554 2.136 1.00 51.66 338 VAL A CA 1
ATOM 2513 C C . VAL A 1 338 ? -15.786 3.607 1.832 1.00 51.66 338 VAL A C 1
ATOM 2515 O O . VAL A 1 338 ? -14.841 3.766 2.608 1.00 51.66 338 VAL A O 1
ATOM 2518 N N . ALA A 1 339 ? -15.937 4.329 0.724 1.00 54.97 339 ALA A N 1
ATOM 2519 C CA . ALA A 1 339 ? -15.221 5.581 0.558 1.00 54.97 339 ALA A CA 1
ATOM 2520 C C . ALA A 1 339 ? -15.927 6.676 1.343 1.00 54.97 339 ALA A C 1
ATOM 2522 O O . ALA A 1 339 ? -17.052 7.079 1.041 1.00 54.97 339 ALA A O 1
ATOM 2523 N N . CYS A 1 340 ? -15.237 7.172 2.360 1.00 53.78 340 CYS A N 1
ATOM 2524 C CA . CYS A 1 340 ? -15.673 8.339 3.105 1.00 53.78 340 CYS A CA 1
ATOM 2525 C C . CYS A 1 340 ? -15.120 9.580 2.400 1.00 53.78 340 CYS A C 1
ATOM 2527 O O . CYS A 1 340 ? -14.091 10.119 2.802 1.00 53.78 340 CYS A O 1
ATOM 2529 N N . ILE A 1 341 ? -15.786 10.002 1.322 1.00 52.31 341 ILE A N 1
ATOM 2530 C CA . ILE A 1 341 ? -15.454 11.234 0.595 1.00 52.31 341 ILE A CA 1
ATOM 2531 C C . ILE A 1 341 ? -16.277 12.375 1.190 1.00 52.31 341 ILE A C 1
ATOM 2533 O O . ILE A 1 341 ? -17.504 12.302 1.225 1.00 52.31 341 ILE A O 1
ATOM 2537 N N . GLY A 1 342 ? -15.617 13.456 1.609 1.00 54.03 342 GLY A N 1
ATOM 2538 C CA . GLY A 1 342 ? -16.297 14.713 1.939 1.00 54.03 342 GLY A CA 1
ATOM 2539 C C . GLY A 1 342 ? -16.281 15.088 3.419 1.00 54.03 342 GLY A C 1
ATOM 2540 O O . GLY A 1 342 ? -15.538 15.996 3.771 1.00 54.03 342 GLY A O 1
ATOM 2541 N N . ASP A 1 343 ? -17.078 14.449 4.286 1.00 56.78 343 ASP A N 1
ATOM 2542 C CA . ASP A 1 343 ? -17.301 14.949 5.657 1.00 56.78 343 ASP A CA 1
ATOM 2543 C C . ASP A 1 343 ? -17.271 13.900 6.793 1.00 56.78 343 ASP A C 1
ATOM 2545 O O . ASP A 1 343 ? -17.322 12.683 6.599 1.00 56.78 343 ASP A O 1
ATOM 2549 N N . MET A 1 344 ? -17.207 14.411 8.027 1.00 59.06 344 MET A N 1
ATOM 2550 C CA . MET A 1 344 ? -17.203 13.639 9.279 1.00 59.06 344 MET A CA 1
ATOM 2551 C C . MET A 1 344 ? -18.477 12.825 9.528 1.00 59.06 344 MET A C 1
ATOM 2553 O O . MET A 1 344 ? -18.451 11.825 10.252 1.00 59.06 344 MET A O 1
ATOM 2557 N N . THR A 1 345 ? -19.601 13.262 8.966 1.00 61.81 345 THR A N 1
ATOM 2558 C CA . THR A 1 345 ? -20.900 12.595 9.102 1.00 61.81 345 THR A CA 1
ATOM 2559 C C . THR A 1 345 ? -20.888 11.276 8.336 1.00 61.81 345 THR A C 1
ATOM 2561 O O . THR A 1 345 ? -21.322 10.247 8.856 1.00 61.81 345 THR A O 1
ATOM 2564 N N . THR A 1 346 ? -20.296 11.298 7.142 1.00 64.50 346 THR A N 1
ATOM 2565 C CA . THR A 1 346 ? -20.101 10.138 6.271 1.00 64.50 346 THR A CA 1
ATOM 2566 C C . THR A 1 346 ? -19.150 9.125 6.900 1.00 64.50 346 THR A C 1
ATOM 2568 O O . THR A 1 346 ? -19.414 7.930 6.830 1.00 64.50 346 THR A O 1
ATOM 2571 N N . LEU A 1 347 ? -18.106 9.574 7.611 1.00 66.38 347 LEU A N 1
ATOM 2572 C CA . LEU A 1 347 ? -17.235 8.676 8.377 1.00 66.38 347 LEU A CA 1
ATOM 2573 C C . LEU A 1 347 ? -17.991 7.946 9.494 1.00 66.38 347 LEU A C 1
ATOM 2575 O O . LEU A 1 347 ? -17.812 6.744 9.665 1.00 66.38 347 LEU A O 1
ATOM 2579 N N . GLN A 1 348 ? -18.826 8.650 10.265 1.00 66.00 348 GLN A N 1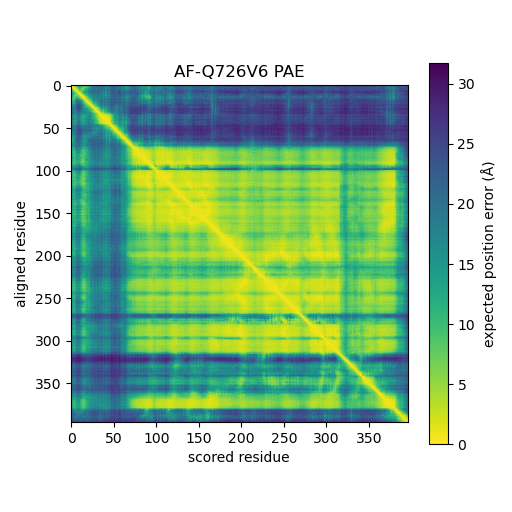
ATOM 2580 C CA . GLN A 1 348 ? -19.591 8.024 11.347 1.00 66.00 348 GLN A CA 1
ATOM 2581 C C . GLN A 1 348 ? -20.591 7.001 10.798 1.00 66.00 348 GLN A C 1
ATOM 2583 O O . GLN A 1 348 ? -20.614 5.866 11.269 1.00 66.00 348 GLN A O 1
ATOM 2588 N N . ALA A 1 349 ? -21.368 7.391 9.782 1.00 65.81 349 ALA A N 1
ATOM 2589 C CA . ALA A 1 349 ? -22.282 6.488 9.091 1.00 65.81 349 ALA A CA 1
ATOM 2590 C C . ALA A 1 349 ? -21.528 5.289 8.500 1.00 65.81 349 ALA A C 1
ATOM 2592 O O . ALA A 1 349 ? -21.939 4.153 8.702 1.00 65.81 349 ALA A O 1
ATOM 2593 N N . GLY A 1 350 ? -20.373 5.537 7.877 1.00 66.38 350 GLY A N 1
ATOM 2594 C CA . GLY A 1 350 ? -19.475 4.520 7.350 1.00 66.38 350 GLY A CA 1
ATOM 2595 C C . GLY A 1 350 ? -19.002 3.549 8.425 1.00 66.38 350 GLY A C 1
ATOM 2596 O O . GLY A 1 350 ? -19.154 2.356 8.248 1.00 66.38 350 GLY A O 1
ATOM 2597 N N . LEU A 1 351 ? -18.503 4.008 9.574 1.00 67.50 351 LEU A N 1
ATOM 2598 C CA . LEU A 1 351 ? -18.049 3.126 10.662 1.00 67.50 351 LEU A CA 1
ATOM 2599 C C . LEU A 1 351 ? -19.187 2.305 11.290 1.00 67.50 351 LEU A C 1
ATOM 2601 O O . LEU A 1 351 ? -18.961 1.175 11.735 1.00 67.50 351 LEU A O 1
ATOM 2605 N N . ASP A 1 352 ? -20.403 2.850 11.326 1.00 66.56 352 ASP A N 1
ATOM 2606 C CA . ASP A 1 352 ? -21.592 2.124 11.774 1.00 66.56 352 ASP A CA 1
ATOM 2607 C C . ASP A 1 352 ? -22.066 1.096 10.725 1.00 66.56 352 ASP A C 1
ATOM 2609 O O . ASP A 1 352 ? -22.446 -0.022 11.092 1.00 66.56 352 ASP A O 1
ATOM 2613 N N . ASP A 1 353 ? -21.941 1.421 9.434 1.00 64.75 353 ASP A N 1
ATOM 2614 C CA . ASP A 1 353 ? -22.237 0.547 8.293 1.00 64.75 353 ASP A CA 1
ATOM 2615 C C . ASP A 1 353 ? -21.104 -0.423 7.939 1.00 64.75 353 ASP A C 1
ATOM 2617 O O . ASP A 1 353 ? -21.354 -1.432 7.290 1.00 64.75 353 ASP A O 1
ATOM 2621 N N . VAL A 1 354 ? -19.872 -0.216 8.400 1.00 59.34 354 VAL A N 1
ATOM 2622 C CA . VAL A 1 354 ? -18.733 -1.101 8.110 1.00 59.34 354 VAL A CA 1
ATOM 2623 C C . VAL A 1 354 ? -18.975 -2.505 8.676 1.00 59.34 354 VAL A C 1
ATOM 2625 O O . VAL A 1 354 ? -18.508 -3.493 8.124 1.00 59.34 354 VAL A O 1
ATOM 2628 N N . ARG A 1 355 ? -19.809 -2.634 9.717 1.00 53.50 355 ARG A N 1
ATOM 2629 C CA . ARG A 1 355 ? -20.309 -3.934 10.202 1.00 53.50 355 ARG A CA 1
ATOM 2630 C C . ARG A 1 355 ? -21.318 -4.606 9.263 1.00 53.50 355 ARG A C 1
ATOM 2632 O O . ARG A 1 355 ? -21.554 -5.803 9.393 1.00 53.50 355 ARG A O 1
ATOM 2639 N N . ARG A 1 356 ? -21.945 -3.843 8.367 1.00 56.16 356 ARG A N 1
ATOM 2640 C CA . ARG A 1 356 ? -22.802 -4.331 7.277 1.00 56.16 356 ARG A CA 1
ATOM 2641 C C . ARG A 1 356 ? -22.011 -4.650 6.012 1.00 56.16 356 ARG A C 1
ATOM 2643 O O . ARG A 1 356 ? -22.583 -5.280 5.124 1.00 56.16 356 ARG A O 1
ATOM 2650 N N . LEU A 1 357 ? -20.733 -4.261 5.924 1.00 58.00 357 LEU A N 1
ATOM 2651 C CA . LEU A 1 357 ? -19.851 -4.759 4.873 1.00 58.00 357 LEU A CA 1
ATOM 2652 C C . LEU A 1 357 ? -19.724 -6.267 5.076 1.00 58.00 357 LEU A C 1
ATOM 2654 O O . LEU A 1 357 ? -19.106 -6.750 6.025 1.00 58.00 357 LEU A O 1
ATOM 2658 N N . LEU A 1 358 ? -20.420 -7.006 4.215 1.00 51.72 358 LEU A N 1
ATOM 2659 C CA . LEU A 1 358 ? -20.385 -8.457 4.196 1.00 51.72 358 LEU A CA 1
ATOM 2660 C C . LEU A 1 358 ? -18.930 -8.919 4.039 1.00 51.72 358 LEU A C 1
ATOM 2662 O O . LEU A 1 358 ? -18.137 -8.209 3.416 1.00 51.72 358 LEU A O 1
ATOM 2666 N N . PRO A 1 359 ? -18.575 -10.109 4.560 1.00 56.12 359 PRO A N 1
ATOM 2667 C CA . PRO A 1 359 ? -17.266 -10.691 4.314 1.00 56.12 359 PRO A CA 1
ATOM 2668 C C . PRO A 1 359 ? -16.992 -10.659 2.813 1.00 56.12 359 PRO A C 1
ATOM 2670 O O . PRO A 1 359 ? -17.746 -11.247 2.031 1.00 56.12 359 PRO A O 1
ATOM 2673 N N . VAL A 1 360 ? -15.950 -9.937 2.405 1.00 58.84 360 VAL A N 1
ATOM 2674 C CA . VAL A 1 360 ? -15.578 -9.903 0.996 1.00 58.84 360 VAL A CA 1
ATOM 2675 C C . VAL A 1 360 ? -15.149 -11.319 0.615 1.00 58.84 360 VAL A C 1
ATOM 2677 O O . VAL A 1 360 ? -14.479 -12.008 1.392 1.00 58.84 360 VAL A O 1
ATOM 2680 N N . SER A 1 361 ? -15.581 -11.783 -0.561 1.00 60.88 361 SER A N 1
ATOM 2681 C CA . SER A 1 361 ? -15.107 -13.042 -1.142 1.00 60.88 361 SER A CA 1
ATOM 2682 C C . SER A 1 361 ? -13.592 -13.133 -0.990 1.00 60.88 361 SER A C 1
ATOM 2684 O O . SER A 1 361 ? -12.896 -12.174 -1.316 1.00 60.88 361 SER A O 1
ATOM 2686 N N . ARG A 1 362 ? -13.069 -14.285 -0.552 1.00 64.50 362 ARG A N 1
ATOM 2687 C CA . ARG A 1 362 ? -11.619 -14.508 -0.580 1.00 64.50 362 ARG A CA 1
ATOM 2688 C C . ARG A 1 362 ? -11.132 -14.324 -2.011 1.00 64.50 362 ARG A C 1
ATOM 2690 O O . ARG A 1 362 ? -11.717 -14.887 -2.934 1.00 64.50 362 ARG A O 1
ATOM 2697 N N . ASN A 1 363 ? -10.069 -13.547 -2.170 1.00 69.31 363 ASN A N 1
ATOM 2698 C CA . ASN A 1 363 ? -9.477 -13.212 -3.459 1.00 69.31 363 ASN A CA 1
ATOM 2699 C C . ASN A 1 363 ? -10.414 -12.483 -4.450 1.00 69.31 363 ASN A C 1
ATOM 2701 O O . ASN A 1 363 ? -10.612 -12.943 -5.578 1.00 69.31 363 ASN A O 1
ATOM 2705 N N . PRO A 1 364 ? -10.975 -11.325 -4.077 1.00 65.31 364 PRO A N 1
ATOM 2706 C CA . PRO A 1 364 ? -11.895 -10.611 -4.958 1.00 65.31 364 PRO A CA 1
ATOM 2707 C C . PRO A 1 364 ? -11.160 -9.918 -6.125 1.00 65.31 364 PRO A C 1
ATOM 2709 O O . PRO A 1 364 ? -11.752 -9.613 -7.154 1.00 65.31 364 PRO A O 1
ATOM 2712 N N . LEU A 1 365 ? -9.840 -9.756 -5.996 1.00 67.44 365 LEU A N 1
ATOM 2713 C CA . LEU A 1 365 ? -8.935 -9.197 -7.001 1.00 67.44 365 LEU A CA 1
ATOM 2714 C C . LEU A 1 365 ? -8.434 -10.209 -8.035 1.00 67.44 365 LEU A C 1
ATOM 2716 O O . LEU A 1 365 ? -7.718 -9.833 -8.961 1.00 67.44 365 LEU A O 1
ATOM 2720 N N . GLY A 1 366 ? -8.757 -11.494 -7.869 1.00 75.62 366 GLY A N 1
ATOM 2721 C CA . GLY A 1 366 ? -8.276 -12.543 -8.763 1.00 75.62 366 GLY A CA 1
ATOM 2722 C C . GLY A 1 366 ? -6.750 -12.684 -8.773 1.00 75.62 366 GLY A C 1
ATOM 2723 O O . GLY A 1 366 ? -6.172 -12.980 -9.815 1.00 75.62 366 GLY A O 1
ATOM 2724 N N . ILE A 1 367 ? -6.086 -12.485 -7.630 1.00 79.50 367 ILE A N 1
ATOM 2725 C CA . ILE A 1 367 ? -4.661 -12.771 -7.437 1.00 79.50 367 ILE A CA 1
ATOM 2726 C C . ILE A 1 367 ? -4.406 -14.240 -7.767 1.00 79.50 367 ILE A C 1
ATOM 2728 O O . ILE A 1 367 ? -5.090 -15.141 -7.276 1.00 79.50 367 ILE A O 1
ATOM 2732 N N . ARG A 1 368 ? -3.422 -14.482 -8.630 1.00 85.12 368 ARG A N 1
ATOM 2733 C CA . ARG A 1 368 ? -3.060 -15.824 -9.094 1.00 85.12 368 ARG A CA 1
ATOM 2734 C C . ARG A 1 368 ? -1.653 -16.168 -8.626 1.00 85.12 368 ARG A C 1
ATOM 2736 O O . ARG A 1 368 ? -0.762 -15.331 -8.812 1.00 85.12 368 ARG A O 1
ATOM 2743 N N . PRO A 1 369 ? -1.423 -17.401 -8.144 1.00 87.50 369 PRO A N 1
ATOM 2744 C CA . PRO A 1 369 ? -0.074 -17.857 -7.837 1.00 87.50 369 PRO A CA 1
ATOM 2745 C C . PRO A 1 369 ? 0.816 -17.827 -9.090 1.00 87.50 369 PRO A C 1
ATOM 2747 O O . PRO A 1 369 ? 0.324 -17.838 -10.225 1.00 87.50 369 PRO A O 1
ATOM 2750 N N . GLY A 1 370 ? 2.128 -17.795 -8.895 1.00 88.38 370 GLY A N 1
ATOM 2751 C CA . GLY A 1 370 ? 3.151 -17.800 -9.933 1.00 88.38 370 GLY A CA 1
ATOM 2752 C C . GLY A 1 370 ? 3.547 -16.419 -10.459 1.00 88.38 370 GLY A C 1
ATOM 2753 O O . GLY A 1 370 ? 3.991 -16.337 -11.603 1.00 88.38 370 GLY A O 1
ATOM 2754 N N . CYS A 1 371 ? 3.395 -15.340 -9.684 1.00 88.81 371 CYS A N 1
ATOM 2755 C CA . CYS A 1 371 ? 3.867 -14.004 -10.062 1.00 88.81 371 CYS A CA 1
ATOM 2756 C C . CYS A 1 371 ? 5.372 -14.012 -10.326 1.00 88.81 371 CYS A C 1
ATOM 2758 O O . CYS A 1 371 ? 5.806 -13.620 -11.406 1.00 88.81 371 CYS A O 1
ATOM 2760 N N . ALA A 1 372 ? 6.160 -14.576 -9.405 1.00 85.44 372 ALA A N 1
ATOM 2761 C CA . ALA A 1 372 ? 7.610 -14.690 -9.565 1.00 85.44 372 ALA A CA 1
ATOM 2762 C C . ALA A 1 372 ? 8.004 -15.431 -10.857 1.00 85.44 372 ALA A C 1
ATOM 2764 O O . ALA A 1 372 ? 8.909 -15.003 -11.569 1.00 85.44 372 ALA A O 1
ATOM 2765 N N . ALA A 1 373 ? 7.286 -16.507 -11.202 1.00 85.56 373 ALA A N 1
ATOM 2766 C CA . ALA A 1 373 ? 7.525 -17.256 -12.434 1.00 85.56 373 ALA A CA 1
ATOM 2767 C C . ALA A 1 373 ? 7.185 -16.434 -13.690 1.00 85.56 373 ALA A C 1
ATOM 2769 O O . ALA A 1 373 ? 7.949 -16.450 -14.652 1.00 85.56 373 ALA A O 1
ATOM 2770 N N . ARG A 1 374 ? 6.075 -15.683 -13.678 1.00 88.44 374 ARG A N 1
ATOM 2771 C CA . ARG A 1 374 ? 5.693 -14.787 -14.784 1.00 88.44 374 ARG A CA 1
ATOM 2772 C C . ARG A 1 374 ? 6.679 -13.632 -14.952 1.00 88.44 374 ARG A C 1
ATOM 2774 O O . ARG A 1 374 ? 7.063 -13.335 -16.079 1.00 88.44 374 ARG A O 1
ATOM 2781 N N . LEU A 1 375 ? 7.120 -13.021 -13.851 1.00 87.19 375 LEU A N 1
ATOM 2782 C CA . LEU A 1 375 ? 8.154 -11.984 -13.861 1.00 87.19 375 LEU A CA 1
ATOM 2783 C C . LEU A 1 375 ? 9.458 -12.525 -14.455 1.00 87.19 375 LEU A C 1
ATOM 2785 O O . LEU A 1 375 ? 9.982 -11.941 -15.397 1.00 87.19 375 LEU A O 1
ATOM 2789 N N . ALA A 1 376 ? 9.937 -13.676 -13.975 1.00 84.50 376 ALA A N 1
ATOM 2790 C CA . ALA A 1 376 ? 11.142 -14.311 -14.504 1.00 84.50 376 ALA A CA 1
ATOM 2791 C C . ALA A 1 376 ? 11.015 -14.638 -15.999 1.00 84.50 376 ALA A C 1
ATOM 2793 O O . ALA A 1 376 ? 11.952 -14.414 -16.759 1.00 84.50 376 ALA A O 1
ATOM 2794 N N . GLN A 1 377 ? 9.849 -15.115 -16.443 1.00 85.44 377 GLN A N 1
ATOM 2795 C CA . GLN A 1 377 ? 9.609 -15.407 -17.853 1.00 85.44 377 GLN A CA 1
ATOM 2796 C C . GLN A 1 377 ? 9.759 -14.159 -18.734 1.00 85.44 377 GLN A C 1
ATOM 2798 O O . GLN A 1 377 ? 10.422 -14.232 -19.767 1.00 85.44 377 GLN A O 1
ATOM 2803 N N . VAL A 1 378 ? 9.181 -13.025 -18.317 1.00 85.94 378 VAL A N 1
ATOM 2804 C CA . VAL A 1 378 ? 9.287 -11.759 -19.059 1.00 85.94 378 VAL A CA 1
ATOM 2805 C C . VAL A 1 378 ? 10.724 -11.233 -19.052 1.00 85.94 378 VAL A C 1
ATOM 2807 O O . VAL A 1 378 ? 11.238 -10.863 -20.103 1.00 85.94 378 VAL A O 1
ATOM 2810 N N . LEU A 1 379 ? 11.386 -11.237 -17.892 1.00 84.69 379 LEU A N 1
ATOM 2811 C CA . LEU A 1 379 ? 12.727 -10.663 -17.732 1.00 84.69 379 LEU A CA 1
ATOM 2812 C C . LEU A 1 379 ? 13.827 -11.494 -18.409 1.00 84.69 379 LEU A C 1
ATOM 2814 O O . LEU A 1 379 ? 14.821 -10.941 -18.860 1.00 84.69 379 LEU A O 1
ATOM 2818 N N . CYS A 1 380 ? 13.667 -12.814 -18.509 1.00 82.75 380 CYS A N 1
ATOM 2819 C CA . CYS A 1 380 ? 14.660 -13.693 -19.135 1.00 82.75 380 CYS A CA 1
ATOM 2820 C C . CYS A 1 380 ? 14.436 -13.895 -20.644 1.00 82.75 380 CYS A C 1
ATOM 2822 O O . CYS A 1 380 ? 14.980 -14.836 -21.221 1.00 82.75 380 CYS A O 1
ATOM 2824 N N . GLY A 1 381 ? 13.607 -13.065 -21.291 1.00 73.19 381 GLY A N 1
ATOM 2825 C CA . GLY A 1 381 ? 13.364 -13.151 -22.734 1.00 73.19 381 GLY A CA 1
ATOM 2826 C C . GLY A 1 381 ? 12.661 -14.440 -23.173 1.00 73.19 381 GLY A C 1
ATOM 2827 O O . GLY A 1 381 ? 12.672 -14.785 -24.357 1.00 73.19 381 GLY A O 1
ATOM 2828 N N . GLY A 1 382 ? 12.035 -15.167 -22.241 1.00 61.81 382 GLY A N 1
ATOM 2829 C CA . GLY A 1 382 ? 11.177 -16.286 -22.586 1.00 61.81 382 GLY A CA 1
ATOM 2830 C C . GLY A 1 382 ? 9.965 -15.723 -23.306 1.00 61.81 382 GLY A C 1
ATOM 2831 O O . GLY A 1 382 ? 9.127 -15.103 -22.661 1.00 61.81 382 GLY A O 1
ATOM 2832 N N . ALA A 1 383 ? 9.879 -15.917 -24.625 1.00 43.72 383 ALA A N 1
ATOM 2833 C CA . ALA A 1 383 ? 8.748 -15.470 -25.427 1.00 43.72 383 ALA A CA 1
ATOM 2834 C C . ALA A 1 383 ? 7.439 -15.965 -24.793 1.00 43.72 383 ALA A C 1
ATOM 2836 O O . ALA A 1 383 ? 7.021 -17.111 -24.969 1.00 43.72 383 ALA A O 1
ATOM 2837 N N . THR A 1 384 ? 6.776 -15.105 -24.027 1.00 45.56 384 THR A N 1
ATOM 2838 C CA . THR A 1 384 ? 5.357 -15.250 -23.787 1.00 45.56 384 THR A CA 1
ATOM 2839 C C . THR A 1 384 ? 4.731 -14.938 -25.130 1.00 45.56 384 THR A C 1
ATOM 2841 O O . THR A 1 384 ? 4.814 -13.815 -25.615 1.00 45.56 384 THR A O 1
ATOM 2844 N N . THR A 1 385 ? 4.090 -15.915 -25.772 1.00 42.12 385 THR A N 1
ATOM 2845 C CA . THR A 1 385 ? 2.962 -15.555 -26.635 1.00 42.12 385 THR A CA 1
ATOM 2846 C C . THR A 1 385 ? 2.054 -14.730 -25.734 1.00 42.12 385 THR A C 1
ATOM 2848 O O . THR A 1 385 ? 1.551 -15.295 -24.753 1.00 42.12 385 THR A O 1
ATOM 2851 N N . PRO A 1 386 ? 1.895 -13.415 -25.966 1.00 47.06 386 PRO A N 1
ATOM 2852 C CA . PRO A 1 386 ? 1.039 -12.619 -25.118 1.00 47.06 386 PRO A CA 1
ATOM 2853 C C . PRO A 1 386 ? -0.325 -13.291 -25.192 1.00 47.06 386 PRO A C 1
ATOM 2855 O O . PRO A 1 386 ? -0.900 -13.410 -26.277 1.00 47.06 386 PRO A O 1
ATOM 2858 N N . ARG A 1 387 ? -0.883 -13.724 -24.058 1.00 48.03 387 ARG A N 1
ATOM 2859 C CA . ARG A 1 387 ? -2.342 -13.732 -23.957 1.00 48.03 387 ARG A CA 1
ATOM 2860 C C . ARG A 1 387 ? -2.718 -12.264 -23.889 1.00 48.03 387 ARG A C 1
ATOM 2862 O O . ARG A 1 387 ? -2.968 -11.738 -22.812 1.00 48.03 387 ARG A O 1
ATOM 2869 N N . GLY A 1 388 ? -2.596 -11.588 -25.031 1.00 44.56 388 GLY A N 1
ATOM 2870 C CA . GLY A 1 388 ? -2.946 -10.195 -25.158 1.00 44.56 388 GLY A CA 1
ATOM 2871 C C . GLY A 1 388 ? -4.364 -10.084 -24.648 1.00 44.56 388 GLY A C 1
ATOM 2872 O O . GLY A 1 388 ? -5.226 -10.880 -25.034 1.00 44.56 388 GLY A O 1
ATOM 2873 N N . VAL A 1 389 ? -4.589 -9.135 -23.748 1.00 48.47 389 VAL A N 1
ATOM 2874 C CA . VAL A 1 389 ? -5.930 -8.620 -23.535 1.00 48.47 389 VAL A CA 1
ATOM 2875 C C . VAL A 1 389 ? -6.320 -8.068 -24.899 1.00 48.47 389 VAL A C 1
ATOM 2877 O O . VAL A 1 389 ? -5.877 -6.992 -25.296 1.00 48.47 389 VAL A O 1
ATOM 2880 N N . ALA A 1 390 ? -6.993 -8.893 -25.702 1.00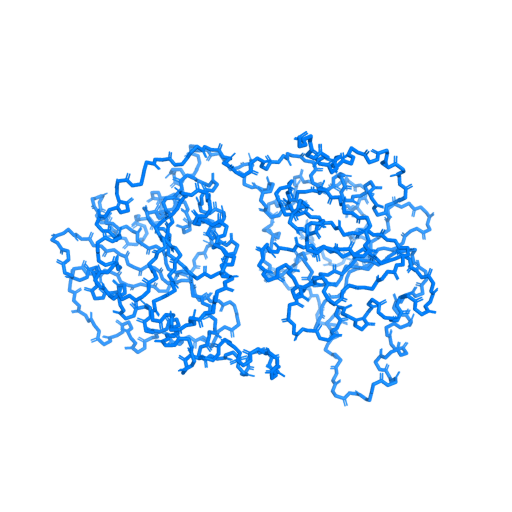 48.16 390 ALA A N 1
ATOM 2881 C CA . ALA A 1 390 ? -7.454 -8.485 -27.009 1.00 48.16 390 ALA A CA 1
ATOM 2882 C C . ALA A 1 390 ? -8.328 -7.270 -26.742 1.00 48.16 390 ALA A C 1
ATOM 2884 O O . ALA A 1 390 ? -9.311 -7.386 -26.009 1.00 48.16 390 ALA A O 1
ATOM 2885 N N . ALA A 1 391 ? -7.926 -6.107 -27.265 1.00 45.44 391 ALA A N 1
ATOM 2886 C CA . ALA A 1 391 ? -8.747 -4.915 -27.197 1.00 45.44 391 ALA A CA 1
ATOM 2887 C C . ALA A 1 391 ? -10.146 -5.336 -27.640 1.00 45.44 391 ALA A C 1
ATOM 2889 O O . ALA A 1 391 ? -10.310 -5.813 -28.768 1.00 45.44 391 ALA A O 1
ATOM 2890 N N . ALA A 1 392 ? -11.114 -5.264 -26.725 1.00 41.62 392 ALA A N 1
ATOM 2891 C CA . ALA A 1 392 ? -12.498 -5.552 -27.029 1.00 41.62 392 ALA A CA 1
ATOM 2892 C C . ALA A 1 392 ? -12.907 -4.548 -28.108 1.00 41.62 392 ALA A C 1
ATOM 2894 O O . ALA A 1 392 ? -13.231 -3.398 -27.819 1.00 41.62 392 ALA A O 1
ATOM 2895 N N . LYS A 1 393 ? -12.792 -4.947 -29.378 1.00 38.22 393 LYS A N 1
ATOM 2896 C CA . LYS A 1 393 ? -13.313 -4.175 -30.495 1.00 38.22 393 LYS A CA 1
ATOM 2897 C C . LYS A 1 393 ? -14.819 -4.203 -30.316 1.00 38.22 393 LYS A C 1
ATOM 2899 O O . LYS A 1 393 ? -15.452 -5.216 -30.598 1.00 38.22 393 LYS A O 1
ATOM 2904 N N . GLY A 1 394 ? -15.353 -3.111 -29.776 1.00 38.00 394 GLY A N 1
ATOM 2905 C CA . GLY A 1 394 ? -16.782 -2.871 -29.716 1.00 38.00 394 GLY A CA 1
ATOM 2906 C C . GLY A 1 394 ? -17.362 -3.051 -31.112 1.00 38.00 394 GLY A C 1
ATOM 2907 O O . GLY A 1 394 ? -16.990 -2.333 -32.041 1.00 38.00 394 GLY A O 1
ATOM 2908 N N . ALA A 1 395 ? -18.229 -4.047 -31.256 1.00 34.62 395 ALA A N 1
ATOM 2909 C CA . ALA A 1 395 ? -19.216 -4.048 -32.314 1.00 34.62 395 ALA A CA 1
ATOM 2910 C C . ALA A 1 395 ? -20.246 -2.980 -31.928 1.00 34.62 395 ALA A C 1
ATOM 2912 O O . ALA A 1 395 ? -20.908 -3.112 -30.896 1.00 34.62 395 ALA A O 1
ATOM 2913 N N . ALA A 1 396 ? -20.270 -1.896 -32.702 1.00 45.22 396 ALA A N 1
ATOM 2914 C CA . ALA A 1 396 ? -21.402 -0.982 -32.770 1.00 45.22 396 ALA A CA 1
ATOM 2915 C C . ALA A 1 396 ? -22.523 -1.615 -33.599 1.00 45.22 396 ALA A C 1
ATOM 2917 O O . ALA A 1 396 ? -22.184 -2.355 -34.556 1.00 45.22 396 ALA A O 1
#

Secondary structure (DSSP, 8-state):
--EEEE-SSTT--EEEESTTTTTT--TTHHHHSS-HHHHHHHHHHT-TTS-TTSS-TT-PPPTTS-----S--HHHHHHHHHHHTTT-SEEEEE--TT-HHHHHHHHHHHHTT--EEEE-SS-S-HHHHHHT---SSS-EEESSHHHHHHHHHTT-SS-EEE---HHHHGGGG--HHHHHHHHHHHHHHTT--TT-EEEEEE---STTHHHHH--GGGGGG-HHHHS--HHHHHHHHHHHHHT-SS-EEEEEE--TTSPTTTTHHHHHTT--TTEEEEE--S-HHHHHHH-SEEEESS-HHHHHHHHTT--EEEEETT-----S-----HHHHTTSEEEEES-HHHHHHHHHHGGGSPPP-SSTT---S-HHHHHHHHHTT---------------